Protein AF-A0A813IMW8-F1 (afdb_monomer_lite)

pLDDT: mean 71.63, std 24.87, range [27.88, 97.69]

Foldseek 3Di:
DDDDDDDDDDDDDDQDWDQQPPPRDTDGQLQWDAAPFDRHTHGLVRLLVQLVVVLVDDLVVCVLLLLADHDPVPPDSDGDDLVRNVSRYDPVSSVSSVVSNVVSNVVVVVVVVVVVVVVVVVVVVVVCCVVQPHPLSVVLVVLLCCLVQVQLFDAQPPPRHGDDDDPQFQFDQDPPPRFTAGLQPNDTPGNTCPVLQDDPPHPGPNRVHDRGDDPVVSLVSSLLRSLLVLLLSLLVDPPVCSVVSLVVCVVVNVVSVHDGQPDSDNVCSPSVVSVDDDDDDPDDPVCPVVCVVVCVPPVPDDPDDDDDDDDQFDKFWFADPPPPDFQWWWADDDPPDPPDTDTDTDDHGAIWGHHDQWIWGADPPDPPRITIHGPVRGDGDDDDDDDDDDDDPPPDWWDFDADDDDPDDDDGDTDTDTHPDDDD

Structure (mmCIF, N/CA/C/O backbone):
data_AF-A0A813IMW8-F1
#
_entry.id   AF-A0A813IMW8-F1
#
loop_
_atom_site.group_PDB
_atom_site.id
_atom_site.type_symbol
_atom_site.label_atom_id
_atom_site.label_alt_id
_atom_site.label_comp_id
_atom_site.label_asym_id
_atom_site.label_entity_id
_atom_site.label_seq_id
_atom_site.pdbx_PDB_ins_code
_atom_site.Cartn_x
_atom_site.Cartn_y
_atom_site.Cartn_z
_atom_site.occupancy
_atom_site.B_iso_or_equiv
_atom_site.auth_seq_id
_atom_site.auth_comp_id
_atom_site.auth_asym_id
_atom_site.auth_atom_id
_atom_site.pdbx_PDB_model_num
ATOM 1 N N . GLY A 1 1 ? 13.240 -32.628 -63.617 1.00 50.50 1 GLY A N 1
ATOM 2 C CA . GLY A 1 1 ? 13.333 -31.198 -63.274 1.00 50.50 1 GLY A CA 1
ATOM 3 C C . GLY A 1 1 ? 14.175 -30.507 -64.324 1.00 50.50 1 GLY A C 1
ATOM 4 O O . GLY A 1 1 ? 15.066 -31.168 -64.847 1.00 50.50 1 GLY A O 1
ATOM 5 N N . PRO A 1 2 ? 13.878 -29.250 -64.684 1.00 43.22 2 PRO A N 1
ATOM 6 C CA . PRO A 1 2 ? 14.731 -28.495 -65.596 1.00 43.22 2 PRO A CA 1
ATOM 7 C C . PRO A 1 2 ? 16.122 -28.282 -64.966 1.00 43.22 2 PRO A C 1
ATOM 9 O O . PRO A 1 2 ? 16.220 -28.226 -63.736 1.00 43.22 2 PRO A O 1
ATOM 12 N N . PRO A 1 3 ? 17.196 -28.206 -65.772 1.00 52.03 3 PRO A N 1
ATOM 13 C CA . PRO A 1 3 ? 18.540 -27.947 -65.268 1.00 52.03 3 PRO A CA 1
ATOM 14 C C . PRO A 1 3 ? 18.645 -26.521 -64.694 1.00 52.03 3 PRO A C 1
ATOM 16 O O . PRO A 1 3 ? 17.911 -25.632 -65.134 1.00 52.03 3 PRO A O 1
ATOM 19 N N . PRO A 1 4 ? 19.540 -26.285 -63.716 1.00 47.16 4 PRO A N 1
ATOM 20 C CA . PRO A 1 4 ? 19.763 -24.951 -63.174 1.00 47.16 4 PRO A CA 1
ATOM 21 C C . PRO A 1 4 ? 20.310 -24.011 -64.264 1.00 47.16 4 PRO A C 1
ATOM 23 O O . PRO A 1 4 ? 21.061 -24.456 -65.138 1.00 47.16 4 PRO A O 1
ATOM 26 N N . PRO A 1 5 ? 19.952 -22.716 -64.231 1.00 45.53 5 PRO A N 1
ATOM 27 C CA . PRO A 1 5 ? 20.460 -21.747 -65.187 1.00 45.53 5 PRO A CA 1
ATOM 28 C C . PRO A 1 5 ? 21.966 -21.555 -64.978 1.00 45.53 5 PRO A C 1
ATOM 30 O O . PRO A 1 5 ? 22.422 -21.177 -63.900 1.00 45.53 5 PRO A O 1
ATOM 33 N N . VAL A 1 6 ? 22.737 -21.822 -66.030 1.00 46.28 6 VAL A N 1
ATOM 34 C CA . VAL A 1 6 ? 24.168 -21.518 -66.098 1.00 46.28 6 VAL A CA 1
ATOM 35 C C . VAL A 1 6 ? 24.305 -20.011 -66.308 1.00 46.28 6 VAL A C 1
ATOM 37 O O . VAL A 1 6 ? 24.008 -19.504 -67.390 1.00 46.28 6 VAL A O 1
ATOM 40 N N . LEU A 1 7 ? 24.725 -19.289 -65.267 1.00 37.31 7 LEU A N 1
ATOM 41 C CA . LEU A 1 7 ? 25.117 -17.885 -65.377 1.00 37.31 7 LEU A CA 1
ATOM 42 C C . LEU A 1 7 ? 26.408 -17.810 -66.208 1.00 37.31 7 LEU A C 1
ATOM 44 O O . LEU A 1 7 ? 27.472 -18.238 -65.761 1.00 37.31 7 LEU A O 1
ATOM 48 N N . GLN A 1 8 ? 26.313 -17.288 -67.429 1.00 41.12 8 GLN A N 1
ATOM 49 C CA . GLN A 1 8 ? 27.481 -16.924 -68.227 1.00 41.12 8 GLN A CA 1
ATOM 50 C C . GLN A 1 8 ? 28.091 -15.642 -67.654 1.00 41.12 8 GLN A C 1
ATOM 52 O O . GLN A 1 8 ? 27.472 -14.580 -67.691 1.00 41.12 8 GLN A O 1
ATOM 57 N N . VAL A 1 9 ? 29.309 -15.746 -67.123 1.00 41.84 9 VAL A N 1
ATOM 58 C CA . VAL A 1 9 ? 30.117 -14.592 -66.717 1.00 41.84 9 VAL A CA 1
ATOM 59 C C . VAL A 1 9 ? 30.788 -14.042 -67.975 1.00 41.84 9 VAL A C 1
ATOM 61 O O . VAL A 1 9 ? 31.714 -14.649 -68.511 1.00 41.84 9 VAL A O 1
ATOM 64 N N . ALA A 1 10 ? 30.270 -12.925 -68.485 1.00 42.16 10 ALA A N 1
ATOM 65 C CA . ALA A 1 10 ? 30.909 -12.158 -69.546 1.00 42.16 10 ALA A CA 1
ATOM 66 C C . ALA A 1 10 ? 32.193 -11.499 -69.014 1.00 42.16 10 ALA A C 1
ATOM 68 O O . ALA A 1 10 ? 32.228 -11.008 -67.886 1.00 42.16 10 ALA A O 1
ATOM 69 N N . ALA A 1 11 ? 33.248 -11.521 -69.829 1.00 41.06 11 ALA A N 1
ATOM 70 C CA . ALA A 1 11 ? 34.548 -10.938 -69.526 1.00 41.06 11 ALA A CA 1
ATOM 71 C C . ALA A 1 11 ? 34.434 -9.423 -69.278 1.00 41.06 11 ALA A C 1
ATOM 73 O O . ALA A 1 11 ? 33.853 -8.699 -70.084 1.00 41.06 11 ALA A O 1
ATOM 74 N N . ALA A 1 12 ? 34.984 -8.975 -68.149 1.00 47.00 12 ALA A N 1
ATOM 75 C CA . ALA A 1 12 ? 34.924 -7.600 -67.675 1.00 47.00 12 ALA A CA 1
ATOM 76 C C . ALA A 1 12 ? 35.822 -6.669 -68.505 1.00 47.00 12 ALA A C 1
ATOM 78 O O . ALA A 1 12 ? 37.046 -6.809 -68.528 1.00 47.00 12 ALA A O 1
ATOM 79 N N . GLU A 1 13 ? 35.201 -5.684 -69.148 1.00 48.00 13 GLU A N 1
ATOM 80 C CA . GLU A 1 13 ? 35.856 -4.455 -69.582 1.00 48.00 13 GLU A CA 1
ATOM 81 C C . GLU A 1 13 ? 36.200 -3.627 -68.329 1.00 48.00 13 GLU A C 1
ATOM 83 O O . GLU A 1 13 ? 35.322 -3.366 -67.512 1.00 48.00 13 GLU A O 1
ATOM 88 N N . GLY A 1 14 ? 37.486 -3.288 -68.165 1.00 54.59 14 GLY A N 1
ATOM 89 C CA . GLY A 1 14 ? 38.093 -2.444 -67.120 1.00 54.59 14 GLY A CA 1
ATOM 90 C C . GLY A 1 14 ? 37.282 -2.202 -65.841 1.00 54.59 14 GLY A C 1
ATOM 91 O O . GLY A 1 14 ? 36.473 -1.278 -65.797 1.00 54.59 14 GLY A O 1
ATOM 92 N N . GLU A 1 15 ? 37.557 -2.957 -64.770 1.00 64.75 15 GLU A N 1
ATOM 93 C CA . GLU A 1 15 ? 36.995 -2.673 -63.443 1.00 64.75 15 GLU A CA 1
ATOM 94 C C . GLU A 1 15 ? 37.303 -1.226 -63.036 1.00 64.75 15 GLU A C 1
ATOM 96 O O . GLU A 1 15 ? 38.444 -0.864 -6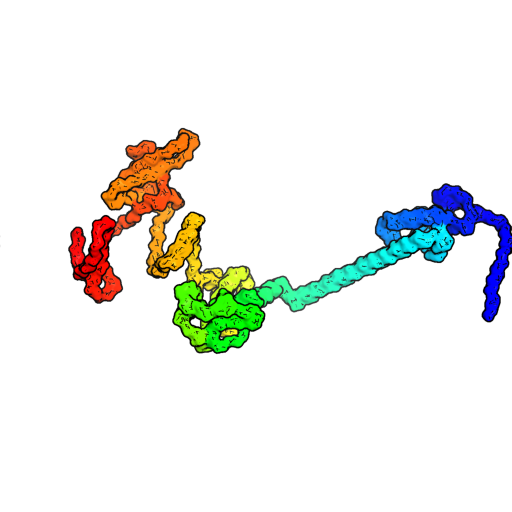2.742 1.00 64.75 15 GLU A O 1
ATOM 101 N N . ALA A 1 16 ? 36.273 -0.379 -63.025 1.00 85.38 16 ALA A N 1
ATOM 102 C CA . ALA A 1 16 ? 36.391 0.975 -62.517 1.00 85.38 16 ALA A CA 1
ATOM 103 C C . ALA A 1 16 ? 36.773 0.909 -61.028 1.00 85.38 16 ALA A C 1
ATOM 105 O O . ALA A 1 16 ? 36.006 0.399 -60.202 1.00 85.38 16 ALA A O 1
ATOM 106 N N . SER A 1 17 ? 37.961 1.413 -60.691 1.00 91.75 17 SER A N 1
ATOM 107 C CA . SER A 1 17 ? 38.428 1.579 -59.314 1.00 91.75 17 SER A CA 1
ATOM 108 C C . SER A 1 17 ? 37.980 2.926 -58.749 1.00 91.75 17 SER A C 1
ATOM 110 O O . SER A 1 17 ? 37.955 3.929 -59.468 1.00 91.75 17 SER A O 1
ATOM 112 N N . ARG A 1 18 ? 37.679 2.976 -57.451 1.00 94.62 18 ARG A N 1
ATOM 113 C CA . ARG A 1 18 ? 37.366 4.213 -56.728 1.00 94.62 18 ARG A CA 1
ATOM 114 C C . ARG A 1 18 ? 38.091 4.255 -55.388 1.00 94.62 18 ARG A C 1
ATOM 116 O O . ARG A 1 18 ? 38.296 3.222 -54.756 1.00 94.62 18 ARG A O 1
ATOM 123 N N . ASN A 1 19 ? 38.412 5.462 -54.932 1.00 97.25 19 ASN A N 1
ATOM 124 C CA . ASN A 1 19 ? 38.999 5.660 -53.610 1.00 97.25 19 ASN A CA 1
ATOM 125 C C . ASN A 1 19 ? 37.901 5.600 -52.546 1.00 97.25 19 ASN A C 1
ATOM 127 O O . ASN A 1 19 ? 36.858 6.238 -52.696 1.00 97.25 19 ASN A O 1
ATOM 131 N N . CYS A 1 20 ? 38.136 4.838 -51.481 1.00 96.94 20 CYS A N 1
ATOM 132 C CA . CYS A 1 20 ? 37.265 4.811 -50.313 1.00 96.94 20 CYS A CA 1
ATOM 133 C C . CYS A 1 20 ? 37.354 6.142 -49.549 1.00 96.94 20 CYS A C 1
ATOM 135 O O . CYS A 1 20 ? 38.438 6.541 -49.143 1.00 96.94 20 CYS A O 1
ATOM 137 N N . ASP A 1 21 ? 36.225 6.786 -49.259 1.00 96.06 21 ASP A N 1
ATOM 138 C CA . ASP A 1 21 ? 36.172 8.084 -48.561 1.00 96.06 21 ASP A CA 1
ATOM 139 C C . ASP A 1 21 ? 36.577 8.009 -47.070 1.00 96.06 21 ASP A C 1
ATOM 141 O O . ASP A 1 21 ? 36.671 9.029 -46.394 1.00 96.06 21 ASP A O 1
ATOM 145 N N . CYS A 1 22 ? 36.823 6.803 -46.542 1.00 95.50 22 CYS A N 1
ATOM 146 C CA . CYS A 1 22 ? 37.281 6.578 -45.166 1.00 95.50 22 CYS A CA 1
ATOM 147 C C . CYS A 1 22 ? 38.791 6.289 -45.053 1.00 95.50 22 CYS A C 1
ATOM 149 O O . CYS A 1 22 ? 39.477 6.985 -44.309 1.00 95.50 22 CYS A O 1
ATOM 151 N N . CYS A 1 23 ? 39.322 5.282 -45.763 1.00 97.12 23 CYS A N 1
ATOM 152 C CA . CYS A 1 23 ? 40.754 4.940 -45.727 1.00 97.12 23 CYS A CA 1
ATOM 153 C C . CYS A 1 23 ? 41.583 5.517 -46.886 1.00 97.12 23 CYS A C 1
ATOM 155 O O . CYS A 1 23 ? 42.803 5.435 -46.836 1.00 97.12 23 CYS A O 1
ATOM 157 N N . PHE A 1 24 ? 40.946 6.097 -47.909 1.00 96.06 24 PHE A N 1
ATOM 158 C CA . PHE A 1 24 ? 41.560 6.604 -49.147 1.00 96.06 24 PHE A CA 1
ATOM 159 C C . PHE A 1 24 ? 42.217 5.555 -50.057 1.00 96.06 24 PHE A C 1
ATOM 161 O O . PHE A 1 24 ? 42.792 5.922 -51.083 1.00 96.06 24 PHE A O 1
ATOM 168 N N . ASP A 1 25 ? 42.066 4.264 -49.757 1.00 97.50 25 ASP A N 1
ATOM 169 C CA . ASP A 1 25 ? 42.556 3.190 -50.622 1.00 97.50 25 ASP A CA 1
ATOM 170 C C . ASP A 1 25 ? 41.732 3.087 -51.911 1.00 97.50 25 ASP A C 1
ATOM 172 O O . ASP A 1 25 ? 40.500 3.194 -51.890 1.00 97.50 25 ASP A O 1
ATOM 176 N N . SER A 1 26 ? 42.414 2.839 -53.032 1.00 96.38 26 SER A N 1
ATOM 177 C CA . SER A 1 26 ? 41.780 2.555 -54.322 1.00 96.38 26 SER A CA 1
ATOM 178 C C . SER A 1 26 ? 41.367 1.088 -54.380 1.00 96.38 26 SER A C 1
ATOM 180 O O . SER A 1 26 ? 42.214 0.194 -54.343 1.00 96.38 26 SER A O 1
ATOM 182 N N . VAL A 1 27 ? 40.062 0.838 -54.462 1.00 96.00 27 VAL A N 1
ATOM 183 C CA . VAL A 1 27 ? 39.487 -0.510 -54.539 1.00 96.00 27 VAL A CA 1
ATOM 184 C C . VAL A 1 27 ? 38.499 -0.601 -55.710 1.00 96.00 27 VAL A C 1
ATOM 186 O O . VAL A 1 27 ? 37.973 0.428 -56.150 1.00 96.00 27 VAL A O 1
ATOM 189 N N . PRO A 1 28 ? 38.220 -1.803 -56.248 1.00 95.81 28 PRO A N 1
ATOM 190 C CA . PRO A 1 28 ? 37.181 -1.978 -57.260 1.00 95.81 28 PRO A CA 1
ATOM 191 C C . PRO A 1 28 ? 35.827 -1.464 -56.755 1.00 95.81 28 PRO A C 1
ATOM 193 O O . PRO A 1 28 ? 35.469 -1.662 -55.593 1.00 95.81 28 PRO A O 1
ATOM 196 N N . THR A 1 29 ? 35.041 -0.830 -57.626 1.00 92.38 29 THR A N 1
ATOM 197 C CA . THR A 1 29 ? 33.685 -0.344 -57.285 1.00 92.38 29 THR A CA 1
ATOM 198 C C . THR A 1 29 ? 32.742 -1.452 -56.805 1.00 92.38 29 THR A C 1
ATOM 200 O O . THR A 1 29 ? 31.799 -1.178 -56.069 1.00 92.38 29 THR A O 1
ATOM 203 N N . THR A 1 30 ? 33.024 -2.704 -57.165 1.00 94.38 30 THR A N 1
ATOM 204 C CA . THR A 1 30 ? 32.319 -3.916 -56.723 1.00 94.38 30 THR A CA 1
ATOM 205 C C . THR A 1 30 ? 32.687 -4.366 -55.305 1.00 94.38 30 THR A C 1
ATOM 207 O O . THR A 1 30 ? 32.039 -5.263 -54.782 1.00 94.38 30 THR A O 1
ATOM 210 N N . ALA A 1 31 ? 33.701 -3.769 -54.668 1.00 95.50 31 ALA A N 1
ATOM 211 C CA . ALA A 1 31 ? 34.190 -4.131 -53.332 1.00 95.50 31 ALA A CA 1
ATOM 212 C C . ALA A 1 31 ? 33.713 -3.168 -52.222 1.00 95.50 31 ALA A C 1
ATOM 214 O O . ALA A 1 31 ? 34.301 -3.106 -51.135 1.00 95.50 31 ALA A O 1
ATOM 215 N N . GLY A 1 32 ? 32.671 -2.377 -52.486 1.00 95.00 32 GLY A N 1
ATOM 216 C CA . GLY A 1 32 ? 32.176 -1.368 -51.558 1.00 95.00 32 GLY A CA 1
ATOM 217 C C . GLY A 1 32 ? 30.764 -0.890 -51.868 1.00 95.00 32 GLY A C 1
ATOM 218 O O . GLY A 1 32 ? 30.134 -1.312 -52.834 1.00 95.00 32 GLY A O 1
ATOM 219 N N . VAL A 1 33 ? 30.270 0.018 -51.030 1.00 95.88 33 VAL A N 1
ATOM 220 C CA . VAL A 1 33 ? 28.911 0.559 -51.109 1.00 95.88 33 VAL A CA 1
ATOM 221 C C . VAL A 1 33 ? 28.933 2.072 -51.286 1.00 95.88 33 VAL A C 1
ATOM 223 O O . VAL A 1 33 ? 29.772 2.768 -50.708 1.00 95.88 33 VAL A O 1
ATOM 226 N N . PHE A 1 34 ? 27.968 2.591 -52.043 1.00 95.06 34 PHE A N 1
ATOM 227 C CA . PHE A 1 34 ? 27.688 4.021 -52.092 1.00 95.06 34 PHE A CA 1
ATOM 228 C C . PHE A 1 34 ? 26.666 4.416 -51.027 1.00 95.06 34 PHE A C 1
ATOM 230 O O . PHE A 1 34 ? 25.673 3.721 -50.801 1.00 95.06 34 PHE A O 1
ATOM 237 N N . CYS A 1 35 ? 26.890 5.557 -50.382 1.00 93.25 35 CYS A N 1
ATOM 238 C CA . CYS A 1 35 ? 25.876 6.177 -49.542 1.00 93.25 35 CYS A CA 1
ATOM 239 C C . CYS A 1 35 ? 24.616 6.489 -50.378 1.00 93.25 35 CYS A C 1
ATOM 241 O O . CYS A 1 35 ? 24.733 7.007 -51.485 1.00 93.25 35 CYS A O 1
ATOM 243 N N . PRO A 1 36 ? 23.398 6.229 -49.874 1.00 86.31 36 PRO A N 1
ATOM 244 C CA . PRO A 1 36 ? 22.177 6.476 -50.643 1.00 86.31 36 PRO A CA 1
ATOM 245 C C . PRO A 1 36 ? 21.862 7.962 -50.871 1.00 86.31 36 PRO A C 1
ATOM 247 O O . PRO A 1 36 ? 21.154 8.284 -51.819 1.00 86.31 36 PRO A O 1
ATOM 250 N N . GLY A 1 37 ? 22.357 8.875 -50.027 1.00 80.00 37 GLY A N 1
ATOM 251 C CA . GLY A 1 37 ? 22.068 10.308 -50.163 1.00 80.00 37 GLY A CA 1
ATOM 252 C C . GLY A 1 37 ? 23.091 11.103 -50.976 1.00 80.00 37 GLY A C 1
ATOM 253 O O . GLY A 1 37 ? 22.775 12.204 -51.421 1.00 80.00 37 GLY A O 1
ATOM 254 N N . LYS A 1 38 ? 24.313 10.583 -51.164 1.00 82.44 38 LYS A N 1
ATOM 255 C CA . LYS A 1 38 ? 25.439 11.291 -51.801 1.00 82.44 38 LYS A CA 1
ATOM 256 C C . LYS A 1 38 ? 26.431 10.330 -52.448 1.00 82.44 38 LYS A C 1
ATOM 258 O O . LYS A 1 38 ? 26.415 9.137 -52.192 1.00 82.44 38 LYS A O 1
ATOM 263 N N . ALA A 1 39 ? 27.372 10.858 -53.226 1.00 88.19 39 ALA A N 1
ATOM 264 C CA . ALA A 1 39 ? 28.389 10.070 -53.922 1.00 88.19 39 ALA A CA 1
ATOM 265 C C . ALA A 1 39 ? 29.591 9.651 -53.041 1.00 88.19 39 ALA A C 1
ATOM 267 O O . ALA A 1 39 ? 30.714 9.621 -53.548 1.00 88.19 39 ALA A O 1
ATOM 268 N N . HIS A 1 40 ? 29.378 9.343 -51.756 1.00 94.81 40 HIS A N 1
ATOM 269 C CA . HIS A 1 40 ? 30.417 8.772 -50.887 1.00 94.81 40 HIS A CA 1
ATOM 270 C C . HIS A 1 40 ? 30.506 7.261 -51.078 1.00 94.81 40 HIS A C 1
ATOM 272 O O . HIS A 1 40 ? 29.477 6.588 -51.103 1.00 94.81 40 HIS A O 1
ATOM 278 N N . PHE A 1 41 ? 31.720 6.739 -51.198 1.00 96.25 41 PHE A N 1
ATOM 279 C CA . PHE A 1 41 ? 32.035 5.339 -51.423 1.00 96.25 41 PHE A CA 1
ATOM 280 C C . PHE A 1 41 ? 32.844 4.778 -50.251 1.00 96.25 41 PHE A C 1
ATOM 282 O O . PHE A 1 41 ? 33.888 5.316 -49.886 1.00 96.25 41 PHE A O 1
ATOM 289 N N . PHE A 1 42 ? 32.383 3.667 -49.682 1.00 96.94 42 PHE A N 1
ATOM 290 C CA . PHE A 1 42 ? 33.056 2.980 -48.582 1.00 96.94 42 PHE A CA 1
ATOM 291 C C . PHE A 1 42 ? 33.428 1.566 -49.007 1.00 96.94 42 PHE A C 1
ATOM 293 O O . PHE A 1 42 ? 32.558 0.802 -49.427 1.00 96.94 42 PHE A O 1
ATOM 300 N N . CYS A 1 43 ? 34.702 1.198 -48.865 1.00 97.69 43 CYS A N 1
ATOM 301 C CA . CYS A 1 43 ? 35.113 -0.192 -49.028 1.00 97.69 43 CYS A CA 1
ATOM 302 C C . CYS A 1 43 ? 34.472 -1.068 -47.936 1.00 97.69 43 CYS A C 1
ATOM 304 O O . CYS A 1 43 ? 34.156 -0.586 -46.842 1.00 97.69 43 CYS A O 1
ATOM 306 N N . ALA A 1 44 ? 34.310 -2.363 -48.220 1.00 97.06 44 ALA A N 1
ATOM 307 C CA . ALA A 1 44 ? 33.725 -3.340 -47.298 1.00 97.06 44 ALA A CA 1
ATOM 308 C C . ALA A 1 44 ? 34.337 -3.290 -45.881 1.00 97.06 44 ALA A C 1
ATOM 310 O O . ALA A 1 44 ? 33.614 -3.292 -44.885 1.00 97.06 44 ALA A O 1
ATOM 311 N N . GLY A 1 45 ? 35.667 -3.161 -45.778 1.00 97.25 45 GLY A N 1
ATOM 312 C CA . GLY A 1 45 ? 36.373 -3.092 -44.493 1.00 97.25 45 GLY A CA 1
ATOM 313 C C . GLY A 1 45 ? 36.034 -1.842 -43.674 1.00 97.25 45 GLY A C 1
ATOM 314 O O . GLY A 1 45 ? 35.725 -1.941 -42.487 1.00 97.25 45 GLY A O 1
ATOM 315 N N . CYS A 1 46 ? 36.031 -0.663 -44.302 1.00 97.69 46 CYS A N 1
ATOM 316 C CA . CYS A 1 46 ? 35.649 0.584 -43.634 1.00 97.69 46 CYS A CA 1
ATOM 317 C C . CYS A 1 46 ? 34.171 0.594 -43.233 1.00 97.69 46 CYS A C 1
ATOM 319 O O . CYS A 1 46 ? 33.840 1.083 -42.155 1.00 97.69 46 CYS A O 1
ATOM 321 N N . LEU A 1 47 ? 33.293 0.028 -44.065 1.00 96.31 47 LEU A N 1
ATOM 322 C CA . LEU A 1 47 ? 31.872 -0.103 -43.753 1.00 96.31 47 LEU A CA 1
ATOM 323 C C . LEU A 1 47 ? 31.634 -1.027 -42.547 1.00 96.31 47 LEU A C 1
ATOM 325 O O . LEU A 1 47 ? 30.869 -0.674 -41.651 1.00 96.31 47 LEU A O 1
ATOM 329 N N . ALA A 1 48 ? 32.316 -2.174 -42.488 1.00 96.75 48 ALA A N 1
ATOM 330 C CA . ALA A 1 48 ? 32.228 -3.093 -41.355 1.00 96.75 48 ALA A CA 1
ATOM 331 C C . ALA A 1 48 ? 32.726 -2.438 -40.057 1.00 96.75 48 ALA A C 1
ATOM 333 O O . ALA A 1 48 ? 32.018 -2.447 -39.050 1.00 96.75 48 ALA A O 1
ATOM 334 N N . ASN A 1 49 ? 33.891 -1.782 -40.094 1.00 96.62 49 ASN A N 1
ATOM 335 C CA . ASN A 1 49 ? 34.431 -1.051 -38.944 1.00 96.62 49 ASN A CA 1
ATOM 336 C C . ASN A 1 49 ? 33.494 0.071 -38.479 1.00 96.62 49 ASN A C 1
ATOM 338 O O . ASN A 1 49 ? 33.337 0.297 -37.278 1.00 96.62 49 ASN A O 1
ATOM 342 N N . PHE A 1 50 ? 32.834 0.750 -39.416 1.00 95.62 50 PHE A N 1
ATOM 343 C CA . PHE A 1 50 ? 31.829 1.750 -39.087 1.00 95.62 50 PHE A CA 1
ATOM 344 C C . PHE A 1 50 ? 30.620 1.146 -38.360 1.00 95.62 50 PHE A C 1
ATOM 346 O O . PHE A 1 50 ? 30.186 1.708 -37.357 1.00 95.62 50 PHE A O 1
ATOM 353 N N . LEU A 1 51 ? 30.095 -0.001 -38.800 1.00 95.81 51 LEU A N 1
ATOM 354 C CA . LEU A 1 51 ? 28.987 -0.665 -38.101 1.00 95.81 51 LEU A CA 1
ATOM 355 C C . LEU A 1 51 ? 29.391 -1.164 -36.706 1.00 95.81 51 LEU A C 1
ATOM 357 O O . LEU A 1 51 ? 28.600 -1.066 -35.766 1.00 95.81 51 LEU A O 1
ATOM 361 N N . VAL A 1 52 ? 30.637 -1.612 -36.537 1.00 95.50 52 VAL A N 1
ATOM 362 C CA . VAL A 1 52 ? 31.194 -1.933 -35.214 1.00 95.50 52 VAL A CA 1
ATOM 363 C C . VAL A 1 52 ? 31.245 -0.684 -34.327 1.00 95.50 52 VAL A C 1
ATOM 365 O O . VAL A 1 52 ? 30.842 -0.740 -33.168 1.00 95.50 52 VAL A O 1
ATOM 368 N N . ALA A 1 53 ? 31.657 0.469 -34.859 1.00 93.94 53 ALA A N 1
ATOM 369 C CA . ALA A 1 53 ? 31.619 1.728 -34.113 1.00 93.94 53 ALA A CA 1
ATOM 370 C C . ALA A 1 53 ? 30.177 2.172 -33.792 1.00 93.94 53 ALA A C 1
ATOM 372 O O . ALA A 1 53 ? 29.900 2.636 -32.684 1.00 93.94 53 ALA A O 1
ATOM 373 N N . PHE A 1 54 ? 29.238 1.970 -34.723 1.00 93.69 54 PHE A N 1
ATOM 374 C CA . PHE A 1 54 ? 27.814 2.264 -34.544 1.00 93.69 54 PHE A CA 1
ATOM 375 C C . PHE A 1 54 ? 27.198 1.456 -33.393 1.00 93.69 54 PHE A C 1
ATOM 377 O O . PHE A 1 54 ? 26.373 1.985 -32.648 1.00 93.69 54 PHE A O 1
ATOM 384 N N . LYS A 1 55 ? 27.655 0.215 -33.173 1.00 92.25 55 LYS A N 1
ATOM 385 C CA . LYS A 1 55 ? 27.273 -0.614 -32.015 1.00 92.25 55 LYS A CA 1
ATOM 386 C C . LYS A 1 55 ? 27.571 0.038 -30.677 1.00 92.25 55 LYS A C 1
ATOM 388 O O . LYS A 1 55 ? 26.775 -0.087 -29.748 1.00 92.25 55 LYS A O 1
ATOM 393 N N . THR A 1 56 ? 28.694 0.734 -30.588 1.00 90.31 56 THR A N 1
ATOM 394 C CA . THR A 1 56 ? 29.132 1.423 -29.370 1.00 90.31 56 THR A CA 1
ATOM 395 C C . THR A 1 56 ? 28.684 2.881 -29.293 1.00 90.31 56 THR A C 1
ATOM 397 O O . THR A 1 56 ? 28.946 3.533 -28.286 1.00 90.31 56 THR A O 1
ATOM 400 N N . ALA A 1 57 ? 28.027 3.402 -30.335 1.00 90.62 57 ALA A N 1
ATOM 401 C CA . ALA A 1 57 ? 27.553 4.780 -30.364 1.00 90.62 57 ALA A CA 1
ATOM 402 C C . ALA A 1 57 ? 26.463 5.033 -29.312 1.00 90.62 57 ALA A C 1
ATOM 404 O O . ALA A 1 57 ? 25.748 4.122 -28.884 1.00 90.62 57 ALA A O 1
ATOM 405 N N . GLU A 1 58 ? 26.312 6.295 -28.912 1.00 90.88 58 GLU A N 1
ATOM 406 C CA . GLU A 1 58 ? 25.259 6.675 -27.981 1.00 90.88 58 GLU A CA 1
ATOM 407 C C . GLU A 1 58 ? 23.870 6.446 -28.589 1.00 90.88 58 GLU A C 1
ATOM 409 O O . GLU A 1 58 ? 23.633 6.621 -29.788 1.00 90.88 58 GLU A O 1
ATOM 414 N N . TYR A 1 59 ? 22.905 6.104 -27.733 1.00 85.44 59 TYR A N 1
ATOM 415 C CA . TYR A 1 59 ? 21.521 5.867 -28.151 1.00 85.44 59 TYR A CA 1
ATOM 416 C C . TYR A 1 59 ? 20.913 7.063 -28.903 1.00 85.44 59 TYR A C 1
ATOM 418 O O . TYR A 1 59 ? 20.086 6.864 -29.788 1.00 85.44 59 TYR A O 1
ATOM 426 N N . ALA A 1 60 ? 21.316 8.297 -28.575 1.00 84.19 60 ALA A N 1
ATOM 427 C CA . ALA A 1 60 ? 20.848 9.499 -29.263 1.00 84.19 60 ALA A CA 1
ATOM 428 C C . ALA A 1 60 ? 21.199 9.480 -30.761 1.00 84.19 60 ALA A C 1
ATOM 430 O O . ALA A 1 60 ? 20.331 9.756 -31.591 1.00 84.19 60 ALA A O 1
ATOM 431 N N . ASP A 1 61 ? 22.420 9.070 -31.102 1.00 84.75 61 ASP A N 1
ATOM 432 C CA . ASP A 1 61 ? 22.895 8.977 -32.485 1.00 84.75 61 ASP A CA 1
ATOM 433 C C . ASP A 1 61 ? 22.229 7.811 -33.223 1.00 84.75 61 ASP A C 1
ATOM 435 O O . ASP A 1 61 ? 21.773 7.953 -34.358 1.00 84.75 61 ASP A O 1
ATOM 439 N N . GLN A 1 62 ? 22.064 6.667 -32.552 1.00 89.00 62 GLN A N 1
ATOM 440 C CA . GLN A 1 62 ? 21.342 5.521 -33.112 1.00 89.00 62 GLN A CA 1
ATOM 441 C C . GLN A 1 62 ? 19.860 5.851 -33.366 1.00 89.00 62 GLN A C 1
ATOM 443 O O . GLN A 1 62 ? 19.265 5.385 -34.340 1.00 89.00 62 GLN A O 1
ATOM 448 N N . LYS A 1 63 ? 19.247 6.685 -32.517 1.00 90.06 63 LYS A N 1
ATOM 449 C CA . LYS A 1 63 ? 17.838 7.088 -32.623 1.00 90.06 63 LYS A CA 1
ATOM 450 C C . LYS A 1 63 ? 17.572 8.010 -33.814 1.00 90.06 63 LYS A C 1
ATOM 452 O O . LYS A 1 63 ? 16.488 7.906 -34.389 1.00 90.06 63 LYS A O 1
ATOM 457 N N . GLN A 1 64 ? 18.530 8.848 -34.226 1.00 88.19 64 GLN A N 1
ATOM 458 C CA . GLN A 1 64 ? 18.379 9.746 -35.386 1.00 88.19 64 GLN A CA 1
ATOM 459 C C . GLN A 1 64 ? 18.024 8.970 -36.663 1.00 88.19 64 GLN A C 1
ATOM 461 O O . GLN A 1 64 ? 17.082 9.326 -37.367 1.00 88.19 64 GLN A O 1
ATOM 466 N N . GLY A 1 65 ? 18.695 7.839 -36.900 1.00 88.06 65 GLY A N 1
ATOM 467 C CA . GLY A 1 65 ? 18.406 6.933 -38.014 1.00 88.06 65 GLY A CA 1
ATOM 468 C C . GLY A 1 65 ? 17.297 5.909 -37.742 1.00 88.06 65 GLY A C 1
ATOM 469 O O . GLY A 1 65 ? 17.146 4.963 -38.513 1.00 88.06 65 GLY A O 1
ATOM 470 N N . LYS A 1 66 ? 16.545 6.020 -36.635 1.00 90.88 66 LYS A N 1
ATOM 471 C CA . LYS A 1 66 ? 15.609 4.979 -36.150 1.00 90.88 66 LYS A CA 1
ATOM 472 C C . LYS A 1 66 ? 16.280 3.598 -36.036 1.00 90.88 66 LYS A C 1
ATOM 474 O O . LYS A 1 66 ? 15.719 2.580 -36.440 1.00 90.88 66 LYS A O 1
ATOM 479 N N . GLY A 1 67 ? 17.515 3.582 -35.540 1.00 92.06 67 GLY A N 1
ATOM 480 C CA . GLY A 1 67 ? 18.359 2.395 -35.414 1.00 92.06 67 GLY A CA 1
ATOM 481 C C . GLY A 1 67 ? 19.044 1.962 -36.710 1.00 92.06 67 GLY A C 1
ATOM 482 O O . GLY A 1 67 ? 19.731 0.946 -36.707 1.00 92.06 67 GLY A O 1
ATOM 483 N N . ARG A 1 68 ? 18.864 2.694 -37.818 1.00 94.44 68 ARG A N 1
ATOM 484 C CA . ARG A 1 68 ? 19.565 2.433 -39.078 1.00 94.44 68 ARG A CA 1
ATOM 485 C C . ARG A 1 68 ? 20.848 3.248 -39.175 1.00 94.44 68 ARG A C 1
ATOM 487 O O . ARG A 1 68 ? 20.897 4.393 -38.729 1.00 94.44 68 ARG A O 1
ATOM 494 N N . ALA A 1 69 ? 21.862 2.659 -39.797 1.00 93.81 69 ALA A N 1
ATOM 495 C CA . ALA A 1 69 ? 23.156 3.297 -39.971 1.00 93.81 69 ALA A CA 1
ATOM 496 C C . ALA A 1 69 ? 23.057 4.436 -41.001 1.00 93.81 69 ALA A C 1
ATOM 498 O O . ALA A 1 69 ? 22.608 4.225 -42.132 1.00 93.81 69 ALA A O 1
ATOM 499 N N . LEU A 1 70 ? 23.463 5.640 -40.599 1.00 93.88 70 LEU A N 1
ATOM 500 C CA . LEU A 1 70 ? 23.585 6.808 -41.473 1.00 93.88 70 LEU A CA 1
ATOM 501 C C . LEU A 1 70 ? 24.991 6.885 -42.077 1.00 93.88 70 LEU A C 1
ATOM 503 O O . LEU A 1 70 ? 25.896 6.164 -41.667 1.00 93.88 70 LEU A O 1
ATOM 507 N N . CYS A 1 71 ? 25.182 7.768 -43.057 1.00 93.00 71 CYS A N 1
ATOM 508 C CA . CYS A 1 71 ? 26.501 8.027 -43.627 1.00 93.00 71 CYS A CA 1
ATOM 509 C C . CYS A 1 71 ? 27.488 8.494 -42.534 1.00 93.00 71 CYS A C 1
ATOM 511 O O . CYS A 1 71 ? 27.178 9.468 -41.841 1.00 93.00 71 CYS A O 1
ATOM 513 N N . PRO A 1 72 ? 28.693 7.900 -42.415 1.00 90.75 72 PRO A N 1
ATOM 514 C CA . PRO A 1 72 ? 29.716 8.350 -41.464 1.00 90.75 72 PRO A CA 1
ATOM 515 C C . PRO A 1 72 ? 30.123 9.817 -41.647 1.00 90.75 72 PRO A C 1
ATOM 517 O O . PRO A 1 72 ? 30.496 10.481 -40.684 1.00 90.75 72 PRO A O 1
ATOM 520 N N . MET A 1 73 ? 30.006 10.338 -42.873 1.00 90.12 73 MET A N 1
ATOM 521 C CA . MET A 1 73 ? 30.322 11.731 -43.209 1.00 90.12 73 MET A CA 1
ATOM 522 C C . MET A 1 73 ? 29.253 12.728 -42.722 1.00 90.12 73 MET A C 1
ATOM 524 O O . MET A 1 73 ? 29.436 13.931 -42.877 1.00 90.12 73 MET A O 1
ATOM 528 N N . LYS A 1 74 ? 28.154 12.242 -42.112 1.00 84.38 74 LYS A N 1
ATOM 529 C CA . LYS A 1 74 ? 27.061 13.026 -41.491 1.00 84.38 74 LYS A CA 1
ATOM 530 C C . LYS A 1 74 ? 26.404 14.059 -42.400 1.00 84.38 74 LYS A C 1
ATOM 532 O O . LYS A 1 74 ? 25.841 15.050 -41.949 1.00 84.38 74 LYS A O 1
ATOM 537 N N . ASP A 1 75 ? 26.473 13.823 -43.693 1.00 86.56 75 ASP A N 1
ATOM 538 C CA . ASP A 1 75 ? 26.033 14.769 -44.701 1.00 86.56 75 ASP A CA 1
ATOM 539 C C . ASP A 1 75 ? 24.883 14.215 -45.555 1.00 86.56 75 ASP A C 1
ATOM 541 O O . ASP A 1 75 ? 24.466 14.839 -46.530 1.00 86.56 75 ASP A O 1
ATOM 545 N N . SER A 1 76 ? 24.365 13.053 -45.150 1.00 86.69 76 SER A N 1
ATOM 546 C CA . SER A 1 76 ? 23.162 12.401 -45.650 1.00 86.69 76 SER A CA 1
ATOM 547 C C . SER A 1 76 ? 22.369 11.827 -44.477 1.00 86.69 76 SER A C 1
ATOM 549 O O . SER A 1 76 ? 22.865 10.949 -43.768 1.00 86.69 76 SER A O 1
ATOM 551 N N . ASP A 1 77 ? 21.105 12.238 -44.364 1.00 89.62 77 ASP A N 1
ATOM 552 C CA . ASP A 1 77 ? 20.130 11.689 -43.406 1.00 89.62 77 ASP A CA 1
ATOM 553 C C . ASP A 1 77 ? 19.457 10.403 -43.913 1.00 89.62 77 ASP A C 1
ATOM 555 O O . ASP A 1 77 ? 18.639 9.793 -43.224 1.00 89.62 77 ASP A O 1
ATOM 559 N N . THR A 1 78 ? 19.780 9.978 -45.139 1.00 92.19 78 THR A N 1
ATOM 560 C CA . THR A 1 78 ? 19.240 8.741 -45.706 1.00 92.19 78 THR A CA 1
ATOM 561 C C . THR A 1 78 ? 20.050 7.550 -45.186 1.00 92.19 78 THR A C 1
ATOM 563 O O . THR A 1 78 ? 21.262 7.500 -45.427 1.00 92.19 78 THR A O 1
ATOM 566 N N . PRO A 1 79 ? 19.422 6.589 -44.485 1.00 93.94 79 PRO A N 1
ATOM 567 C CA . PRO A 1 79 ? 20.118 5.426 -43.955 1.00 93.94 79 PRO A CA 1
ATOM 568 C C . PRO A 1 79 ? 20.476 4.428 -45.050 1.00 93.94 79 PRO A C 1
ATOM 570 O O . PRO A 1 79 ? 19.755 4.298 -46.040 1.00 93.94 79 PRO A O 1
ATOM 573 N N . PHE A 1 80 ? 21.541 3.658 -44.830 1.00 94.69 80 PHE A N 1
ATOM 574 C CA . PHE A 1 80 ? 21.875 2.533 -45.698 1.00 94.69 80 PHE A CA 1
ATOM 575 C C . PHE A 1 80 ? 20.725 1.515 -45.758 1.00 94.69 80 PHE A C 1
ATOM 577 O O . PHE A 1 80 ? 20.049 1.230 -44.762 1.00 94.69 80 PHE A O 1
ATOM 584 N N . GLY A 1 81 ? 20.500 0.961 -46.951 1.00 94.44 81 GLY A N 1
ATOM 585 C CA . GLY A 1 81 ? 19.562 -0.139 -47.147 1.00 94.44 81 GLY A CA 1
ATOM 586 C C . GLY A 1 81 ? 20.143 -1.454 -46.631 1.00 94.44 81 GLY A C 1
ATOM 587 O O . GLY A 1 81 ? 21.316 -1.740 -46.856 1.00 94.44 81 GLY A O 1
ATOM 588 N N . ASP A 1 82 ? 19.312 -2.279 -45.993 1.00 95.69 82 ASP A N 1
ATOM 589 C CA . ASP A 1 82 ? 19.756 -3.547 -45.397 1.00 95.69 82 ASP A CA 1
ATOM 590 C C . ASP A 1 82 ? 20.394 -4.476 -46.444 1.00 95.69 82 ASP A C 1
ATOM 592 O O . ASP A 1 82 ? 21.442 -5.054 -46.190 1.00 95.69 82 ASP A O 1
ATOM 596 N N . ALA A 1 83 ? 19.828 -4.541 -47.655 1.00 94.94 83 ALA A N 1
ATOM 597 C CA . ALA A 1 83 ? 20.374 -5.344 -48.752 1.00 94.94 83 ALA A CA 1
ATOM 598 C C . ALA A 1 83 ? 21.804 -4.933 -49.146 1.00 94.94 83 ALA A C 1
ATOM 600 O O . ALA A 1 83 ? 22.618 -5.786 -49.485 1.00 94.94 83 ALA A O 1
ATOM 601 N N . ALA A 1 84 ? 22.115 -3.636 -49.074 1.00 93.12 84 ALA A N 1
ATOM 602 C CA . ALA A 1 84 ? 23.445 -3.131 -49.380 1.00 93.12 84 ALA A CA 1
ATOM 603 C C . ALA A 1 84 ? 24.437 -3.458 -48.253 1.00 93.12 84 ALA A C 1
ATOM 605 O O . ALA A 1 84 ? 25.575 -3.814 -48.527 1.00 93.12 84 ALA A O 1
ATOM 606 N N . LEU A 1 85 ? 24.006 -3.395 -46.990 1.00 95.69 85 LEU A N 1
ATOM 607 C CA . LEU A 1 85 ? 24.857 -3.767 -45.856 1.00 95.69 85 LEU A CA 1
ATOM 608 C C . LEU A 1 85 ? 25.169 -5.271 -45.850 1.00 95.69 85 LEU A C 1
ATOM 610 O O . LEU A 1 85 ? 26.330 -5.636 -45.714 1.00 95.69 85 LEU A O 1
ATOM 614 N N . VAL A 1 86 ? 24.169 -6.130 -46.079 1.00 96.44 86 VAL A N 1
ATOM 615 C CA . VAL A 1 86 ? 24.353 -7.596 -46.151 1.00 96.44 86 VAL A CA 1
ATOM 616 C C . VAL A 1 86 ? 25.346 -7.996 -47.242 1.00 96.44 86 VAL A C 1
ATOM 618 O O . VAL A 1 86 ? 26.109 -8.937 -47.062 1.00 96.44 86 VAL A O 1
ATOM 621 N N . ALA A 1 87 ? 25.346 -7.291 -48.377 1.00 95.75 87 ALA A N 1
ATOM 622 C CA . ALA A 1 87 ? 26.202 -7.634 -49.509 1.00 95.75 87 ALA A CA 1
ATOM 623 C C . ALA A 1 87 ? 27.701 -7.383 -49.254 1.00 95.75 87 ALA A C 1
ATOM 625 O O . ALA A 1 87 ? 28.533 -8.043 -49.872 1.00 95.75 87 ALA A O 1
ATOM 626 N N . PHE A 1 88 ? 28.049 -6.435 -48.376 1.00 95.81 88 PHE A N 1
ATOM 627 C CA . PHE A 1 88 ? 29.425 -5.936 -48.229 1.00 95.81 88 PHE A CA 1
ATOM 628 C C . PHE A 1 88 ? 30.002 -6.059 -46.817 1.00 95.81 88 PHE A C 1
ATOM 630 O O . PHE A 1 88 ? 31.166 -5.723 -46.608 1.00 95.81 88 PHE A O 1
ATOM 637 N N . VAL A 1 89 ? 29.219 -6.518 -45.843 1.00 96.50 89 VAL A N 1
ATOM 638 C CA . VAL A 1 89 ? 29.631 -6.631 -44.440 1.00 96.50 89 VAL A CA 1
ATOM 639 C C . VAL A 1 89 ? 29.601 -8.103 -44.014 1.00 96.50 89 VAL A C 1
ATOM 641 O O . VAL A 1 89 ? 28.695 -8.827 -44.425 1.00 96.50 89 VAL A O 1
ATOM 644 N N . PRO A 1 90 ? 30.553 -8.566 -43.180 1.00 97.50 90 PRO A N 1
ATOM 645 C CA . PRO A 1 90 ? 30.475 -9.882 -42.552 1.00 97.50 90 PRO A CA 1
ATOM 646 C C . PRO A 1 90 ? 29.139 -10.124 -41.832 1.00 97.50 90 PRO A C 1
ATOM 648 O O . PRO A 1 90 ? 28.580 -9.219 -41.208 1.00 97.50 90 PRO A O 1
ATOM 651 N N . GLN A 1 91 ? 28.630 -11.357 -41.910 1.00 96.31 91 GLN A N 1
ATOM 652 C CA . GLN A 1 91 ? 27.305 -11.714 -41.391 1.00 96.31 91 GLN A CA 1
ATOM 653 C C . GLN A 1 91 ? 27.159 -11.427 -39.887 1.00 96.31 91 GLN A C 1
ATOM 655 O O . GLN A 1 91 ? 26.134 -10.907 -39.463 1.00 96.31 91 GLN A O 1
ATOM 660 N N . ASP A 1 92 ? 28.192 -11.708 -39.095 1.00 97.19 92 ASP A N 1
ATOM 661 C CA . ASP A 1 92 ? 28.230 -11.468 -37.649 1.00 97.19 92 ASP A CA 1
ATOM 662 C C . ASP A 1 92 ? 28.093 -9.977 -37.298 1.00 97.19 92 ASP A C 1
ATOM 664 O O . ASP A 1 92 ? 27.320 -9.606 -36.413 1.00 97.19 92 ASP A O 1
ATOM 668 N N . VAL A 1 93 ? 28.779 -9.104 -38.041 1.00 97.12 93 VAL A N 1
ATOM 669 C CA . VAL A 1 93 ? 28.675 -7.645 -37.878 1.00 97.12 93 VAL A CA 1
ATOM 670 C C . VAL A 1 93 ? 27.289 -7.140 -38.296 1.00 97.12 93 VAL A C 1
ATOM 672 O O . VAL A 1 93 ? 26.743 -6.223 -37.677 1.00 97.12 93 VAL A O 1
ATOM 675 N N . PHE A 1 94 ? 26.692 -7.736 -39.331 1.00 97.19 94 PHE A N 1
ATOM 676 C CA . PHE A 1 94 ? 25.339 -7.387 -39.758 1.00 97.19 94 PHE A CA 1
ATOM 677 C C . PHE A 1 94 ? 24.265 -7.837 -38.751 1.00 97.19 94 PHE A C 1
ATOM 679 O O . PHE A 1 94 ? 23.336 -7.076 -38.467 1.00 97.19 94 PHE A O 1
ATOM 686 N N . ASP A 1 95 ? 24.409 -9.021 -38.155 1.00 97.12 95 ASP A N 1
ATOM 687 C CA . ASP A 1 95 ? 23.506 -9.522 -37.112 1.00 97.12 95 ASP A CA 1
ATOM 688 C C . ASP A 1 95 ? 23.544 -8.617 -35.867 1.00 97.12 95 ASP A C 1
ATOM 690 O O . ASP A 1 95 ? 22.503 -8.237 -35.321 1.00 97.12 95 ASP A O 1
ATOM 694 N N . ASP A 1 96 ? 24.741 -8.177 -35.467 1.00 95.31 96 ASP A N 1
ATOM 695 C CA . ASP A 1 96 ? 24.933 -7.175 -34.415 1.00 95.31 96 ASP A CA 1
ATOM 696 C C . ASP A 1 96 ? 24.213 -5.849 -34.733 1.00 95.31 96 ASP A C 1
ATOM 698 O O . ASP A 1 96 ? 23.536 -5.273 -33.871 1.00 95.31 96 ASP A O 1
ATOM 702 N N . TYR A 1 97 ? 24.315 -5.376 -35.980 1.00 96.00 97 TYR A N 1
ATOM 703 C CA . TYR A 1 97 ? 23.592 -4.199 -36.468 1.00 96.00 97 TYR A CA 1
ATOM 704 C C . TYR A 1 97 ? 22.067 -4.363 -36.359 1.00 96.00 97 TYR A C 1
ATOM 706 O O . TYR A 1 97 ? 21.378 -3.467 -35.854 1.00 96.00 97 TYR A O 1
ATOM 714 N N . LEU A 1 98 ? 21.526 -5.516 -36.760 1.00 96.56 98 LEU A N 1
ATOM 715 C CA . LEU A 1 98 ? 20.097 -5.804 -36.624 1.00 96.56 98 LEU A CA 1
ATOM 716 C C . LEU A 1 98 ? 19.648 -5.795 -35.160 1.00 96.56 98 LEU A C 1
ATOM 718 O O . LEU A 1 98 ? 18.598 -5.224 -34.848 1.00 96.56 98 LEU A O 1
ATOM 722 N N . HIS A 1 99 ? 20.449 -6.355 -34.251 1.00 94.00 99 HIS A N 1
ATOM 723 C CA . HIS A 1 99 ? 20.159 -6.326 -32.818 1.00 94.00 99 HIS A CA 1
ATOM 724 C C . HIS A 1 99 ? 20.064 -4.902 -32.260 1.00 94.00 99 HIS A C 1
ATOM 726 O O . HIS A 1 99 ? 19.178 -4.622 -31.450 1.00 94.00 99 HIS A O 1
ATOM 732 N N . ILE A 1 100 ? 20.931 -3.985 -32.693 1.00 93.94 100 ILE A N 1
ATOM 733 C CA . ILE A 1 100 ? 20.848 -2.569 -32.297 1.00 93.94 100 ILE A CA 1
ATOM 734 C C . ILE A 1 100 ? 19.549 -1.952 -32.808 1.00 93.94 100 ILE A C 1
ATOM 736 O O . ILE A 1 100 ? 18.850 -1.276 -32.053 1.00 93.94 100 ILE A O 1
ATOM 740 N N . ARG A 1 101 ? 19.181 -2.219 -34.065 1.00 94.94 101 ARG A N 1
ATOM 741 C CA . ARG A 1 101 ? 17.949 -1.680 -34.648 1.00 94.94 101 ARG A CA 1
ATOM 742 C C . ARG A 1 101 ? 16.706 -2.147 -33.898 1.00 94.94 101 ARG A C 1
ATOM 744 O O . ARG A 1 101 ? 15.820 -1.336 -33.633 1.00 94.94 101 ARG A O 1
ATOM 751 N N . ILE A 1 10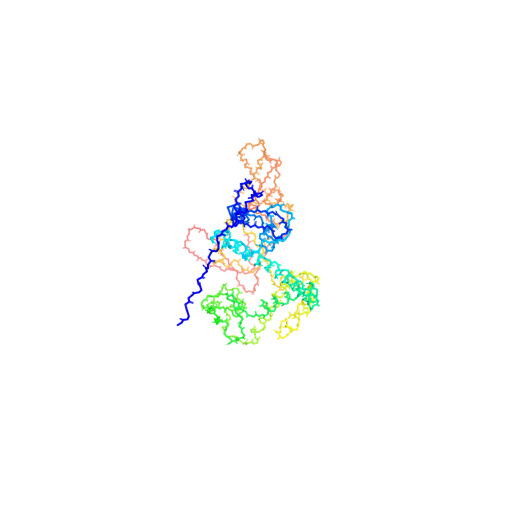2 ? 16.661 -3.429 -33.530 1.00 94.31 102 ILE A N 1
ATOM 752 C CA . ILE A 1 102 ? 15.589 -3.998 -32.705 1.00 94.31 102 ILE A CA 1
ATOM 753 C C . ILE A 1 102 ? 15.538 -3.278 -31.354 1.00 94.31 102 ILE A C 1
ATOM 755 O O . ILE A 1 102 ? 14.489 -2.746 -31.003 1.00 94.31 102 ILE A O 1
ATOM 759 N N . LYS A 1 103 ? 16.671 -3.143 -30.654 1.00 92.88 103 LYS A N 1
ATOM 760 C CA . LYS A 1 103 ? 16.737 -2.446 -29.356 1.00 92.88 103 LYS A CA 1
ATOM 761 C C . LYS A 1 103 ? 16.268 -0.993 -29.429 1.00 92.88 103 LYS A C 1
ATOM 763 O O . LYS A 1 103 ? 15.578 -0.520 -28.526 1.00 92.88 103 LYS A O 1
ATOM 768 N N . VAL A 1 104 ? 16.630 -0.266 -30.488 1.00 94.31 104 VAL A N 1
ATOM 769 C CA . VAL A 1 104 ? 16.187 1.124 -30.679 1.00 94.31 104 VAL A CA 1
ATOM 770 C C . VAL A 1 104 ? 14.680 1.192 -30.921 1.00 94.31 104 VAL A C 1
ATOM 772 O O . VAL A 1 104 ? 14.012 2.060 -30.358 1.00 94.31 104 VAL A O 1
ATOM 775 N N . ALA A 1 105 ? 14.129 0.267 -31.710 1.00 92.81 105 ALA A N 1
ATOM 776 C CA . ALA A 1 105 ? 12.690 0.179 -31.936 1.00 92.81 105 ALA A CA 1
ATOM 777 C C . ALA A 1 105 ? 11.927 -0.181 -30.648 1.00 92.81 105 ALA A C 1
ATOM 779 O O . ALA A 1 105 ? 10.967 0.504 -30.305 1.00 92.81 105 ALA A O 1
ATOM 780 N N . GLU A 1 106 ? 12.385 -1.192 -29.904 1.00 92.88 106 GLU A N 1
ATOM 781 C CA . GLU A 1 106 ? 11.808 -1.612 -28.620 1.00 92.88 106 GLU A CA 1
ATOM 782 C C . GLU A 1 106 ? 11.788 -0.466 -27.609 1.00 92.88 106 GLU A C 1
ATOM 784 O O . GLU A 1 106 ? 10.751 -0.174 -27.016 1.00 92.88 106 GLU A O 1
ATOM 789 N N . LYS A 1 107 ? 12.911 0.244 -27.457 1.00 92.19 107 LYS A N 1
ATOM 790 C CA . LYS A 1 107 ? 12.989 1.387 -26.545 1.00 92.19 107 LYS A CA 1
ATOM 791 C C . LYS A 1 107 ? 12.084 2.539 -26.989 1.00 92.19 107 LYS A C 1
ATOM 793 O O . LYS A 1 107 ? 11.473 3.187 -26.146 1.00 92.19 107 LYS A O 1
ATOM 798 N N . GLY A 1 108 ? 11.939 2.766 -28.295 1.00 91.56 108 GLY A N 1
ATOM 799 C CA . GLY A 1 108 ? 10.979 3.732 -28.832 1.00 91.56 108 GLY A CA 1
ATOM 800 C C . GLY A 1 108 ? 9.523 3.385 -28.500 1.00 91.56 108 GLY A C 1
ATOM 801 O O . GLY A 1 108 ? 8.762 4.271 -28.115 1.00 91.56 108 GLY A O 1
ATOM 802 N N . ILE A 1 109 ? 9.150 2.105 -28.597 1.00 92.06 109 ILE A N 1
ATOM 803 C CA . ILE A 1 109 ? 7.817 1.606 -28.218 1.00 92.06 109 ILE A CA 1
ATOM 804 C C . ILE A 1 109 ? 7.596 1.765 -26.709 1.00 92.06 109 ILE A C 1
ATOM 806 O O . ILE A 1 109 ? 6.553 2.264 -26.291 1.00 92.06 109 ILE A O 1
ATOM 810 N N . GLN A 1 110 ? 8.591 1.405 -25.895 1.00 90.31 110 GLN A N 1
ATOM 811 C CA . GLN A 1 110 ? 8.535 1.540 -24.440 1.00 90.31 110 GLN A CA 1
ATOM 812 C C . GLN A 1 110 ? 8.322 3.003 -24.011 1.00 90.31 110 GLN A C 1
ATOM 814 O O . GLN A 1 110 ? 7.428 3.287 -23.218 1.00 90.31 110 GLN A O 1
ATOM 819 N N . GLU A 1 111 ? 9.076 3.945 -24.590 1.00 92.06 111 GLU A N 1
ATOM 820 C CA . GLU A 1 111 ? 8.925 5.384 -24.321 1.00 92.06 111 GLU A CA 1
ATOM 821 C C . GLU A 1 111 ? 7.519 5.906 -24.689 1.00 92.06 111 GLU A C 1
ATOM 823 O O . GLU A 1 111 ? 6.986 6.788 -24.014 1.00 92.06 111 GLU A O 1
ATOM 828 N N . GLN A 1 112 ? 6.908 5.397 -25.766 1.00 90.94 112 GLN A N 1
ATOM 829 C CA . GLN A 1 112 ? 5.541 5.769 -26.158 1.00 90.94 112 GLN A CA 1
ATOM 830 C C . GLN A 1 112 ? 4.502 5.200 -25.188 1.00 90.94 112 GLN A C 1
ATOM 832 O O . GLN A 1 112 ? 3.631 5.936 -24.725 1.00 90.94 112 GLN A O 1
ATOM 837 N N . PHE A 1 113 ? 4.635 3.925 -24.824 1.00 91.81 113 PHE A N 1
ATOM 838 C CA . PHE A 1 113 ? 3.742 3.263 -23.877 1.00 91.81 113 PHE A CA 1
ATOM 839 C C . PHE A 1 113 ? 3.767 3.926 -22.494 1.00 91.81 113 PHE A C 1
ATOM 841 O O . PHE A 1 113 ? 2.720 4.142 -21.884 1.00 91.81 113 PHE A O 1
ATOM 848 N N . GLU A 1 114 ? 4.948 4.313 -22.008 1.00 91.25 114 GLU A N 1
ATOM 849 C CA . GLU A 1 114 ? 5.095 5.032 -20.740 1.00 91.25 114 GLU A CA 1
ATOM 850 C C . GLU A 1 114 ? 4.397 6.394 -20.766 1.00 91.25 114 GLU A C 1
ATOM 852 O O . GLU A 1 114 ? 3.706 6.744 -19.809 1.00 91.25 114 GLU A O 1
ATOM 857 N N . LYS A 1 115 ? 4.503 7.138 -21.875 1.00 94.75 115 LYS A N 1
ATOM 858 C CA . LYS A 1 115 ? 3.793 8.415 -22.048 1.00 94.75 115 LYS A CA 1
ATOM 859 C C . LYS A 1 115 ? 2.279 8.234 -22.058 1.00 94.75 115 LYS A C 1
ATOM 861 O O . LYS A 1 115 ? 1.575 8.985 -21.386 1.00 94.75 115 LYS A O 1
ATOM 866 N N . GLU A 1 116 ? 1.775 7.242 -22.787 1.00 93.25 116 GLU A N 1
ATOM 867 C CA . GLU A 1 116 ? 0.340 6.950 -22.838 1.00 93.25 116 GLU A CA 1
ATOM 868 C C . GLU A 1 116 ? -0.205 6.499 -21.480 1.00 93.25 116 GLU A C 1
ATOM 870 O O . GLU A 1 116 ? -1.275 6.939 -21.059 1.00 93.25 116 GLU A O 1
ATOM 875 N N . ASN A 1 117 ? 0.533 5.655 -20.760 1.00 89.31 117 ASN A N 1
ATOM 876 C CA . ASN A 1 117 ? 0.133 5.218 -19.428 1.00 89.31 117 ASN A CA 1
ATOM 877 C C . ASN A 1 117 ? 0.182 6.351 -18.410 1.00 89.31 117 ASN A C 1
ATOM 879 O O . ASN A 1 117 ? -0.740 6.469 -17.608 1.00 89.31 117 ASN A O 1
ATOM 883 N N . ALA A 1 118 ? 1.210 7.202 -18.450 1.00 92.75 118 ALA A N 1
ATOM 884 C CA . ALA A 1 118 ? 1.277 8.383 -17.598 1.00 92.75 118 ALA A CA 1
ATOM 885 C C . ALA A 1 118 ? 0.066 9.299 -17.837 1.00 92.75 118 ALA A C 1
ATOM 887 O O . ALA A 1 118 ? -0.579 9.717 -16.877 1.00 92.75 118 ALA A O 1
ATOM 888 N N . ALA A 1 119 ? -0.311 9.528 -19.101 1.00 94.19 119 ALA A N 1
ATOM 889 C CA . ALA A 1 119 ? -1.501 10.305 -19.444 1.00 94.19 119 ALA A CA 1
ATOM 890 C C . ALA A 1 119 ? -2.796 9.665 -18.909 1.00 94.19 119 ALA A C 1
ATOM 892 O O . ALA A 1 119 ? -3.613 10.354 -18.300 1.00 94.19 119 ALA A O 1
ATOM 893 N N . LYS A 1 120 ? -2.965 8.342 -19.058 1.00 92.25 120 LYS A N 1
ATOM 894 C CA . LYS A 1 120 ? -4.129 7.614 -18.518 1.00 92.25 120 LYS A CA 1
ATOM 895 C C . LYS A 1 120 ? -4.192 7.652 -16.991 1.00 92.25 120 LYS A C 1
ATOM 897 O O . LYS A 1 120 ? -5.279 7.761 -16.430 1.00 92.25 120 LYS A O 1
ATOM 902 N N . ILE A 1 121 ? -3.051 7.556 -16.310 1.00 88.31 121 ILE A N 1
ATOM 903 C CA . ILE A 1 121 ? -2.984 7.644 -14.845 1.00 88.31 121 ILE A CA 1
ATOM 904 C C . ILE A 1 121 ? -3.439 9.026 -14.380 1.00 88.31 121 ILE A C 1
ATOM 906 O O . ILE A 1 121 ? -4.249 9.110 -13.459 1.00 88.31 121 ILE A O 1
ATOM 910 N N . GLU A 1 122 ? -2.959 10.097 -15.011 1.00 89.62 122 GLU A N 1
ATOM 911 C CA . GLU A 1 122 ? -3.374 11.458 -14.660 1.00 89.62 122 GLU A CA 1
ATOM 912 C C . GLU A 1 122 ? -4.863 11.694 -14.949 1.00 89.62 122 GLU A C 1
ATOM 914 O O . GLU A 1 122 ? -5.575 12.214 -14.091 1.00 89.62 122 GLU A O 1
ATOM 919 N N . GLU A 1 123 ? -5.382 11.206 -16.079 1.00 91.88 123 GLU A N 1
ATOM 920 C CA . GLU A 1 123 ? -6.815 11.275 -16.391 1.00 91.88 123 GLU A CA 1
ATOM 921 C C . GLU A 1 123 ? -7.671 10.545 -15.339 1.00 91.88 123 GLU A C 1
ATOM 923 O O . GLU A 1 123 ? -8.701 11.054 -14.888 1.00 91.88 123 GLU A O 1
ATOM 928 N N . LEU A 1 124 ? -7.250 9.349 -14.913 1.00 86.50 124 LEU A N 1
ATOM 929 C CA . LEU A 1 124 ? -7.949 8.585 -13.879 1.00 86.50 124 LEU A CA 1
ATOM 930 C C . LEU A 1 124 ? -7.866 9.259 -12.508 1.00 86.50 124 LEU A C 1
ATOM 932 O O . LEU A 1 124 ? -8.865 9.277 -11.789 1.00 86.50 124 LEU A O 1
ATOM 936 N N . LYS A 1 125 ? -6.719 9.846 -12.149 1.00 80.75 125 LYS A N 1
ATOM 937 C CA . LYS A 1 125 ? -6.580 10.639 -10.919 1.00 80.75 125 LYS A CA 1
ATOM 938 C C . LYS A 1 125 ? -7.512 11.843 -10.927 1.00 80.75 125 LYS A C 1
ATOM 940 O O . LYS A 1 125 ? -8.167 12.096 -9.921 1.00 80.75 125 LYS A O 1
ATOM 945 N N . GLU A 1 126 ? -7.616 12.555 -12.046 1.00 85.38 126 GLU A N 1
ATOM 946 C CA . GLU A 1 126 ? -8.516 13.701 -12.172 1.00 85.38 126 GLU A CA 1
ATOM 947 C C . GLU A 1 126 ? -9.986 13.271 -12.067 1.00 85.38 126 GLU A C 1
ATOM 949 O O . GLU A 1 126 ? -10.773 13.894 -11.351 1.00 85.38 126 GLU A O 1
ATOM 954 N N . LYS A 1 127 ? -10.362 12.166 -12.723 1.00 83.81 127 LYS A N 1
ATOM 955 C CA . LYS A 1 127 ? -11.706 11.581 -12.603 1.00 83.81 127 LYS A CA 1
ATOM 956 C C . LYS A 1 127 ? -12.022 11.170 -11.164 1.00 83.81 127 LYS A C 1
ATOM 958 O O . LYS A 1 127 ? -13.112 11.471 -10.685 1.00 83.81 127 LYS A O 1
ATOM 963 N N . LEU A 1 128 ? -11.076 10.546 -10.459 1.00 74.25 128 LEU A N 1
ATOM 964 C CA . LEU A 1 128 ? -11.226 10.198 -9.043 1.00 74.25 128 LEU A CA 1
ATOM 965 C C . LEU A 1 128 ? -11.325 11.442 -8.153 1.00 74.25 128 LEU A C 1
ATOM 967 O O . LEU A 1 128 ? -12.180 11.480 -7.276 1.00 74.25 128 LEU A O 1
ATOM 971 N N . ALA A 1 129 ? -10.528 12.481 -8.398 1.00 73.81 129 ALA A N 1
ATOM 972 C CA . ALA A 1 129 ? -10.604 13.736 -7.648 1.00 73.81 129 ALA A CA 1
ATOM 973 C C . ALA A 1 129 ? -11.946 14.466 -7.848 1.00 73.81 129 ALA A C 1
ATOM 975 O O . ALA A 1 129 ? -12.441 15.114 -6.928 1.00 73.81 129 ALA A O 1
ATOM 976 N N . LYS A 1 130 ? -12.555 14.349 -9.037 1.00 76.88 130 LYS A N 1
ATOM 977 C CA . LYS A 1 130 ? -13.886 14.904 -9.334 1.00 76.88 130 LYS A CA 1
ATOM 978 C C . LYS A 1 130 ? -15.031 14.057 -8.767 1.00 76.88 130 LYS A C 1
ATOM 980 O O . LYS A 1 130 ? -16.052 14.619 -8.386 1.00 76.88 130 LYS A O 1
ATOM 985 N N . ALA A 1 131 ? -14.886 12.730 -8.736 1.00 71.50 131 ALA A N 1
ATOM 986 C CA . ALA A 1 131 ? -15.932 11.805 -8.283 1.00 71.50 131 ALA A CA 1
ATOM 987 C C . ALA A 1 131 ? -15.954 11.596 -6.759 1.00 71.50 131 ALA A C 1
ATOM 989 O O . ALA A 1 131 ? -17.017 11.393 -6.178 1.00 71.50 131 ALA A O 1
ATOM 990 N N . THR A 1 132 ? -14.794 11.662 -6.110 1.00 57.44 132 THR A N 1
ATOM 991 C CA . THR A 1 132 ? -14.626 11.502 -4.659 1.00 57.44 132 THR A CA 1
ATOM 992 C C . THR A 1 132 ? -14.329 12.890 -4.104 1.00 57.44 132 THR A C 1
ATOM 994 O O . THR A 1 132 ? -13.219 13.387 -4.260 1.00 57.44 132 THR A O 1
ATOM 997 N N . GLY A 1 133 ? -15.350 13.573 -3.584 1.00 56.97 133 GLY A N 1
ATOM 998 C CA . GLY A 1 133 ? -15.337 15.019 -3.344 1.00 56.97 133 GLY A CA 1
ATOM 999 C C . GLY A 1 133 ? -14.156 15.548 -2.521 1.00 56.97 133 GLY A C 1
ATOM 1000 O O . GLY A 1 133 ? -14.223 15.592 -1.308 1.00 56.97 133 GLY A O 1
ATOM 1001 N N . GLY A 1 134 ? -13.109 16.064 -3.162 1.00 72.81 134 GLY A N 1
ATOM 1002 C CA . GLY A 1 134 ? -12.017 16.769 -2.480 1.00 72.81 134 GLY A CA 1
ATOM 1003 C C . GLY A 1 134 ? -11.166 15.910 -1.525 1.00 72.81 134 GLY A C 1
ATOM 1004 O O . GLY A 1 134 ? -11.529 14.809 -1.114 1.00 72.81 134 GLY A O 1
ATOM 1005 N N . SER A 1 135 ? -9.992 16.430 -1.149 1.00 78.88 135 SER A N 1
ATOM 1006 C CA . SER A 1 135 ? -9.087 15.756 -0.201 1.00 78.88 135 SER A CA 1
ATOM 1007 C C . SER A 1 135 ? -9.745 15.509 1.159 1.00 78.88 135 SER A C 1
ATOM 1009 O O . SER A 1 135 ? -9.446 14.518 1.817 1.00 78.88 135 SER A O 1
ATOM 1011 N N . GLU A 1 136 ? -10.670 16.385 1.554 1.00 84.81 136 GLU A N 1
ATOM 1012 C CA . GLU A 1 136 ? -11.393 16.283 2.817 1.00 84.81 136 GLU A CA 1
ATOM 1013 C C . GLU A 1 136 ? -12.294 15.037 2.868 1.00 84.81 136 GLU A C 1
ATOM 1015 O O . GLU A 1 136 ? -12.270 14.327 3.869 1.00 84.81 136 GLU A O 1
ATOM 1020 N N . GLN A 1 137 ? -13.034 14.700 1.801 1.00 85.00 137 GLN A N 1
ATOM 1021 C CA . GLN A 1 137 ? -13.888 13.504 1.814 1.00 85.00 137 GLN A CA 1
ATOM 1022 C C . GLN A 1 137 ? -13.063 12.221 1.914 1.00 85.00 137 GLN A C 1
ATOM 1024 O O . GLN A 1 137 ? -13.449 11.312 2.639 1.00 85.00 137 GLN A O 1
ATOM 1029 N N . MET A 1 138 ? -11.898 12.161 1.262 1.00 85.56 138 MET A N 1
ATOM 1030 C CA . MET A 1 138 ? -10.995 11.013 1.399 1.00 85.56 138 MET A CA 1
ATOM 1031 C C . MET A 1 138 ? -10.495 10.841 2.841 1.00 85.56 138 MET A C 1
ATOM 1033 O O . MET A 1 138 ? -10.383 9.714 3.328 1.00 85.56 138 MET A O 1
ATOM 1037 N N . GLU A 1 139 ? -10.207 11.942 3.541 1.00 91.31 139 GLU A N 1
ATOM 1038 C CA . GLU A 1 139 ? -9.841 11.893 4.960 1.00 91.31 139 GLU A CA 1
ATOM 1039 C C . GLU A 1 139 ? -11.015 11.433 5.835 1.00 91.31 139 GLU A C 1
ATOM 1041 O O . GLU A 1 139 ? -10.832 10.579 6.707 1.00 91.31 139 GLU A O 1
ATOM 1046 N N . LEU A 1 140 ? -12.229 11.923 5.571 1.00 93.81 140 LEU A N 1
ATOM 1047 C CA . LEU A 1 140 ? -13.441 11.487 6.270 1.00 93.81 140 LEU A CA 1
ATOM 1048 C C . LEU A 1 140 ? -13.725 9.996 6.054 1.00 93.81 140 LEU A C 1
ATOM 1050 O O . LEU A 1 140 ? -13.979 9.274 7.020 1.00 93.81 140 LEU A O 1
ATOM 1054 N N . ASP A 1 141 ? -13.616 9.518 4.815 1.00 92.25 141 ASP A N 1
ATOM 1055 C CA . ASP A 1 141 ? -13.831 8.116 4.462 1.00 92.25 141 ASP A CA 1
ATOM 1056 C C . ASP A 1 141 ? -12.794 7.213 5.139 1.00 92.25 141 ASP A C 1
ATOM 1058 O O . ASP A 1 141 ? -13.136 6.144 5.645 1.00 92.25 141 ASP A O 1
ATOM 1062 N N . LYS A 1 142 ? -11.536 7.663 5.244 1.00 94.81 142 LYS A N 1
ATOM 1063 C CA . LYS A 1 142 ? -10.486 6.952 5.986 1.00 94.81 142 LYS A CA 1
ATOM 1064 C C . LYS A 1 142 ? -10.838 6.800 7.468 1.00 94.81 142 LYS A C 1
ATOM 1066 O O . LYS A 1 142 ? -10.664 5.715 8.026 1.00 94.81 142 LYS A O 1
ATOM 1071 N N . HIS A 1 143 ? -11.329 7.861 8.109 1.00 97.06 143 HIS A N 1
ATOM 1072 C CA . HIS A 1 143 ? -11.764 7.802 9.507 1.00 97.06 143 HIS A CA 1
ATOM 1073 C C . HIS A 1 143 ? -12.984 6.895 9.689 1.00 97.06 143 HIS A C 1
ATOM 1075 O O . HIS A 1 143 ? -12.996 6.070 10.604 1.00 97.06 143 HIS A O 1
ATOM 1081 N N . ARG A 1 144 ? -13.977 6.993 8.797 1.00 96.38 144 ARG A N 1
ATOM 1082 C CA . ARG A 1 144 ? -15.163 6.129 8.812 1.00 96.38 144 ARG A CA 1
ATOM 1083 C C . ARG A 1 144 ? -14.789 4.657 8.653 1.00 96.38 144 ARG A C 1
ATOM 1085 O O . ARG A 1 144 ? -15.250 3.834 9.438 1.00 96.38 144 ARG A O 1
ATOM 1092 N N . LEU A 1 145 ? -13.917 4.327 7.696 1.00 95.94 145 LEU A N 1
ATOM 1093 C CA . LEU A 1 145 ? -13.437 2.960 7.477 1.00 95.94 145 LEU A CA 1
ATOM 1094 C C . LEU A 1 145 ? -12.747 2.398 8.720 1.00 95.94 145 LEU A C 1
ATOM 1096 O O . LEU A 1 145 ? -13.055 1.281 9.119 1.00 95.94 145 LEU A O 1
ATOM 1100 N N . PHE A 1 146 ? -11.878 3.177 9.371 1.00 97.25 146 PHE A N 1
ATOM 1101 C CA . PHE A 1 146 ? -11.240 2.749 10.618 1.00 97.25 146 PHE A CA 1
ATOM 1102 C C . PHE A 1 146 ? -12.267 2.490 11.729 1.00 97.25 146 PHE A C 1
ATOM 1104 O O . PHE A 1 146 ? -12.199 1.474 12.415 1.00 97.25 146 PHE A O 1
ATOM 1111 N N . ILE A 1 147 ? -13.251 3.378 11.905 1.00 97.44 147 ILE A N 1
ATOM 1112 C CA . ILE A 1 147 ? -14.295 3.201 12.924 1.00 97.44 147 ILE A CA 1
ATOM 1113 C C . ILE A 1 147 ? -15.117 1.937 12.639 1.00 97.44 147 ILE A C 1
ATOM 1115 O O . ILE A 1 147 ? -15.313 1.116 13.536 1.00 97.44 147 ILE A O 1
ATOM 1119 N N . MET A 1 148 ? -15.559 1.740 11.396 1.00 96.62 148 MET A N 1
ATOM 1120 C CA . MET A 1 148 ? -16.331 0.557 11.012 1.00 96.62 148 MET A CA 1
ATOM 1121 C C . MET A 1 148 ? -15.530 -0.734 11.210 1.00 96.62 148 MET A C 1
ATOM 1123 O O . MET A 1 148 ? -16.035 -1.708 11.774 1.00 96.62 148 MET A O 1
ATOM 1127 N N . ASP A 1 149 ? -14.277 -0.740 10.766 1.00 95.38 149 ASP A N 1
ATOM 1128 C CA . ASP A 1 149 ? -13.471 -1.948 10.670 1.00 95.38 149 ASP A CA 1
ATOM 1129 C C . ASP A 1 149 ? -12.772 -2.301 11.996 1.00 95.38 149 ASP A C 1
ATOM 1131 O O . ASP A 1 149 ? -12.764 -3.463 12.394 1.00 95.38 149 ASP A O 1
ATOM 1135 N N . ASP A 1 150 ? -12.211 -1.336 12.724 1.00 95.00 150 ASP A N 1
ATOM 1136 C CA . ASP A 1 150 ? -11.420 -1.594 13.939 1.00 95.00 150 ASP A CA 1
ATOM 1137 C C . ASP A 1 150 ? -12.187 -1.380 15.252 1.00 95.00 150 ASP A C 1
ATOM 1139 O O . ASP A 1 150 ? -11.797 -1.935 16.285 1.00 95.00 150 ASP A O 1
ATOM 1143 N N . ILE A 1 151 ? -13.274 -0.600 15.239 1.00 96.12 151 ILE A N 1
ATOM 1144 C CA . ILE A 1 151 ? -14.059 -0.306 16.450 1.00 96.12 151 ILE A CA 1
ATOM 1145 C C . ILE A 1 151 ? -15.384 -1.065 16.436 1.00 96.12 151 ILE A C 1
ATOM 1147 O O . ILE A 1 151 ? -15.699 -1.794 17.379 1.00 96.12 151 ILE A O 1
ATOM 1151 N N . PHE A 1 152 ? -16.177 -0.904 15.379 1.00 95.81 152 PHE A N 1
ATOM 1152 C CA . PHE A 1 152 ? -17.530 -1.453 15.310 1.00 95.81 152 PHE A CA 1
ATOM 1153 C C . PHE A 1 152 ? -17.559 -2.943 14.985 1.00 95.81 152 PHE A C 1
ATOM 1155 O O . PHE A 1 152 ? -18.416 -3.660 15.514 1.00 95.81 152 PHE A O 1
ATOM 1162 N N . THR A 1 153 ? -16.611 -3.425 14.185 1.00 95.12 153 THR A N 1
ATOM 1163 C CA . THR A 1 153 ? -16.500 -4.843 13.843 1.00 95.12 153 THR A CA 1
ATOM 1164 C C . THR A 1 153 ? -15.721 -5.590 14.920 1.00 95.12 153 THR A C 1
ATOM 1166 O O . THR A 1 153 ? -14.568 -5.282 15.221 1.00 95.12 153 THR A O 1
ATOM 1169 N N . LEU A 1 154 ? -16.344 -6.611 15.512 1.00 95.00 154 LEU A N 1
ATOM 1170 C CA . LEU A 1 154 ? -15.666 -7.476 16.472 1.00 95.00 154 LEU A CA 1
ATOM 1171 C C . LEU A 1 154 ? -14.763 -8.456 15.723 1.00 95.00 154 LEU A C 1
ATOM 1173 O O . LEU A 1 154 ? -15.206 -9.183 14.834 1.00 95.00 154 LEU A O 1
ATOM 1177 N N . LYS A 1 155 ? -13.480 -8.468 16.086 1.00 95.88 155 LYS A N 1
ATOM 1178 C CA . LYS A 1 155 ? -12.442 -9.216 15.377 1.00 95.88 155 LYS A CA 1
ATOM 1179 C C . LYS A 1 155 ? -11.593 -10.047 16.318 1.00 95.88 155 LYS A C 1
ATOM 1181 O O . LYS A 1 155 ? -11.369 -9.689 17.473 1.00 95.88 155 LYS A O 1
ATOM 1186 N N . CYS A 1 156 ? -11.043 -11.127 15.778 1.00 95.94 156 CYS A N 1
ATOM 1187 C CA . CYS A 1 156 ? -10.007 -11.902 16.437 1.00 95.94 156 CYS A CA 1
ATOM 1188 C C . CYS A 1 156 ? -8.777 -11.013 16.723 1.00 95.94 156 CYS A C 1
ATOM 1190 O O . CYS A 1 156 ? -8.237 -10.411 15.789 1.00 95.94 156 CYS A O 1
ATOM 1192 N N . PRO A 1 157 ? -8.251 -10.974 17.960 1.00 95.50 157 PRO A N 1
ATOM 1193 C CA . PRO A 1 157 ? -7.094 -10.141 18.294 1.00 95.50 157 PRO A CA 1
ATOM 1194 C C . PRO A 1 157 ? -5.830 -10.515 17.511 1.00 95.50 157 PRO A C 1
ATOM 1196 O O . PRO A 1 157 ? -5.028 -9.629 17.211 1.00 95.50 157 PRO A O 1
ATOM 1199 N N . ARG A 1 158 ? -5.687 -11.797 17.140 1.00 95.81 158 ARG A N 1
ATOM 1200 C CA . ARG A 1 158 ? -4.504 -12.350 16.467 1.00 95.81 158 ARG A CA 1
ATOM 1201 C C . ARG A 1 158 ? -4.529 -12.190 14.948 1.00 95.81 158 ARG A C 1
ATOM 1203 O O . ARG A 1 158 ? -3.578 -11.671 14.383 1.00 95.81 158 ARG A O 1
ATOM 1210 N N . CYS A 1 159 ? -5.586 -12.662 14.285 1.00 95.94 159 CYS A N 1
ATOM 1211 C CA . CYS A 1 159 ? -5.661 -12.677 12.814 1.00 95.94 159 CYS A CA 1
ATOM 1212 C C . CYS A 1 159 ? -6.618 -11.637 12.222 1.00 95.94 159 CYS A C 1
ATOM 1214 O O . CYS A 1 159 ? -6.761 -11.583 11.007 1.00 95.94 159 CYS A O 1
ATOM 1216 N N . LYS A 1 160 ? -7.286 -10.836 13.062 1.00 95.62 160 LYS A N 1
ATOM 1217 C CA . LYS A 1 160 ? -8.238 -9.786 12.661 1.00 95.62 160 LYS A CA 1
ATOM 1218 C C . LYS A 1 160 ? -9.472 -10.267 11.885 1.00 95.62 160 LYS A C 1
ATOM 1220 O O . LYS A 1 160 ? -10.254 -9.437 11.439 1.00 95.62 160 LYS A O 1
ATOM 1225 N N . LEU A 1 161 ? -9.699 -11.580 11.787 1.00 95.69 161 LEU A N 1
ATOM 1226 C CA . LEU A 1 161 ? -10.923 -12.138 11.213 1.00 95.69 161 LEU A CA 1
ATOM 1227 C C . LEU A 1 161 ? -12.141 -11.717 12.049 1.00 95.69 161 LEU A C 1
ATOM 1229 O O . LEU A 1 161 ? -12.137 -11.904 13.270 1.00 95.69 161 LEU A O 1
ATOM 1233 N N . ALA A 1 162 ? -13.155 -11.156 11.393 1.00 94.94 162 ALA A N 1
ATOM 1234 C CA . ALA A 1 162 ? -14.414 -10.786 12.028 1.00 94.94 162 ALA A CA 1
ATOM 1235 C C . ALA A 1 162 ? -15.189 -12.030 12.486 1.00 94.94 162 ALA A C 1
ATOM 1237 O O . ALA A 1 162 ? -15.137 -13.073 11.830 1.00 94.94 162 ALA A O 1
ATOM 1238 N N . PHE A 1 163 ? -15.910 -11.923 13.600 1.00 91.25 163 PHE A N 1
ATOM 1239 C CA . PHE A 1 163 ? -16.825 -12.966 14.062 1.00 91.25 163 PHE A CA 1
ATOM 1240 C C . PHE A 1 163 ? -18.215 -12.367 14.293 1.00 91.25 163 PHE A C 1
ATOM 1242 O O . PHE A 1 163 ? -18.343 -11.303 14.895 1.00 91.25 163 PHE A O 1
ATOM 1249 N N . LEU A 1 164 ? -19.242 -13.036 13.764 1.00 80.81 164 LEU A N 1
ATOM 1250 C CA . LEU A 1 164 ? -20.634 -12.568 13.779 1.00 80.81 164 LEU A CA 1
ATOM 1251 C C . LEU A 1 164 ? -21.511 -13.398 14.723 1.00 80.81 164 LEU A C 1
ATOM 1253 O O . LEU A 1 164 ? -22.441 -12.867 15.323 1.00 80.81 164 LEU A O 1
ATOM 1257 N N . ASP A 1 165 ? -21.171 -14.673 14.905 1.00 78.19 165 ASP A N 1
ATOM 1258 C CA . ASP A 1 165 ? -21.987 -15.613 15.663 1.00 78.19 165 ASP A CA 1
ATOM 1259 C C . ASP A 1 165 ? -21.503 -15.679 17.115 1.00 78.19 165 ASP A C 1
ATOM 1261 O O . ASP A 1 165 ? -20.469 -16.279 17.419 1.00 78.19 165 ASP A O 1
ATOM 1265 N N . TYR A 1 166 ? -22.242 -15.030 18.017 1.00 85.56 166 TYR A N 1
ATOM 1266 C CA . TYR A 1 166 ? -22.058 -15.194 19.457 1.00 85.56 166 TYR A CA 1
ATOM 1267 C C . TYR A 1 166 ? -23.026 -16.262 19.979 1.00 85.56 166 TYR A C 1
ATOM 1269 O O . TYR A 1 166 ? -24.230 -16.035 20.076 1.00 85.56 166 TYR A O 1
ATOM 1277 N N . ASP A 1 167 ? -22.494 -17.426 20.345 1.00 84.56 167 ASP A N 1
ATOM 1278 C CA . ASP A 1 167 ? -23.227 -18.610 20.819 1.00 84.56 167 ASP A CA 1
ATOM 1279 C C . ASP A 1 167 ? -23.495 -18.600 22.338 1.00 84.56 167 ASP A C 1
ATOM 1281 O O . ASP A 1 167 ? -23.698 -19.643 22.956 1.00 84.56 167 ASP A O 1
ATOM 1285 N N . ALA A 1 168 ? -23.481 -17.411 22.950 1.00 87.06 168 ALA A N 1
ATOM 1286 C CA . ALA A 1 168 ? -23.517 -17.178 24.395 1.00 87.06 168 ALA A CA 1
ATOM 1287 C C . ALA A 1 168 ? -22.275 -17.649 25.176 1.00 87.06 168 ALA A C 1
ATOM 1289 O O . ALA A 1 168 ? -22.144 -17.280 26.345 1.00 87.06 168 ALA A O 1
ATOM 1290 N N . CYS A 1 169 ? -21.336 -18.396 24.578 1.00 91.62 169 CYS A N 1
ATOM 1291 C CA . CYS A 1 169 ? -20.094 -18.764 25.248 1.00 91.62 169 CYS A CA 1
ATOM 1292 C C . CYS A 1 169 ? -19.109 -17.594 25.225 1.00 91.62 169 CYS A C 1
ATOM 1294 O O . CYS A 1 169 ? -18.686 -17.108 24.177 1.00 91.62 169 CYS A O 1
ATOM 1296 N N . SER A 1 170 ? -18.688 -17.137 26.402 1.00 90.62 170 SER A N 1
ATOM 1297 C CA . SER A 1 170 ? -17.773 -15.997 26.497 1.00 90.62 170 SER A CA 1
ATOM 1298 C C . SER A 1 170 ? -16.322 -16.329 26.105 1.00 90.62 170 SER A C 1
ATOM 1300 O O . SER A 1 170 ? -15.505 -15.426 25.925 1.00 90.62 170 SER A O 1
ATOM 1302 N N . ALA A 1 171 ? -15.994 -17.612 25.934 1.00 94.00 171 ALA A N 1
ATOM 1303 C CA . ALA A 1 171 ? -14.704 -18.092 25.450 1.00 94.00 171 ALA A CA 1
ATOM 1304 C C . ALA A 1 171 ? -14.793 -18.454 23.956 1.00 94.00 171 ALA A C 1
ATOM 1306 O O . ALA A 1 171 ? -15.131 -19.578 23.592 1.00 94.00 171 ALA A O 1
ATOM 1307 N N . ILE A 1 172 ? -14.462 -17.502 23.080 1.00 94.44 172 ILE A N 1
ATOM 1308 C CA . ILE A 1 172 ? -14.599 -17.668 21.627 1.00 94.44 172 ILE A CA 1
ATOM 1309 C C . ILE A 1 172 ? -13.333 -18.295 21.051 1.00 94.44 172 ILE A C 1
ATOM 1311 O O . ILE A 1 172 ? -12.222 -17.860 21.352 1.00 94.44 172 ILE A O 1
ATOM 1315 N N . THR A 1 173 ? -13.491 -19.280 20.166 1.00 95.81 173 THR A N 1
ATOM 1316 C CA . THR A 1 173 ? -12.383 -19.830 19.373 1.00 95.81 173 THR A CA 1
ATOM 1317 C C . THR A 1 173 ? -12.444 -19.300 17.947 1.00 95.81 173 THR A C 1
ATOM 1319 O O . THR A 1 173 ? -13.427 -19.491 17.238 1.00 95.81 173 THR A O 1
ATOM 1322 N N . CYS A 1 174 ? -11.373 -18.650 17.494 1.00 95.81 174 CYS A N 1
ATOM 1323 C CA . CYS A 1 174 ? -11.306 -18.087 16.150 1.00 95.81 174 CYS A CA 1
ATOM 1324 C C . CYS A 1 174 ? -11.378 -19.177 15.068 1.00 95.81 174 CYS A C 1
ATOM 1326 O O . CYS A 1 174 ? -10.572 -20.110 15.066 1.00 95.81 174 CYS A O 1
ATOM 1328 N N . ALA A 1 175 ? -12.264 -19.017 14.082 1.00 94.38 175 ALA A N 1
ATOM 1329 C CA . ALA A 1 175 ? -12.388 -19.955 12.967 1.00 94.38 175 ALA A CA 1
ATOM 1330 C C . ALA A 1 175 ? -11.114 -20.037 12.103 1.00 94.38 175 ALA A C 1
ATOM 1332 O O . ALA A 1 175 ? -10.752 -21.138 11.680 1.00 94.38 175 ALA A O 1
ATOM 1333 N N . GLY A 1 176 ? -10.427 -18.906 11.897 1.00 94.69 176 GLY A N 1
ATOM 1334 C CA . GLY A 1 176 ? -9.227 -18.795 11.062 1.00 94.69 176 GLY A CA 1
ATOM 1335 C C . GLY A 1 176 ? -7.970 -19.359 11.724 1.00 94.69 176 GLY A C 1
ATOM 1336 O O . GLY A 1 176 ? -7.424 -20.361 11.277 1.00 94.69 176 GLY A O 1
ATOM 1337 N N . CYS A 1 177 ? -7.503 -18.733 12.810 1.00 96.19 177 CYS A N 1
ATOM 1338 C CA . CYS A 1 177 ? -6.228 -19.096 13.448 1.00 96.19 177 CYS A CA 1
ATOM 1339 C C . CYS A 1 177 ? -6.351 -20.020 14.671 1.00 96.19 177 CYS A C 1
ATOM 1341 O O . CYS A 1 177 ? -5.333 -20.352 15.277 1.00 96.19 177 CYS A O 1
ATOM 1343 N N . LYS A 1 178 ? -7.574 -20.418 15.054 1.00 96.00 178 LYS A N 1
ATOM 1344 C CA . LYS A 1 178 ? -7.859 -21.324 16.184 1.00 96.00 178 LYS A CA 1
ATOM 1345 C C . LYS A 1 178 ? -7.387 -20.828 17.558 1.00 96.00 178 LYS A C 1
ATOM 1347 O O . LYS A 1 178 ? -7.279 -21.628 18.482 1.00 96.00 178 LYS A O 1
ATOM 1352 N N . CYS A 1 179 ? -7.111 -19.531 17.723 1.00 95.88 179 CYS A N 1
ATOM 1353 C CA . CYS A 1 179 ? -6.846 -18.980 19.050 1.00 95.88 179 CYS A CA 1
ATOM 1354 C C . CYS A 1 179 ? -8.148 -18.806 19.846 1.00 95.88 179 CYS A C 1
ATOM 1356 O O . CYS A 1 179 ? -9.169 -18.403 19.283 1.00 95.88 179 CYS A O 1
ATOM 1358 N N . GLY A 1 180 ? -8.094 -19.069 21.149 1.00 95.44 180 GLY A N 1
ATOM 1359 C CA . GLY A 1 180 ? -9.137 -18.723 22.107 1.00 95.44 180 GLY A CA 1
ATOM 1360 C C . GLY A 1 180 ? -8.981 -17.272 22.558 1.00 95.44 180 GLY A C 1
ATOM 1361 O O . GLY A 1 180 ? -7.877 -16.854 22.901 1.00 95.44 180 GLY A O 1
ATOM 1362 N N . PHE A 1 181 ? -10.061 -16.499 22.570 1.00 95.31 181 PHE A N 1
ATOM 1363 C CA . PHE A 1 181 ? -10.076 -15.130 23.082 1.00 95.31 181 PHE A CA 1
ATOM 1364 C C . PHE A 1 181 ? -11.382 -14.821 23.823 1.00 95.31 181 PHE A C 1
ATOM 1366 O O . PHE A 1 181 ? -12.402 -15.487 23.642 1.00 95.31 181 PHE A O 1
ATOM 1373 N N . CYS A 1 182 ? -11.338 -13.817 24.695 1.00 93.75 182 CYS A N 1
ATOM 1374 C CA . CYS A 1 182 ? -12.485 -13.418 25.508 1.00 93.75 182 CYS A CA 1
ATOM 1375 C C . CYS A 1 182 ? -13.489 -12.597 24.688 1.00 93.75 182 CYS A C 1
ATOM 1377 O O . CYS A 1 182 ? -13.116 -11.609 24.057 1.00 93.75 182 CYS A O 1
ATOM 1379 N N . SER A 1 183 ? -14.774 -12.948 24.749 1.00 92.44 183 SER A N 1
ATOM 1380 C CA . SER A 1 183 ? -15.845 -12.243 24.036 1.00 92.44 183 SER A CA 1
ATOM 1381 C C . SER A 1 183 ? -16.141 -10.840 24.570 1.00 92.44 183 SER A C 1
ATOM 1383 O O . SER A 1 183 ? -16.890 -10.125 23.914 1.00 92.44 183 SER A O 1
ATOM 1385 N N . TYR A 1 184 ? -15.616 -10.449 25.741 1.00 90.06 184 TYR A N 1
ATOM 1386 C CA . TYR A 1 184 ? -15.813 -9.123 26.346 1.00 90.06 184 TYR A CA 1
ATOM 1387 C C . TYR A 1 184 ? -14.674 -8.173 25.996 1.00 90.06 184 TYR A C 1
ATOM 1389 O O . TYR A 1 184 ? -14.877 -7.162 25.327 1.00 90.06 184 TYR A O 1
ATOM 1397 N N . CYS A 1 185 ? -13.462 -8.497 26.448 1.00 90.56 185 CYS A N 1
ATOM 1398 C CA . CYS A 1 185 ? -12.300 -7.627 26.288 1.00 90.56 185 CYS A CA 1
ATOM 1399 C C . CYS A 1 185 ? -11.578 -7.824 24.944 1.00 90.56 185 CYS A C 1
ATOM 1401 O O . CYS A 1 185 ? -10.814 -6.944 24.546 1.00 90.56 185 CYS A O 1
ATOM 1403 N N . L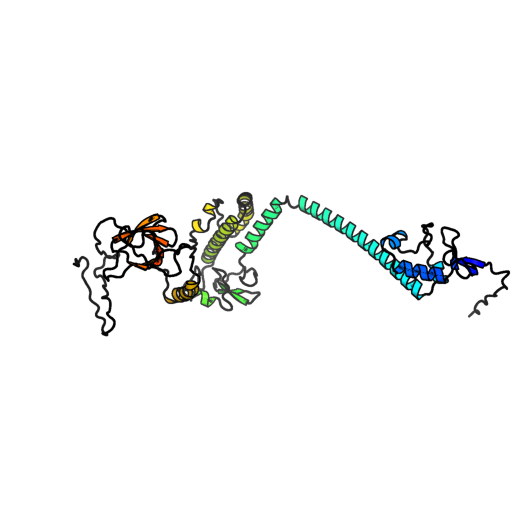EU A 1 186 ? -11.859 -8.922 24.227 1.00 93.25 186 LEU A N 1
ATOM 1404 C CA . LEU A 1 186 ? -11.168 -9.350 23.002 1.00 93.25 186 LEU A CA 1
ATOM 1405 C C . LEU A 1 186 ? -9.671 -9.634 23.206 1.00 93.25 186 LEU A C 1
ATOM 1407 O O . LEU A 1 186 ? -8.884 -9.512 22.272 1.00 93.25 186 LEU A O 1
ATOM 1411 N N . GLU A 1 187 ? -9.260 -10.015 24.416 1.00 92.44 187 GLU A N 1
ATOM 1412 C CA . GLU A 1 187 ? -7.871 -10.374 24.717 1.00 92.44 187 GLU A CA 1
ATOM 1413 C C . GLU A 1 187 ? -7.530 -11.782 24.202 1.00 92.44 187 GLU A C 1
ATOM 1415 O O . GLU A 1 187 ? -8.302 -12.729 24.385 1.00 92.44 187 GLU A O 1
ATOM 1420 N N . ASP A 1 188 ? -6.369 -11.924 23.551 1.00 94.38 188 ASP A N 1
ATOM 1421 C CA . ASP A 1 188 ? -5.853 -13.218 23.084 1.00 94.38 188 ASP A CA 1
ATOM 1422 C C . ASP A 1 188 ? -5.457 -14.081 24.291 1.00 94.38 188 ASP A C 1
ATOM 1424 O O . ASP A 1 188 ? -4.524 -13.758 25.023 1.00 94.38 188 ASP A O 1
ATOM 1428 N N . CYS A 1 189 ? -6.162 -15.195 24.482 1.00 93.69 189 CYS A N 1
ATOM 1429 C CA . CYS A 1 189 ? -5.959 -16.133 25.587 1.00 93.69 189 CYS A CA 1
ATOM 1430 C C . CYS A 1 189 ? -5.206 -17.403 25.141 1.00 93.69 189 CYS A C 1
ATOM 1432 O O . CYS A 1 189 ? -5.160 -18.408 25.855 1.00 93.69 189 CYS A O 1
ATOM 1434 N N . GLY A 1 190 ? -4.618 -17.406 23.943 1.00 94.12 190 GLY A N 1
ATOM 1435 C CA . GLY A 1 190 ? -3.886 -18.549 23.415 1.00 94.12 190 GLY A CA 1
ATOM 1436 C C . GLY A 1 190 ? -4.814 -19.616 22.843 1.00 94.12 190 GLY A C 1
ATOM 1437 O O . GLY A 1 190 ? -5.405 -19.406 21.792 1.00 94.12 190 GLY A O 1
ATOM 1438 N N . LYS A 1 191 ? -4.878 -20.800 23.461 1.00 93.38 191 LYS A N 1
ATOM 1439 C CA . LYS A 1 191 ? -5.699 -21.928 22.966 1.00 93.38 191 LYS A CA 1
ATOM 1440 C C . LYS A 1 191 ? -7.052 -22.042 23.658 1.00 93.38 191 LYS A C 1
ATOM 1442 O O . LYS A 1 191 ? -7.959 -22.636 23.094 1.00 93.38 191 LYS A O 1
ATOM 1447 N N . ASP A 1 192 ? -7.166 -21.507 24.868 1.00 91.94 192 ASP A N 1
ATOM 1448 C CA . ASP A 1 192 ? -8.339 -21.693 25.708 1.00 91.94 192 ASP A CA 1
ATOM 1449 C C . ASP A 1 192 ? -8.605 -20.432 26.536 1.00 91.94 192 ASP A C 1
ATOM 1451 O O . ASP A 1 192 ? -7.842 -20.092 27.442 1.00 91.94 192 ASP A O 1
ATOM 1455 N N . ALA A 1 193 ? -9.699 -19.744 26.210 1.00 92.50 193 ALA A N 1
ATOM 1456 C CA . ALA A 1 193 ? -10.125 -18.538 26.906 1.00 92.50 193 ALA A CA 1
ATOM 1457 C C . ALA A 1 193 ? -10.954 -18.819 28.166 1.00 92.50 193 ALA A C 1
ATOM 1459 O O . ALA A 1 193 ? -11.231 -17.884 28.909 1.00 92.50 193 ALA A O 1
ATOM 1460 N N . HIS A 1 194 ? -11.310 -20.071 28.477 1.00 90.44 194 HIS A N 1
ATOM 1461 C CA . HIS A 1 194 ? -12.087 -20.375 29.685 1.00 90.44 194 HIS A CA 1
ATOM 1462 C C . HIS A 1 194 ? -11.358 -19.925 30.953 1.00 90.44 194 HIS A C 1
ATOM 1464 O O . HIS A 1 194 ? -11.954 -19.321 31.842 1.00 90.44 194 HIS A O 1
ATOM 1470 N N . LYS A 1 195 ? -10.036 -20.126 31.007 1.00 87.62 195 LYS A N 1
ATOM 1471 C CA . LYS A 1 195 ? -9.195 -19.708 32.141 1.00 87.62 195 LYS A CA 1
ATOM 1472 C C . LYS A 1 195 ? -9.214 -18.202 32.395 1.00 87.62 195 LYS A C 1
ATOM 1474 O O . LYS A 1 195 ? -8.966 -17.791 33.523 1.00 87.62 195 LYS A O 1
ATOM 1479 N N . HIS A 1 196 ? -9.510 -17.395 31.376 1.00 87.94 196 HIS A N 1
ATOM 1480 C CA . HIS A 1 196 ? -9.592 -15.943 31.504 1.00 87.94 196 HIS A CA 1
ATOM 1481 C C . HIS A 1 196 ? -10.723 -15.507 32.447 1.00 87.94 196 HIS A C 1
ATOM 1483 O O . HIS A 1 196 ? -10.583 -14.492 33.110 1.00 87.94 196 HIS A O 1
ATOM 1489 N N . PHE A 1 197 ? -11.806 -16.285 32.559 1.00 83.62 197 PHE A N 1
ATOM 1490 C CA . PHE A 1 197 ? -12.956 -15.944 33.409 1.00 83.62 197 PHE A CA 1
ATOM 1491 C C . PHE A 1 197 ? -12.781 -16.350 34.875 1.00 83.62 197 PHE A C 1
ATOM 1493 O O . PHE A 1 197 ? -13.350 -15.715 35.759 1.00 83.62 197 PHE A O 1
ATOM 1500 N N . PHE A 1 198 ? -11.998 -17.399 35.137 1.00 80.56 198 PHE A N 1
ATOM 1501 C CA . PHE A 1 198 ? -11.815 -17.959 36.482 1.00 80.56 198 PHE A CA 1
ATOM 1502 C C . PHE A 1 198 ? -10.604 -17.399 37.229 1.00 80.56 198 PHE A C 1
ATOM 1504 O O . PHE A 1 198 ? -10.429 -17.683 38.412 1.00 80.56 198 PHE A O 1
ATOM 1511 N N . ASN A 1 199 ? -9.727 -16.666 36.546 1.00 73.88 199 ASN A N 1
ATOM 1512 C CA . ASN A 1 199 ? -8.494 -16.177 37.138 1.00 73.88 199 ASN A CA 1
ATOM 1513 C C . ASN A 1 199 ? -8.672 -14.718 37.570 1.00 73.88 199 ASN A C 1
ATOM 1515 O O . ASN A 1 199 ? -8.762 -13.867 36.693 1.00 73.88 199 ASN A O 1
ATOM 1519 N N . ASN A 1 200 ? -8.664 -14.462 38.887 1.00 58.53 200 ASN A N 1
ATOM 1520 C CA . ASN A 1 200 ? -8.915 -13.168 39.562 1.00 58.53 200 ASN A CA 1
ATOM 1521 C C . ASN A 1 200 ? -7.847 -12.068 39.321 1.00 58.53 200 ASN A C 1
ATOM 1523 O O . ASN A 1 200 ? -7.616 -11.219 40.178 1.00 58.53 200 ASN A O 1
ATOM 1527 N N . ASN A 1 201 ? -7.145 -12.124 38.190 1.00 65.75 201 ASN A N 1
ATOM 1528 C CA . ASN A 1 201 ? -6.156 -11.135 37.756 1.00 65.75 201 ASN A CA 1
ATOM 1529 C C . ASN A 1 201 ? -6.373 -10.676 36.301 1.00 65.75 201 ASN A C 1
ATOM 1531 O O . ASN A 1 201 ? -5.512 -10.005 35.722 1.00 65.75 201 ASN A O 1
ATOM 1535 N N . SER A 1 202 ? -7.474 -11.075 35.670 1.00 63.56 202 SER A N 1
ATOM 1536 C CA . SER A 1 202 ? -7.830 -10.632 34.328 1.00 63.56 202 SER A CA 1
ATOM 1537 C C . SER A 1 202 ? -8.424 -9.222 34.403 1.00 63.56 202 SER A C 1
ATOM 1539 O O . SER A 1 202 ? -9.267 -8.930 35.239 1.00 63.56 202 SER A O 1
ATOM 1541 N N . LYS A 1 203 ? -8.055 -8.310 33.495 1.00 70.62 203 LYS A N 1
ATOM 1542 C CA . LYS A 1 203 ? -8.730 -6.996 33.383 1.00 70.62 203 LYS A CA 1
ATOM 1543 C C . LYS A 1 203 ? -10.122 -7.119 32.737 1.00 70.62 203 LYS A C 1
ATOM 1545 O O . LYS A 1 203 ? -10.589 -6.190 32.076 1.00 70.62 203 LYS A O 1
ATOM 1550 N N . CYS A 1 204 ? -10.747 -8.290 32.841 1.00 79.88 204 CYS A N 1
ATOM 1551 C CA . CYS A 1 204 ? -12.011 -8.595 32.202 1.00 79.88 204 CYS A CA 1
ATOM 1552 C C . CYS A 1 204 ? -13.155 -7.941 32.982 1.00 79.88 204 CYS A C 1
ATOM 1554 O O . CYS A 1 204 ? -13.274 -8.174 34.182 1.00 79.88 204 CYS A O 1
ATOM 1556 N N . PRO A 1 205 ? -14.072 -7.215 32.321 1.00 78.75 205 PRO A N 1
ATOM 1557 C CA . PRO A 1 205 ? -15.278 -6.707 32.977 1.00 78.75 205 PRO A CA 1
ATOM 1558 C C . PRO A 1 205 ? -16.193 -7.796 33.568 1.00 78.75 205 PRO A C 1
ATOM 1560 O O . PRO A 1 205 ? -17.074 -7.475 34.357 1.00 78.75 205 PRO A O 1
ATOM 1563 N N . ASN A 1 206 ? -16.012 -9.062 33.169 1.00 78.62 206 ASN A N 1
ATOM 1564 C CA . ASN A 1 206 ? -16.789 -10.222 33.623 1.00 78.62 206 ASN A CA 1
ATOM 1565 C C . ASN A 1 206 ? -15.924 -11.230 34.409 1.00 78.62 206 ASN A C 1
ATOM 1567 O O . ASN A 1 206 ? -16.143 -12.440 34.337 1.00 78.62 206 ASN A O 1
ATOM 1571 N N . GLU A 1 207 ? -14.894 -10.754 35.106 1.00 76.94 207 GLU A N 1
ATOM 1572 C CA . GLU A 1 207 ? -14.072 -11.589 35.985 1.00 76.94 207 GLU A CA 1
ATOM 1573 C C . GLU A 1 207 ? -14.919 -12.239 37.093 1.00 76.94 207 GLU A C 1
ATOM 1575 O O . GLU A 1 207 ? -15.711 -11.569 37.756 1.00 76.94 207 GLU A O 1
ATOM 1580 N N . GLY A 1 208 ? -14.806 -13.563 37.257 1.00 77.75 208 GLY A N 1
ATOM 1581 C CA . GLY A 1 208 ? -15.631 -14.337 38.194 1.00 77.75 208 GLY A CA 1
ATOM 1582 C C . GLY A 1 208 ? -17.111 -14.461 37.801 1.00 77.75 208 GLY A C 1
ATOM 1583 O O . GLY A 1 208 ? -17.900 -15.042 38.548 1.00 77.75 208 GLY A O 1
ATOM 1584 N N . GLY A 1 209 ? -17.501 -13.926 36.641 1.00 81.88 209 GLY A N 1
ATOM 1585 C CA . GLY A 1 209 ? -18.856 -14.008 36.111 1.00 81.88 209 GLY A CA 1
ATOM 1586 C C . GLY A 1 209 ? -19.163 -15.341 35.414 1.00 81.88 209 GLY A C 1
ATOM 1587 O O . GLY A 1 209 ? -18.284 -16.188 35.232 1.00 81.88 209 GLY A O 1
ATOM 1588 N N . PRO A 1 210 ? -20.423 -15.554 34.990 1.00 85.19 210 PRO A N 1
ATOM 1589 C CA . PRO A 1 210 ? -20.807 -16.768 34.285 1.00 85.19 210 PRO A CA 1
ATOM 1590 C C . PRO A 1 210 ? -20.150 -16.825 32.899 1.00 85.19 210 PRO A C 1
ATOM 1592 O O . PRO A 1 210 ? -20.067 -15.821 32.189 1.00 85.19 210 PRO A O 1
ATOM 1595 N N . LEU A 1 211 ? -19.723 -18.027 32.499 1.00 87.81 211 LEU A N 1
ATOM 1596 C CA . LEU A 1 211 ? -19.182 -18.290 31.162 1.00 87.81 211 LEU A CA 1
ATOM 1597 C C . LEU A 1 211 ? -20.239 -18.072 30.071 1.00 87.81 211 LEU A C 1
ATOM 1599 O O . LEU A 1 211 ? -19.925 -17.565 28.993 1.00 87.81 211 LEU A O 1
ATOM 1603 N N . PHE A 1 212 ? -21.485 -18.435 30.374 1.00 90.69 212 PHE A N 1
ATOM 1604 C CA . PHE A 1 212 ? -22.633 -18.249 29.500 1.00 90.69 212 PHE A CA 1
ATOM 1605 C C . PHE A 1 212 ? -23.432 -17.038 29.962 1.00 90.69 212 PHE A C 1
ATOM 1607 O O . PHE A 1 212 ? -23.949 -17.029 31.081 1.00 90.69 212 PHE A O 1
ATOM 1614 N N . ILE A 1 213 ? -23.534 -16.018 29.114 1.00 87.69 213 ILE A N 1
ATOM 1615 C CA . ILE A 1 213 ? -24.326 -14.824 29.408 1.00 87.69 213 ILE A CA 1
ATOM 1616 C C . ILE A 1 213 ? -25.473 -14.676 28.413 1.00 87.69 213 ILE A C 1
ATOM 1618 O O . ILE A 1 213 ? -25.388 -15.050 27.246 1.00 87.69 213 ILE A O 1
ATOM 1622 N N . GLU A 1 214 ? -26.561 -14.080 28.886 1.00 90.56 214 GLU A N 1
ATOM 1623 C CA . GLU A 1 214 ? -27.651 -13.629 28.037 1.00 90.56 214 GLU A CA 1
ATOM 1624 C C . GLU A 1 214 ? -27.142 -12.653 26.960 1.00 90.56 214 GLU A C 1
ATOM 1626 O O . GLU A 1 214 ? -26.527 -11.627 27.267 1.00 90.56 214 GLU A O 1
ATOM 1631 N N . HIS A 1 215 ? -27.463 -12.941 25.695 1.00 91.38 215 HIS A N 1
ATOM 1632 C CA . HIS A 1 215 ? -27.048 -12.158 24.525 1.00 91.38 215 HIS A CA 1
ATOM 1633 C C . HIS A 1 215 ? -27.299 -10.647 24.689 1.00 91.38 215 HIS A C 1
ATOM 1635 O O . HIS A 1 215 ? -26.446 -9.827 24.358 1.00 91.38 215 HIS A O 1
ATOM 1641 N N . LYS A 1 216 ? -28.437 -10.263 25.285 1.00 92.38 216 LYS A N 1
ATOM 1642 C CA . LYS A 1 216 ? -28.792 -8.858 25.538 1.00 92.38 216 LYS A CA 1
ATOM 1643 C C . LYS A 1 216 ? -27.793 -8.143 26.452 1.00 92.38 216 LYS A C 1
ATOM 1645 O O . LYS A 1 216 ? -27.448 -6.991 26.198 1.00 92.38 216 LYS A O 1
ATOM 1650 N N . LYS A 1 217 ? -27.316 -8.811 27.507 1.00 91.31 217 LYS A N 1
ATOM 1651 C CA . LYS A 1 217 ? -26.314 -8.234 28.412 1.00 91.31 217 LYS A CA 1
ATOM 1652 C C . LYS A 1 217 ? -24.969 -8.099 27.705 1.00 91.31 217 LYS A C 1
ATOM 1654 O O . LYS A 1 217 ? -24.351 -7.044 27.799 1.00 91.31 217 LYS A O 1
ATOM 1659 N N . TRP A 1 218 ? -24.556 -9.120 26.952 1.00 91.62 218 TRP A N 1
ATOM 1660 C CA . TRP A 1 218 ? -23.328 -9.073 26.152 1.00 91.62 218 TRP A CA 1
ATOM 1661 C C . TRP A 1 218 ? -23.337 -7.922 25.134 1.00 91.62 218 TRP A C 1
ATOM 1663 O O . TRP A 1 218 ? -22.367 -7.167 25.065 1.00 91.62 218 TRP A O 1
ATOM 1673 N N . LEU A 1 219 ? -24.455 -7.712 24.426 1.00 92.56 219 LEU A N 1
ATOM 1674 C CA . LEU A 1 219 ? -24.630 -6.563 23.531 1.00 92.56 219 LEU A CA 1
ATOM 1675 C C . LEU A 1 219 ? -24.468 -5.227 24.265 1.00 92.56 219 LEU A C 1
ATOM 1677 O O . LEU A 1 219 ? -23.805 -4.333 23.747 1.00 92.56 219 LEU A O 1
ATOM 1681 N N . GLY A 1 220 ? -25.017 -5.095 25.477 1.00 92.50 220 GLY A N 1
ATOM 1682 C CA . GLY A 1 220 ? -24.840 -3.897 26.303 1.00 92.50 220 GLY A CA 1
ATOM 1683 C C . GLY A 1 220 ? -23.372 -3.629 26.648 1.00 92.50 220 GLY A C 1
ATOM 1684 O O . GLY A 1 220 ? -22.892 -2.507 26.492 1.00 92.50 220 GLY A O 1
ATOM 1685 N N . TYR A 1 221 ? -22.623 -4.664 27.041 1.00 91.81 221 TYR A N 1
ATOM 1686 C CA . TYR A 1 221 ? -21.185 -4.539 27.296 1.00 91.81 221 TYR A CA 1
ATOM 1687 C C . TYR A 1 221 ? -20.398 -4.161 26.040 1.00 91.81 221 TYR A C 1
ATOM 1689 O O . TYR A 1 221 ? -19.546 -3.273 26.098 1.00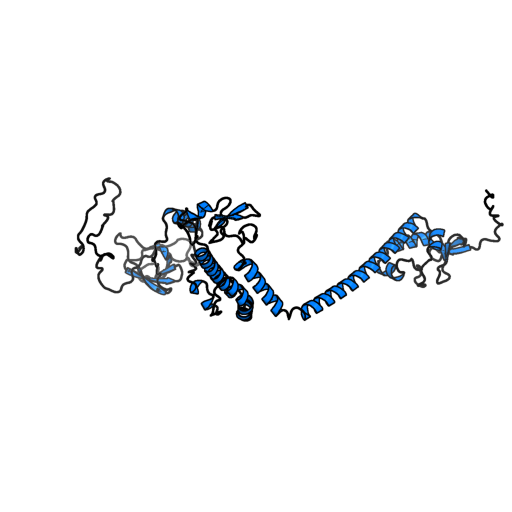 91.81 221 TYR A O 1
ATOM 1697 N N . GLN A 1 222 ? -20.681 -4.803 24.903 1.00 93.12 222 GLN A N 1
ATOM 1698 C CA . GLN A 1 222 ? -19.998 -4.489 23.650 1.00 93.12 222 GLN A CA 1
ATOM 1699 C C . GLN A 1 222 ? -20.338 -3.093 23.137 1.00 93.12 222 GLN A C 1
ATOM 1701 O O . GLN A 1 222 ? -19.443 -2.394 22.673 1.00 93.12 222 GLN A O 1
ATOM 1706 N N . SER A 1 223 ? -21.590 -2.656 23.271 1.00 93.88 223 SER A N 1
ATOM 1707 C CA . SER A 1 223 ? -21.996 -1.287 22.951 1.00 93.88 223 SER A CA 1
ATOM 1708 C C . SER A 1 223 ? -21.201 -0.268 23.772 1.00 93.88 223 SER A C 1
ATOM 1710 O O . SER A 1 223 ? -20.563 0.615 23.198 1.00 93.88 223 SER A O 1
ATOM 1712 N N . ASN A 1 224 ? -21.119 -0.456 25.094 1.00 92.00 224 ASN A N 1
ATOM 1713 C CA . ASN A 1 224 ? -20.348 0.425 25.975 1.00 92.00 224 ASN A CA 1
ATOM 1714 C C . ASN A 1 224 ? -18.854 0.439 25.621 1.00 92.00 224 ASN A C 1
ATOM 1716 O O . ASN A 1 224 ? -18.240 1.502 25.549 1.00 92.00 224 ASN A O 1
ATOM 1720 N N . ARG A 1 225 ? -18.266 -0.731 25.343 1.00 92.69 225 ARG A N 1
ATOM 1721 C CA . ARG A 1 225 ? -16.865 -0.845 24.913 1.00 92.69 225 ARG A CA 1
ATOM 1722 C C . ARG A 1 225 ? -16.618 -0.111 23.592 1.00 92.69 225 ARG A C 1
ATOM 1724 O O . ARG A 1 225 ? -15.631 0.610 23.471 1.00 92.69 225 ARG A O 1
ATOM 1731 N N . LYS A 1 226 ? -17.496 -0.290 22.600 1.00 94.81 226 LYS A N 1
ATOM 1732 C CA . LYS A 1 226 ? -17.410 0.397 21.301 1.00 94.81 226 LYS A CA 1
ATOM 1733 C C . LYS A 1 226 ? -17.540 1.908 21.468 1.00 94.81 226 LYS A C 1
ATOM 1735 O O . LYS A 1 226 ? -16.755 2.628 20.864 1.00 94.81 226 LYS A O 1
ATOM 1740 N N . ALA A 1 227 ? -18.455 2.375 22.318 1.00 93.88 227 ALA A N 1
ATOM 1741 C CA . ALA A 1 227 ? -18.618 3.795 22.621 1.00 93.88 227 ALA A CA 1
ATOM 1742 C C . ALA A 1 227 ? -17.340 4.391 23.239 1.00 93.88 227 ALA A C 1
ATOM 1744 O O . ALA A 1 227 ? -16.859 5.420 22.777 1.00 93.88 227 ALA A O 1
ATOM 1745 N N . GLN A 1 228 ? -16.724 3.706 24.209 1.00 90.88 228 GLN A N 1
ATOM 1746 C CA . GLN A 1 228 ? -15.460 4.145 24.815 1.00 90.88 228 GLN A CA 1
ATOM 1747 C C . GLN A 1 228 ? -14.315 4.228 23.796 1.00 90.88 228 GLN A C 1
ATOM 1749 O O . GLN A 1 228 ? -13.597 5.226 23.746 1.00 90.88 228 GLN A O 1
ATOM 1754 N N . LEU A 1 229 ? -14.152 3.194 22.964 1.00 93.38 229 LEU A N 1
ATOM 1755 C CA . LEU A 1 229 ? -13.127 3.176 21.916 1.00 93.38 229 LEU A CA 1
ATOM 1756 C C . LEU A 1 229 ? -13.371 4.247 20.851 1.00 93.38 229 LEU A C 1
ATOM 1758 O O . LEU A 1 229 ? -12.415 4.846 20.359 1.00 93.38 229 LEU A O 1
ATOM 1762 N N . LEU A 1 230 ? -14.636 4.503 20.514 1.00 95.44 230 LEU A N 1
ATOM 1763 C CA . LEU A 1 230 ? -15.022 5.564 19.597 1.00 95.44 230 LEU A CA 1
ATOM 1764 C C . LEU A 1 230 ? -14.644 6.936 20.161 1.00 95.44 230 LEU A C 1
ATOM 1766 O O . LEU A 1 230 ? -14.009 7.710 19.450 1.00 95.44 230 LEU A O 1
ATOM 1770 N N . CYS A 1 231 ? -14.955 7.221 21.429 1.00 93.25 231 CYS A N 1
ATOM 1771 C CA . CYS A 1 231 ? -14.558 8.474 22.074 1.00 93.25 231 CYS A CA 1
ATOM 1772 C C . CYS A 1 231 ? -13.034 8.642 22.094 1.00 93.25 231 CYS A C 1
ATOM 1774 O O . CYS A 1 231 ? -12.519 9.683 21.682 1.00 93.25 231 CYS A O 1
ATOM 1776 N N . GLU A 1 232 ? -12.297 7.591 22.478 1.00 92.88 232 GLU A N 1
ATOM 1777 C CA . GLU A 1 232 ? -10.834 7.626 22.463 1.00 92.88 232 GLU A CA 1
ATOM 1778 C C . GLU A 1 232 ? -10.296 7.899 21.051 1.00 92.88 232 GLU A C 1
ATOM 1780 O O . GLU A 1 232 ? -9.347 8.669 20.888 1.00 92.88 232 GLU A O 1
ATOM 1785 N N . TYR A 1 233 ? -10.869 7.275 20.022 1.00 96.38 233 TYR A N 1
ATOM 1786 C CA . TYR A 1 233 ? -10.442 7.498 18.646 1.00 96.38 233 TYR A CA 1
ATOM 1787 C C . TYR A 1 233 ? -10.758 8.918 18.174 1.00 96.38 233 TYR A C 1
ATOM 1789 O O . TYR A 1 233 ? -9.872 9.583 17.641 1.00 96.38 233 TYR A O 1
ATOM 1797 N N . LEU A 1 234 ? -11.974 9.411 18.425 1.00 95.81 234 LEU A N 1
ATOM 1798 C CA . LEU A 1 234 ? -12.389 10.765 18.056 1.00 95.81 234 LEU A CA 1
ATOM 1799 C C . LEU A 1 234 ? -11.528 11.834 18.741 1.00 95.81 234 LEU A C 1
ATOM 1801 O O . LEU A 1 234 ? -11.234 12.844 18.109 1.00 95.81 234 LEU A O 1
ATOM 1805 N N . SER A 1 235 ? -11.025 11.587 19.959 1.00 93.81 235 SER A N 1
ATOM 1806 C CA . SER A 1 235 ? -10.071 12.490 20.630 1.00 93.81 235 SER A CA 1
ATOM 1807 C C . SER A 1 235 ? -8.786 12.718 19.814 1.00 93.81 235 SER A C 1
ATOM 1809 O O . SER A 1 235 ? -8.183 13.788 19.866 1.00 93.81 235 SER A O 1
ATOM 1811 N N . LYS A 1 236 ? -8.384 11.733 18.997 1.00 95.25 236 LYS A N 1
ATOM 1812 C CA . LYS A 1 236 ? -7.181 11.776 18.148 1.00 95.25 236 LYS A CA 1
ATOM 1813 C C . LYS A 1 236 ? -7.447 12.389 16.771 1.00 95.25 236 LYS A C 1
ATOM 1815 O O . LYS A 1 236 ? -6.498 12.715 16.062 1.00 95.25 236 LYS A O 1
ATOM 1820 N N . VAL A 1 237 ? -8.712 12.518 16.372 1.00 94.88 237 VAL A N 1
ATOM 1821 C CA . VAL A 1 237 ? -9.114 13.142 15.104 1.00 94.88 237 VAL A CA 1
ATOM 1822 C C . VAL A 1 237 ? -9.033 14.668 15.256 1.00 94.88 237 VAL A C 1
ATOM 1824 O O . VAL A 1 237 ? -9.405 15.174 16.318 1.00 94.88 237 VAL A O 1
ATOM 1827 N N . PRO A 1 238 ? -8.572 15.425 14.240 1.00 95.12 238 PRO A N 1
ATOM 1828 C CA . PRO A 1 238 ? -8.580 16.887 14.284 1.00 95.12 238 PRO A CA 1
ATOM 1829 C C . PRO A 1 238 ? -9.980 17.442 14.561 1.00 95.12 238 PRO A C 1
ATOM 1831 O O . PRO A 1 238 ? -10.955 16.985 13.963 1.00 95.12 238 PRO A O 1
ATOM 1834 N N . GLU A 1 239 ? -10.079 18.454 15.426 1.00 93.56 239 GLU A N 1
ATOM 1835 C CA . GLU A 1 239 ? -11.355 19.036 15.875 1.00 93.56 239 GLU A CA 1
ATOM 1836 C C . GLU A 1 239 ? -12.275 19.427 14.707 1.00 93.56 239 GLU A C 1
ATOM 1838 O O . GLU A 1 239 ? -13.466 19.115 14.720 1.00 93.56 239 GLU A O 1
ATOM 1843 N N . ALA A 1 240 ? -11.700 19.997 13.642 1.00 93.50 240 ALA A N 1
ATOM 1844 C CA . ALA A 1 240 ? -12.420 20.389 12.431 1.00 93.50 240 ALA A CA 1
ATOM 1845 C C . ALA A 1 240 ? -13.160 19.226 11.735 1.00 93.50 240 ALA A C 1
ATOM 1847 O O . ALA A 1 240 ? -14.194 19.445 11.102 1.00 93.50 240 ALA A O 1
ATOM 1848 N N . LEU A 1 241 ? -12.656 17.991 11.860 1.00 95.25 241 LEU A N 1
ATOM 1849 C CA . LEU A 1 241 ? -13.214 16.802 11.208 1.00 95.25 241 LEU A CA 1
ATOM 1850 C C . LEU A 1 241 ? -14.112 15.971 12.132 1.00 95.25 241 LEU A C 1
ATOM 1852 O O . LEU A 1 241 ? -14.964 15.238 11.635 1.00 95.25 241 LEU A O 1
ATOM 1856 N N . ARG A 1 242 ? -13.974 16.083 13.462 1.00 95.88 242 ARG A N 1
ATOM 1857 C CA . ARG A 1 242 ? -14.676 15.214 14.433 1.00 95.88 242 ARG A CA 1
ATOM 1858 C C . ARG A 1 242 ? -16.177 15.164 14.226 1.00 95.88 242 ARG A C 1
ATOM 1860 O O . ARG A 1 242 ? -16.744 14.078 14.187 1.00 95.88 242 ARG A O 1
ATOM 1867 N N . LYS A 1 243 ? -16.809 16.330 14.070 1.00 96.12 243 LYS A N 1
ATOM 1868 C CA . LYS A 1 243 ? -18.259 16.420 13.869 1.00 96.12 243 LYS A CA 1
ATOM 1869 C C . LYS A 1 243 ? -18.689 15.721 12.582 1.00 96.12 243 LYS A C 1
ATOM 1871 O O . LYS A 1 243 ? -19.592 14.900 12.615 1.00 96.12 243 LYS A O 1
ATOM 1876 N N . LYS A 1 244 ? -17.980 15.971 11.478 1.00 96.19 244 LYS A N 1
ATOM 1877 C CA . LYS A 1 244 ? -18.264 15.341 10.181 1.00 96.19 244 LYS A CA 1
ATOM 1878 C C . LYS A 1 244 ? -18.095 13.820 10.246 1.00 96.19 244 LYS A C 1
ATOM 1880 O O . LYS A 1 244 ? -18.952 13.093 9.760 1.00 96.19 244 LYS A O 1
ATOM 1885 N N . VAL A 1 245 ? -17.026 13.334 10.883 1.00 96.94 245 VAL A N 1
ATOM 1886 C CA . VAL A 1 245 ? -16.791 11.893 11.085 1.00 96.94 245 VAL A CA 1
ATOM 1887 C C . VAL A 1 245 ? -17.882 11.276 11.964 1.00 96.94 245 VAL A C 1
ATOM 1889 O O . VAL A 1 245 ? -18.397 10.210 11.631 1.00 96.94 245 VAL A O 1
ATOM 1892 N N . ALA A 1 246 ? -18.256 11.939 13.061 1.00 96.31 246 ALA A N 1
ATOM 1893 C CA . ALA A 1 246 ? -19.312 11.479 13.957 1.00 96.31 246 ALA A CA 1
ATOM 1894 C C . ALA A 1 246 ? -20.668 11.401 13.238 1.00 96.31 246 ALA A C 1
ATOM 1896 O O . ALA A 1 246 ? -21.329 10.369 13.315 1.00 96.31 246 ALA A O 1
ATOM 1897 N N . ASP A 1 247 ? -21.036 12.434 12.478 1.00 96.25 247 ASP A N 1
ATOM 1898 C CA . ASP A 1 247 ? -22.273 12.474 11.692 1.00 96.25 247 ASP A CA 1
ATOM 1899 C C . ASP A 1 247 ? -22.302 11.358 10.630 1.00 96.25 247 ASP A C 1
ATOM 1901 O O . ASP A 1 247 ? -23.316 10.678 10.469 1.00 96.25 247 ASP A O 1
ATOM 1905 N N . LEU A 1 248 ? -21.173 11.104 9.954 1.00 95.94 248 LEU A N 1
ATOM 1906 C CA . LEU A 1 248 ? -21.036 10.025 8.966 1.00 95.94 248 LEU A CA 1
ATOM 1907 C C . LEU A 1 248 ? -21.143 8.618 9.574 1.00 95.94 248 LEU A C 1
ATOM 1909 O O . LEU A 1 248 ? -21.591 7.698 8.891 1.00 95.94 248 LEU A O 1
ATOM 1913 N N . CYS A 1 249 ? -20.724 8.435 10.828 1.00 96.88 249 CYS A N 1
ATOM 1914 C CA . CYS A 1 249 ? -20.774 7.142 11.521 1.00 96.88 249 CYS A CA 1
ATOM 1915 C C . CYS A 1 249 ? -22.059 6.943 12.342 1.00 96.88 249 CYS A C 1
ATOM 1917 O O . CYS A 1 249 ? -22.318 5.833 12.806 1.00 96.88 249 CYS A O 1
ATOM 1919 N N . ALA A 1 250 ? -22.865 7.991 12.548 1.00 96.56 250 ALA A N 1
ATOM 1920 C CA . ALA A 1 250 ? -24.058 7.941 13.391 1.00 96.56 250 ALA A CA 1
ATOM 1921 C C . ALA A 1 250 ? -25.109 6.898 12.947 1.00 96.56 250 ALA A C 1
ATOM 1923 O O . ALA A 1 250 ? -25.671 6.242 13.830 1.00 96.56 250 ALA A O 1
ATOM 1924 N N . PRO A 1 251 ? -25.380 6.684 11.640 1.00 97.25 251 PRO A N 1
ATOM 1925 C CA . PRO A 1 251 ? -26.285 5.620 11.200 1.00 97.25 251 PRO A CA 1
ATOM 1926 C C . PRO A 1 251 ? -25.775 4.228 11.593 1.00 97.25 251 PRO A C 1
ATOM 1928 O O . PRO A 1 251 ? -26.504 3.466 12.223 1.00 97.25 251 PRO A O 1
ATOM 1931 N N . ASP A 1 252 ? -24.496 3.942 11.323 1.00 96.31 252 ASP A N 1
ATOM 1932 C CA . ASP A 1 252 ? -23.862 2.661 11.654 1.00 96.31 252 ASP A CA 1
ATOM 1933 C C . ASP A 1 252 ? -23.841 2.425 13.179 1.00 96.31 252 ASP A C 1
ATOM 1935 O O . ASP A 1 252 ? -24.109 1.324 13.663 1.00 96.31 252 ASP A O 1
ATOM 1939 N N . ALA A 1 253 ? -23.571 3.477 13.962 1.00 96.12 253 ALA A N 1
ATOM 1940 C CA . ALA A 1 253 ? -23.602 3.422 15.421 1.00 96.12 253 ALA A CA 1
ATOM 1941 C C . ALA A 1 253 ? -25.006 3.098 15.951 1.00 96.12 253 ALA A C 1
ATOM 1943 O O . ALA A 1 253 ? -25.150 2.271 16.853 1.00 96.12 253 ALA A O 1
ATOM 1944 N N . LYS A 1 254 ? -26.045 3.708 15.367 1.00 96.56 254 LYS A N 1
ATOM 1945 C CA . LYS A 1 254 ? -27.446 3.471 15.731 1.00 96.56 254 LYS A CA 1
ATOM 1946 C C . LYS A 1 254 ? -27.860 2.026 15.462 1.00 96.56 254 LYS A C 1
ATOM 1948 O O . LYS A 1 254 ? -28.459 1.411 16.344 1.00 96.56 254 LYS A O 1
ATOM 1953 N N . ASP A 1 255 ? -27.509 1.482 14.300 1.00 95.44 255 ASP A N 1
ATOM 1954 C CA . ASP A 1 255 ? -27.837 0.100 13.924 1.00 95.44 255 ASP A CA 1
ATOM 1955 C C . ASP A 1 255 ? -27.161 -0.922 14.852 1.00 95.44 255 ASP A C 1
ATOM 1957 O O . ASP A 1 255 ? -27.732 -1.964 15.175 1.00 95.44 255 ASP A O 1
ATOM 1961 N N . LEU A 1 256 ? -25.970 -0.591 15.357 1.00 93.50 256 LEU A N 1
ATOM 1962 C CA . LEU A 1 256 ? -25.225 -1.403 16.321 1.00 93.50 256 LEU A CA 1
ATOM 1963 C C . LEU A 1 256 ? -25.597 -1.134 17.789 1.00 93.50 256 LEU A C 1
ATOM 1965 O O . LEU A 1 256 ? -25.035 -1.771 18.685 1.00 93.50 256 LEU A O 1
ATOM 1969 N N . GLY A 1 257 ? -26.505 -0.189 18.055 1.00 95.00 257 GLY A N 1
ATOM 1970 C CA . GLY A 1 257 ? -26.888 0.223 19.405 1.00 95.00 257 GLY A CA 1
ATOM 1971 C C . GLY A 1 257 ? -25.756 0.877 20.204 1.00 95.00 257 GLY A C 1
ATOM 1972 O O . GLY A 1 257 ? -25.766 0.797 21.431 1.00 95.00 257 GLY A O 1
ATOM 1973 N N . VAL A 1 258 ? -24.768 1.481 19.536 1.00 95.56 258 VAL A N 1
ATOM 1974 C CA . VAL A 1 258 ? -23.643 2.208 20.144 1.00 95.56 258 VAL A CA 1
ATOM 1975 C C . VAL A 1 258 ? -24.052 3.658 20.392 1.00 95.56 258 VAL A C 1
ATOM 1977 O O . VAL A 1 258 ? -24.498 4.355 19.481 1.00 95.56 258 VAL A O 1
ATOM 1980 N N . ALA A 1 259 ? -23.894 4.130 21.629 1.00 93.94 259 ALA A N 1
ATOM 1981 C CA . ALA A 1 259 ? -24.175 5.520 21.970 1.00 93.94 259 ALA A CA 1
ATOM 1982 C C . ALA A 1 259 ? -23.102 6.452 21.384 1.00 93.94 259 ALA A C 1
ATOM 1984 O O . ALA A 1 259 ? -21.911 6.281 21.647 1.00 93.94 259 ALA A O 1
ATOM 1985 N N . MET A 1 260 ? -23.533 7.451 20.613 1.00 93.81 260 MET A N 1
ATOM 1986 C CA . MET A 1 260 ? -22.653 8.499 20.094 1.00 93.81 260 MET A CA 1
ATOM 1987 C C . MET A 1 260 ? -22.384 9.566 21.169 1.00 93.81 260 MET A C 1
ATOM 1989 O O . MET A 1 260 ? -23.321 9.951 21.877 1.00 93.81 260 MET A O 1
ATOM 1993 N N . PRO A 1 261 ? -21.146 10.080 21.290 1.00 90.69 261 PRO A N 1
ATOM 1994 C CA . PRO A 1 261 ? -20.853 11.199 22.180 1.00 90.69 261 PRO A CA 1
ATOM 1995 C C . PRO A 1 261 ? -21.595 12.462 21.719 1.00 90.69 261 PRO A C 1
ATOM 1997 O O . PRO A 1 261 ? -21.560 12.816 20.542 1.00 90.69 261 PRO A O 1
ATOM 2000 N N . GLN A 1 262 ? -22.279 13.132 22.650 1.00 89.38 262 GLN A N 1
ATOM 2001 C CA . GLN A 1 262 ? -23.004 14.382 22.374 1.00 89.38 262 GLN A CA 1
ATOM 2002 C C . GLN A 1 262 ? -22.069 15.596 22.355 1.00 89.38 262 GLN A C 1
ATOM 2004 O O . GLN A 1 262 ? -22.272 16.524 21.576 1.00 89.38 262 GLN A O 1
ATOM 2009 N N . ASP A 1 263 ? -21.048 15.573 23.209 1.00 89.81 263 ASP A N 1
ATOM 2010 C CA . ASP A 1 263 ? -20.007 16.589 23.287 1.00 89.81 263 ASP A CA 1
ATOM 2011 C C . ASP A 1 263 ? -18.715 16.025 22.676 1.00 89.81 263 ASP A C 1
ATOM 2013 O O . ASP A 1 263 ? -18.216 14.980 23.096 1.00 89.81 263 ASP A O 1
ATOM 2017 N N . LEU A 1 264 ? -18.217 16.697 21.634 1.00 91.69 264 LEU A N 1
ATOM 2018 C CA . LEU A 1 264 ? -17.018 16.323 20.874 1.00 91.69 264 LEU A CA 1
ATOM 2019 C C . LEU A 1 264 ? -15.793 17.176 21.249 1.00 91.69 264 LEU A C 1
ATOM 2021 O O . LEU A 1 264 ? -14.770 17.135 20.553 1.00 91.69 264 LEU A O 1
ATOM 2025 N N . SER A 1 265 ? -15.898 17.970 22.318 1.00 87.00 265 SER A N 1
ATOM 2026 C CA . SER A 1 265 ? -14.770 18.706 22.880 1.00 87.00 265 SER A CA 1
ATOM 2027 C C . SER A 1 265 ? -13.701 17.748 23.409 1.00 87.00 265 SER A C 1
ATOM 2029 O O . SER A 1 265 ? -13.988 16.618 23.809 1.00 87.00 265 SER A O 1
ATOM 2031 N N . ASP A 1 266 ? -12.446 18.203 23.439 1.00 82.12 266 ASP A N 1
ATOM 2032 C CA . ASP A 1 266 ? -11.338 17.408 23.987 1.00 82.12 266 ASP A CA 1
ATOM 2033 C C . ASP A 1 266 ? -11.608 16.944 25.420 1.00 82.12 266 ASP A C 1
ATOM 2035 O O . ASP A 1 266 ? -11.302 15.807 25.764 1.00 82.12 266 ASP A O 1
ATOM 2039 N N . ALA A 1 267 ? -12.218 17.804 26.240 1.00 80.56 267 ALA A N 1
ATOM 2040 C CA . ALA A 1 267 ? -12.541 17.494 27.626 1.00 80.56 267 ALA A CA 1
ATOM 2041 C C . ALA A 1 267 ? -13.584 16.372 27.742 1.00 80.56 267 ALA A C 1
ATOM 2043 O O . ALA A 1 267 ? -13.441 15.503 28.598 1.00 80.56 267 ALA A O 1
ATOM 2044 N N . ALA A 1 268 ? -14.602 16.365 26.877 1.00 80.75 268 ALA A N 1
ATOM 2045 C CA . ALA A 1 268 ? -15.651 15.348 26.891 1.00 80.75 268 ALA A CA 1
ATOM 2046 C C . ALA A 1 268 ? -15.214 14.014 26.275 1.00 80.75 268 ALA A C 1
ATOM 2048 O O . ALA A 1 268 ? -15.686 12.967 26.707 1.00 80.75 268 ALA A O 1
ATOM 2049 N N . LEU A 1 269 ? -14.308 14.043 25.291 1.00 83.94 269 LEU A N 1
ATOM 2050 C CA . LEU A 1 269 ? -13.738 12.845 24.661 1.00 83.94 269 LEU A CA 1
ATOM 2051 C C . LEU A 1 269 ? -12.552 12.260 25.441 1.00 83.94 269 LEU A C 1
ATOM 2053 O O . LEU A 1 269 ? -12.066 11.172 25.110 1.00 83.94 269 LEU A O 1
ATOM 2057 N N . ALA A 1 270 ? -12.063 12.978 26.453 1.00 75.44 270 ALA A N 1
ATOM 2058 C CA . ALA A 1 270 ? -10.976 12.528 27.299 1.00 75.44 270 ALA A CA 1
ATOM 2059 C C . ALA A 1 270 ? -11.366 11.217 28.015 1.00 75.44 270 ALA A C 1
ATOM 2061 O O . ALA A 1 270 ? -12.488 11.097 28.518 1.00 75.44 270 ALA A O 1
ATOM 2062 N N . PRO A 1 271 ? -10.463 10.222 28.107 1.00 65.69 271 PRO A N 1
ATOM 2063 C CA . PRO A 1 271 ? -10.728 8.972 28.823 1.00 65.69 271 PRO A CA 1
ATOM 2064 C C . PRO A 1 271 ? -11.275 9.188 30.245 1.00 65.69 271 PRO A C 1
ATOM 2066 O O . PRO A 1 271 ? -12.121 8.425 30.716 1.00 65.69 271 PRO A O 1
ATOM 2069 N N . GLU A 1 272 ? -10.824 10.254 30.905 1.00 66.50 272 GLU A N 1
ATOM 2070 C CA . GLU A 1 272 ? -11.213 10.648 32.254 1.00 66.50 272 GLU A CA 1
ATOM 2071 C C . GLU A 1 272 ? -12.713 10.975 32.360 1.00 66.50 272 GLU A C 1
ATOM 2073 O O . GLU A 1 272 ? -13.347 10.599 33.347 1.00 66.50 272 GLU A O 1
ATOM 2078 N N . ALA A 1 273 ? -13.311 11.586 31.329 1.00 64.94 273 ALA A N 1
ATOM 2079 C CA . ALA A 1 273 ? -14.741 11.913 31.285 1.00 64.94 273 ALA A CA 1
ATOM 2080 C C . ALA A 1 273 ? -15.641 10.668 31.178 1.00 64.94 273 ALA A C 1
ATOM 2082 O O . ALA A 1 273 ? -16.822 10.711 31.523 1.00 64.94 273 ALA A O 1
ATOM 2083 N N . HIS A 1 274 ? -15.076 9.533 30.762 1.00 62.06 274 HIS A N 1
ATOM 2084 C CA . HIS A 1 274 ? -15.769 8.247 30.661 1.00 62.06 274 HIS A CA 1
ATOM 2085 C C . HIS A 1 274 ? -15.448 7.296 31.824 1.00 62.06 274 HIS A C 1
ATOM 2087 O O . HIS A 1 274 ? -15.679 6.089 31.725 1.00 62.06 274 HIS A O 1
ATOM 2093 N N . GLY A 1 275 ? -14.917 7.829 32.931 1.00 50.12 275 GLY A N 1
ATOM 2094 C CA . GLY A 1 275 ? -14.605 7.061 34.136 1.00 50.12 275 GLY A CA 1
ATOM 2095 C C . GLY A 1 275 ? -13.314 6.242 34.045 1.00 50.12 275 GLY A C 1
ATOM 2096 O O . GLY A 1 275 ? -13.085 5.374 34.888 1.00 50.12 275 GLY A O 1
ATOM 2097 N N . ILE A 1 276 ? -12.455 6.497 33.050 1.00 46.50 276 ILE A N 1
ATOM 2098 C CA . ILE A 1 276 ? -11.153 5.838 32.914 1.00 46.50 276 ILE A CA 1
ATOM 2099 C C . ILE A 1 276 ? -10.077 6.749 33.514 1.00 46.50 276 ILE A C 1
ATOM 2101 O O . ILE A 1 276 ? -9.556 7.646 32.856 1.00 46.50 276 ILE A O 1
ATOM 2105 N N . ALA A 1 277 ? -9.699 6.497 34.767 1.00 36.72 277 ALA A N 1
ATOM 2106 C CA . ALA A 1 277 ? -8.559 7.168 35.387 1.00 36.72 277 ALA A CA 1
ATOM 2107 C C . ALA A 1 277 ? -7.236 6.585 34.852 1.00 36.72 277 ALA A C 1
ATOM 2109 O O . ALA A 1 277 ? -6.868 5.447 35.160 1.00 36.72 277 ALA A O 1
ATOM 2110 N N . ARG A 1 278 ? -6.484 7.357 34.056 1.00 36.38 278 ARG A N 1
ATOM 2111 C CA . ARG A 1 278 ? -5.119 6.990 33.641 1.00 36.38 278 ARG A CA 1
ATOM 2112 C C . ARG A 1 278 ? -4.112 7.385 34.726 1.00 36.38 278 ARG A C 1
ATOM 2114 O O . ARG A 1 278 ? -3.635 8.512 34.782 1.00 36.38 278 ARG A O 1
ATOM 2121 N N . LEU A 1 279 ? -3.736 6.428 35.574 1.00 32.47 279 LEU A N 1
ATOM 2122 C CA . LEU A 1 279 ? -2.649 6.593 36.546 1.00 32.47 279 LEU A CA 1
ATOM 2123 C C . LEU A 1 279 ? -1.281 6.483 35.851 1.00 32.47 279 LEU A C 1
ATOM 2125 O O . LEU A 1 279 ? -0.809 5.389 35.537 1.00 32.47 279 LEU A O 1
ATOM 2129 N N . SER A 1 280 ? -0.619 7.619 35.622 1.00 33.03 280 SER A N 1
ATOM 2130 C CA . SER A 1 280 ? 0.770 7.651 35.150 1.00 33.03 280 SER A CA 1
ATOM 2131 C C . SER A 1 280 ? 1.734 7.513 36.331 1.00 33.03 280 SER A C 1
ATOM 2133 O O . SER A 1 280 ? 2.084 8.486 36.997 1.00 33.03 280 SER A O 1
ATOM 2135 N N . LEU A 1 281 ? 2.170 6.284 36.614 1.00 32.41 281 LEU A N 1
ATOM 2136 C CA . LEU A 1 281 ? 3.168 6.012 37.649 1.00 32.41 281 LEU A CA 1
ATOM 2137 C C . LEU A 1 281 ? 4.584 6.125 37.064 1.00 32.41 281 LEU A C 1
ATOM 2139 O O . LEU A 1 281 ? 5.041 5.252 36.318 1.00 32.41 281 LEU A O 1
ATOM 2143 N N . ARG A 1 282 ? 5.340 7.164 37.443 1.00 35.53 282 ARG A N 1
ATOM 2144 C CA . ARG A 1 282 ? 6.788 7.211 37.170 1.00 35.53 282 ARG A CA 1
ATOM 2145 C C . ARG A 1 282 ? 7.530 6.318 38.162 1.00 35.53 282 ARG A C 1
ATOM 2147 O O . ARG A 1 282 ? 7.936 6.754 39.231 1.00 35.53 282 ARG A O 1
ATOM 2154 N N . VAL A 1 283 ? 7.745 5.058 37.783 1.00 37.50 283 VAL A N 1
ATOM 2155 C CA . VAL A 1 283 ? 8.524 4.102 38.587 1.00 37.50 283 VAL A CA 1
ATOM 2156 C C . VAL A 1 283 ? 10.021 4.239 38.256 1.00 37.50 283 VAL A C 1
ATOM 2158 O O . VAL A 1 283 ? 10.414 3.963 37.107 1.00 37.50 283 VAL A O 1
ATOM 2161 N N . PRO A 1 284 ? 10.887 4.617 39.224 1.00 42.00 284 PRO A N 1
ATOM 2162 C CA . PRO A 1 284 ? 12.336 4.645 39.038 1.00 42.00 284 PRO A CA 1
ATOM 2163 C C . PRO A 1 284 ? 12.849 3.298 38.529 1.00 42.00 284 PRO A C 1
ATOM 2165 O O . PRO A 1 284 ? 12.427 2.247 39.007 1.00 42.00 284 PRO A O 1
ATOM 2168 N N . ARG A 1 285 ? 13.796 3.306 37.582 1.00 43.41 285 ARG A N 1
ATOM 2169 C CA . ARG A 1 285 ? 14.237 2.101 36.846 1.00 43.41 285 ARG A CA 1
ATOM 2170 C C . ARG A 1 285 ? 14.636 0.931 37.763 1.00 43.41 285 ARG A C 1
ATOM 2172 O O . ARG A 1 285 ? 14.321 -0.210 37.453 1.00 43.41 285 ARG A O 1
ATOM 2179 N N . ARG A 1 286 ? 15.239 1.227 38.923 1.00 43.94 286 ARG A N 1
ATOM 2180 C CA . ARG A 1 286 ? 15.641 0.245 39.952 1.00 43.94 286 ARG A CA 1
ATOM 2181 C C . ARG A 1 286 ? 14.483 -0.414 40.715 1.00 43.94 286 ARG A C 1
ATOM 2183 O O . ARG A 1 286 ? 14.673 -1.477 41.283 1.00 43.94 286 ARG A O 1
ATOM 2190 N N . LEU A 1 287 ? 13.308 0.218 40.750 1.00 41.69 287 LEU A N 1
ATOM 2191 C CA . LEU A 1 287 ? 12.119 -0.294 41.438 1.00 41.69 287 LEU A CA 1
ATOM 2192 C C . LEU A 1 287 ? 11.200 -1.081 40.501 1.00 41.69 287 LEU A C 1
ATOM 2194 O O . LEU A 1 287 ? 10.346 -1.805 40.988 1.00 41.69 287 LEU A O 1
ATOM 2198 N N . ARG A 1 288 ? 11.388 -1.011 39.176 1.00 52.53 288 ARG A N 1
ATOM 2199 C CA . ARG A 1 288 ? 10.526 -1.712 38.204 1.00 52.53 288 ARG A CA 1
ATOM 2200 C C . ARG A 1 288 ? 10.537 -3.233 38.376 1.00 52.53 288 ARG A C 1
ATOM 2202 O O . ARG A 1 288 ? 9.489 -3.854 38.260 1.00 52.53 288 ARG A O 1
ATOM 2209 N N . ALA A 1 289 ? 11.697 -3.814 38.692 1.00 49.09 289 ALA A N 1
ATOM 2210 C CA . ALA A 1 289 ? 11.828 -5.254 38.922 1.00 49.09 289 ALA A CA 1
ATOM 2211 C C . ALA A 1 289 ? 11.164 -5.703 40.238 1.00 49.09 289 ALA A C 1
ATOM 2213 O O . ALA A 1 289 ? 10.545 -6.761 40.283 1.00 49.09 289 ALA A O 1
ATOM 2214 N N . GLY A 1 290 ? 11.247 -4.878 41.289 1.00 48.62 290 GLY A N 1
ATOM 2215 C CA . GLY A 1 290 ? 10.610 -5.155 42.580 1.00 48.62 290 GLY A CA 1
ATOM 2216 C C . GLY A 1 290 ? 9.101 -4.917 42.560 1.00 48.62 290 GLY A C 1
ATOM 2217 O O . GLY A 1 290 ? 8.354 -5.736 43.072 1.00 48.62 290 GLY A O 1
ATOM 2218 N N . LEU A 1 291 ? 8.636 -3.849 41.904 1.00 42.22 291 LEU A N 1
ATOM 2219 C CA . LEU A 1 291 ? 7.220 -3.480 41.866 1.00 42.22 291 LEU A CA 1
ATOM 2220 C C . LEU A 1 291 ? 6.371 -4.543 41.161 1.00 42.22 291 LEU A C 1
ATOM 2222 O O . LEU A 1 291 ? 5.300 -4.878 41.647 1.00 42.22 291 LEU A O 1
ATOM 2226 N N . ALA A 1 292 ? 6.862 -5.120 40.060 1.00 46.94 292 ALA A N 1
ATOM 2227 C CA . ALA A 1 292 ? 6.168 -6.215 39.381 1.00 46.94 292 ALA A CA 1
ATOM 2228 C C . ALA A 1 292 ? 6.042 -7.460 40.281 1.00 46.94 292 ALA A C 1
ATOM 2230 O O . ALA A 1 292 ? 4.990 -8.093 40.315 1.00 46.94 292 ALA A O 1
ATOM 2231 N N . ALA A 1 293 ? 7.089 -7.769 41.055 1.00 48.19 293 ALA A N 1
ATOM 2232 C CA . ALA A 1 293 ? 7.088 -8.883 41.999 1.00 48.19 293 ALA A CA 1
ATOM 2233 C C . ALA A 1 293 ? 6.202 -8.620 43.233 1.00 48.19 293 ALA A C 1
ATOM 2235 O O . ALA A 1 293 ? 5.569 -9.544 43.731 1.00 48.19 293 ALA A O 1
ATOM 2236 N N . SER A 1 294 ? 6.123 -7.375 43.712 1.00 45.12 294 SER A N 1
ATOM 2237 C CA . SER A 1 294 ? 5.315 -6.983 44.877 1.00 45.12 294 SER A CA 1
ATOM 2238 C C . SER A 1 294 ? 3.829 -6.802 44.547 1.00 45.12 294 SER A C 1
ATOM 2240 O O . SER A 1 294 ? 2.978 -7.197 45.338 1.00 45.12 294 SER A O 1
ATOM 2242 N N . VAL A 1 295 ? 3.496 -6.274 43.362 1.00 46.31 295 VAL A N 1
ATOM 2243 C CA . VAL A 1 295 ? 2.105 -6.159 42.881 1.00 46.31 295 VAL A CA 1
ATOM 2244 C C . VAL A 1 295 ? 1.481 -7.541 42.681 1.00 46.31 295 VAL A C 1
ATOM 2246 O O . VAL A 1 295 ? 0.311 -7.728 42.996 1.00 46.31 295 VAL A O 1
ATOM 2249 N N . ALA A 1 296 ? 2.269 -8.524 42.235 1.00 43.97 296 ALA A N 1
ATOM 2250 C CA . ALA A 1 296 ? 1.817 -9.904 42.083 1.00 43.97 296 ALA A CA 1
ATOM 2251 C C . ALA A 1 296 ? 1.616 -10.648 43.418 1.00 43.97 296 ALA A C 1
ATOM 2253 O O . ALA A 1 296 ? 0.945 -11.677 43.428 1.00 43.97 296 ALA A O 1
ATOM 2254 N N . LYS A 1 297 ? 2.208 -10.167 44.522 1.00 42.78 297 LYS A N 1
ATOM 2255 C CA . LYS A 1 297 ? 2.256 -10.902 45.795 1.00 42.78 297 LYS A CA 1
ATOM 2256 C C . LYS A 1 297 ? 1.259 -10.400 46.842 1.00 42.78 297 LYS A C 1
ATOM 2258 O O . LYS A 1 297 ? 0.676 -11.235 47.517 1.00 42.78 297 LYS A O 1
ATOM 2263 N N . ASP A 1 298 ? 1.027 -9.085 46.935 1.00 41.97 298 ASP A N 1
ATOM 2264 C CA . ASP A 1 298 ? 0.263 -8.495 48.053 1.00 41.97 298 ASP A CA 1
ATOM 2265 C C . ASP A 1 298 ? -0.870 -7.528 47.648 1.00 41.97 298 ASP A C 1
ATOM 2267 O O . ASP A 1 298 ? -1.406 -6.826 48.502 1.00 41.97 298 ASP A O 1
ATOM 2271 N N . GLY A 1 299 ? -1.281 -7.479 46.372 1.00 44.94 299 GLY A N 1
ATOM 2272 C CA . GLY A 1 299 ? -2.506 -6.764 45.970 1.00 44.94 299 GLY A CA 1
ATOM 2273 C C . GLY A 1 299 ? -2.526 -5.291 46.400 1.00 44.94 299 GLY A C 1
ATOM 2274 O O . GLY A 1 299 ? -3.437 -4.849 47.097 1.00 44.94 299 GLY A O 1
ATOM 2275 N N . LEU A 1 300 ? -1.508 -4.528 45.989 1.00 37.75 300 LEU A N 1
ATOM 2276 C CA . LEU A 1 300 ? -1.223 -3.158 46.449 1.00 37.75 300 LEU A CA 1
ATOM 2277 C C . LEU A 1 300 ? -2.259 -2.084 46.038 1.00 37.75 300 LEU A C 1
ATOM 2279 O O . LEU A 1 300 ? -1.978 -0.892 46.109 1.00 37.75 300 LEU A O 1
ATOM 2283 N N . LEU A 1 301 ? -3.454 -2.485 45.611 1.00 40.62 301 LEU A N 1
ATOM 2284 C CA . LEU A 1 301 ? -4.579 -1.603 45.321 1.00 40.62 301 LEU A CA 1
ATOM 2285 C C . LEU A 1 301 ? -5.773 -2.013 46.190 1.00 40.62 301 LEU A C 1
ATOM 2287 O O . LEU A 1 301 ? -6.767 -2.542 45.703 1.00 40.62 301 LEU A O 1
ATOM 2291 N N . LYS A 1 302 ? -5.684 -1.744 47.496 1.00 38.25 302 LYS A N 1
ATOM 2292 C CA . LYS A 1 302 ? -6.893 -1.461 48.279 1.00 38.25 302 LYS A CA 1
ATOM 2293 C C . LYS A 1 302 ? -7.206 0.027 48.132 1.00 38.25 302 LYS A C 1
ATOM 2295 O O . LYS A 1 302 ? -6.312 0.864 48.221 1.00 38.25 302 LYS A O 1
ATOM 2300 N N . ALA A 1 303 ? -8.467 0.319 47.833 1.00 38.16 303 ALA A N 1
ATOM 2301 C CA . ALA A 1 303 ? -8.983 1.644 47.512 1.00 38.16 303 ALA A CA 1
ATOM 2302 C C . ALA A 1 303 ? -8.605 2.717 48.557 1.00 38.16 303 ALA A C 1
ATOM 2304 O O . ALA A 1 303 ? -8.741 2.481 49.754 1.00 38.16 303 ALA A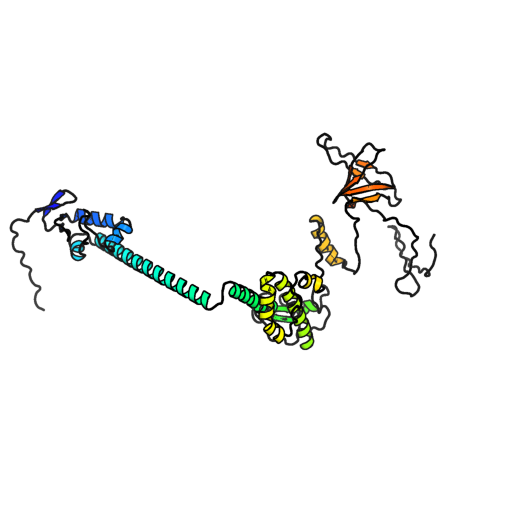 O 1
ATOM 2305 N N . GLY A 1 304 ? -8.201 3.907 48.090 1.00 35.00 304 GLY A N 1
ATOM 2306 C CA . GLY A 1 304 ? -8.307 5.149 48.870 1.00 35.00 304 GLY A CA 1
ATOM 2307 C C . GLY A 1 304 ? -7.044 5.753 49.499 1.00 35.00 304 GLY A C 1
ATOM 2308 O O . GLY A 1 304 ? -7.189 6.687 50.278 1.00 35.00 304 GLY A O 1
ATOM 2309 N N . VAL A 1 305 ? -5.821 5.298 49.193 1.00 27.88 305 VAL A N 1
ATOM 2310 C CA . VAL A 1 305 ? -4.607 5.951 49.734 1.00 27.88 305 VAL A CA 1
ATOM 2311 C C . VAL A 1 305 ? -4.117 7.059 48.799 1.00 27.88 305 VAL A C 1
ATOM 2313 O O . VAL A 1 305 ? -3.579 6.786 47.727 1.00 27.88 305 VAL A O 1
ATOM 2316 N N . GLU A 1 306 ? -4.277 8.309 49.231 1.00 30.05 306 GLU A N 1
ATOM 2317 C CA . GLU A 1 306 ? -3.701 9.493 48.592 1.00 30.05 306 GLU A CA 1
ATOM 2318 C C . GLU A 1 306 ? -2.420 9.894 49.344 1.00 30.05 306 GLU A C 1
ATOM 2320 O O . GLU A 1 306 ? -2.453 10.180 50.540 1.00 30.05 306 GLU A O 1
ATOM 2325 N N . LEU A 1 307 ? -1.269 9.885 48.664 1.00 28.08 307 LEU A N 1
ATOM 2326 C CA . LEU A 1 307 ? 0.009 10.294 49.251 1.00 28.08 307 LEU A CA 1
ATOM 2327 C C . LEU A 1 307 ? 0.269 11.748 48.853 1.00 28.08 307 LEU A C 1
ATOM 2329 O O . LEU A 1 307 ? 0.737 12.021 47.748 1.00 28.08 307 LEU A O 1
ATOM 2333 N N . LYS A 1 308 ? -0.093 12.683 49.738 1.00 30.44 308 LYS A N 1
ATOM 2334 C CA . LYS A 1 308 ? 0.139 14.115 49.526 1.00 30.44 308 LYS A CA 1
ATOM 2335 C C . LYS A 1 308 ? 1.579 14.453 49.884 1.00 30.44 308 LYS A C 1
ATOM 2337 O O . LYS A 1 308 ? 1.974 14.367 51.044 1.00 30.44 308 LYS A O 1
ATOM 2342 N N . LEU A 1 309 ? 2.359 14.826 48.878 1.00 34.38 309 LEU A N 1
ATOM 2343 C CA . LEU A 1 309 ? 3.611 15.539 49.100 1.00 34.38 309 LEU A CA 1
ATOM 2344 C C . LEU A 1 309 ? 3.294 17.033 49.235 1.00 34.38 309 LEU A C 1
ATOM 2346 O O . LEU A 1 309 ? 2.379 17.505 48.557 1.00 34.38 309 LEU A O 1
ATOM 2350 N N . PRO A 1 310 ? 4.003 17.767 50.108 1.00 36.47 310 PRO A N 1
ATOM 2351 C CA . PRO A 1 310 ? 3.830 19.208 50.197 1.00 36.47 310 PRO A CA 1
ATOM 2352 C C . PRO A 1 310 ? 4.293 19.875 48.893 1.00 36.47 310 PRO A C 1
ATOM 2354 O O . PRO A 1 310 ? 5.202 19.373 48.225 1.00 36.47 310 PRO A O 1
ATOM 2357 N N . ASP A 1 311 ? 3.660 20.993 48.535 1.00 41.31 311 ASP A N 1
ATOM 2358 C CA . ASP A 1 311 ? 3.977 21.731 47.311 1.00 41.31 311 ASP A CA 1
ATOM 2359 C C . ASP A 1 311 ? 5.452 22.186 47.283 1.00 41.31 311 ASP A C 1
ATOM 2361 O O . ASP A 1 311 ? 6.028 22.488 48.339 1.00 41.31 311 ASP A O 1
ATOM 2365 N N . PRO A 1 312 ? 6.084 22.273 46.096 1.00 37.91 312 PRO A N 1
ATOM 2366 C CA . PRO A 1 312 ? 7.427 22.832 45.954 1.00 37.91 312 PRO A CA 1
ATOM 2367 C C . PRO A 1 312 ? 7.512 24.220 46.607 1.00 37.91 312 PRO A C 1
ATOM 2369 O O . PRO A 1 312 ? 6.707 25.103 46.313 1.00 37.91 312 PRO A O 1
ATOM 2372 N N . GLY A 1 313 ? 8.474 24.412 47.513 1.00 42.19 313 GLY A N 1
ATOM 2373 C CA . GLY A 1 313 ? 8.640 25.641 48.297 1.00 42.19 313 GLY A CA 1
ATOM 2374 C C . GLY A 1 313 ? 7.954 25.652 49.670 1.00 42.19 313 GLY A C 1
ATOM 2375 O O . GLY A 1 313 ? 8.149 26.601 50.434 1.00 42.19 313 GLY A O 1
ATOM 2376 N N . ALA A 1 314 ? 7.198 24.612 50.038 1.00 42.12 314 ALA A N 1
ATOM 2377 C CA . ALA A 1 314 ? 6.637 24.495 51.380 1.00 42.12 314 ALA A CA 1
ATOM 2378 C C . ALA A 1 314 ? 7.746 24.381 52.441 1.00 42.12 314 ALA A C 1
ATOM 2380 O O . ALA A 1 314 ? 8.708 23.618 52.297 1.00 42.12 314 ALA A O 1
ATOM 2381 N N . LYS A 1 315 ? 7.598 25.138 53.533 1.00 44.94 315 LYS A N 1
ATOM 2382 C CA . LYS A 1 315 ? 8.449 25.002 54.717 1.00 44.94 315 LYS A CA 1
ATOM 2383 C C . LYS A 1 315 ? 8.009 23.781 55.507 1.00 44.94 315 LYS A C 1
ATOM 2385 O O . LYS A 1 315 ? 6.840 23.675 55.871 1.00 44.94 315 LYS A O 1
ATOM 2390 N N . VAL A 1 316 ? 8.943 22.885 55.794 1.00 43.03 316 VAL A N 1
ATOM 2391 C CA . VAL A 1 316 ? 8.679 21.657 56.547 1.00 43.03 316 VAL A CA 1
ATOM 2392 C C . VAL A 1 316 ? 9.542 21.644 57.797 1.00 43.03 316 VAL A C 1
ATOM 2394 O O . VAL A 1 316 ? 10.707 22.053 57.770 1.00 43.03 316 VAL A O 1
ATOM 2397 N N . LYS A 1 317 ? 8.958 21.176 58.898 1.00 44.16 317 LYS A N 1
ATOM 2398 C CA . LYS A 1 317 ? 9.659 20.991 60.162 1.00 44.16 317 LYS A CA 1
ATOM 2399 C C . LYS A 1 317 ? 10.169 19.559 60.227 1.00 44.16 317 LYS A C 1
ATOM 2401 O O . LYS A 1 317 ? 9.408 18.624 59.990 1.00 44.16 317 LYS A O 1
ATOM 2406 N N . VAL A 1 318 ? 11.459 19.395 60.496 1.00 44.88 318 VAL A N 1
ATOM 2407 C CA . VAL A 1 318 ? 12.061 18.068 60.638 1.00 44.88 318 VAL A CA 1
ATOM 2408 C C . VAL A 1 318 ? 11.939 17.642 62.091 1.00 44.88 318 VAL A C 1
ATOM 2410 O O . VAL A 1 318 ? 12.512 18.295 62.961 1.00 44.88 318 VAL A O 1
ATOM 2413 N N . THR A 1 319 ? 11.227 16.548 62.337 1.00 42.25 319 THR A N 1
ATOM 2414 C CA . THR A 1 319 ? 11.121 15.931 63.660 1.00 42.25 319 THR A CA 1
ATOM 2415 C C . THR A 1 319 ? 11.697 14.523 63.616 1.00 42.25 319 THR A C 1
ATOM 2417 O O . THR A 1 319 ? 11.530 13.785 62.641 1.00 42.25 319 THR A O 1
ATOM 2420 N N . THR A 1 320 ? 12.453 14.157 64.645 1.00 45.91 320 THR A N 1
ATOM 2421 C CA . THR A 1 320 ? 12.968 12.795 64.806 1.00 45.91 320 THR A CA 1
ATOM 2422 C C . THR A 1 320 ? 11.965 11.958 65.597 1.00 45.91 320 THR A C 1
ATOM 2424 O O . THR A 1 320 ? 11.290 12.460 66.490 1.00 45.91 320 THR A O 1
ATOM 2427 N N . ASP A 1 321 ? 11.844 10.669 65.284 1.00 37.44 321 ASP A N 1
ATOM 2428 C CA . ASP A 1 321 ? 10.861 9.734 65.861 1.00 37.44 321 ASP A CA 1
ATOM 2429 C C . ASP A 1 321 ? 11.154 9.328 67.323 1.00 37.44 321 ASP A C 1
ATOM 2431 O O . ASP A 1 321 ? 10.830 8.228 67.770 1.00 37.44 321 ASP A O 1
ATOM 2435 N N . GLY A 1 322 ? 11.806 10.205 68.089 1.00 45.09 322 GLY A N 1
ATOM 2436 C CA . GLY A 1 322 ? 12.162 9.980 69.487 1.00 45.09 322 GLY A CA 1
ATOM 2437 C C . GLY A 1 322 ? 13.301 8.978 69.709 1.00 45.09 322 GLY A C 1
ATOM 2438 O O . GLY A 1 322 ? 13.732 8.810 70.848 1.00 45.09 322 GLY A O 1
ATOM 2439 N N . GLN A 1 323 ? 13.854 8.348 68.663 1.00 41.94 323 GLN A N 1
ATOM 2440 C CA . GLN A 1 323 ? 14.986 7.412 68.786 1.00 41.94 323 GLN A CA 1
ATOM 2441 C C . GLN A 1 323 ? 16.366 8.067 68.596 1.00 41.94 323 GLN A C 1
ATOM 2443 O O . GLN A 1 323 ? 17.385 7.378 68.531 1.00 41.94 323 GLN A O 1
ATOM 2448 N N . GLY A 1 324 ? 16.433 9.402 68.527 1.00 39.59 324 GLY A N 1
ATOM 2449 C CA . GLY A 1 324 ? 17.698 10.137 68.411 1.00 39.59 324 GLY A CA 1
ATOM 2450 C C . GLY A 1 324 ? 18.418 9.935 67.072 1.00 39.59 324 GLY A C 1
ATOM 2451 O O . GLY A 1 324 ? 19.640 10.064 67.006 1.00 39.59 324 GLY A O 1
ATOM 2452 N N . LEU A 1 325 ? 17.690 9.604 66.004 1.00 43.06 325 LEU A N 1
ATOM 2453 C CA . LEU A 1 325 ? 18.249 9.428 64.665 1.00 43.06 325 LEU A CA 1
ATOM 2454 C C . LEU A 1 325 ? 18.446 10.779 63.965 1.00 43.06 325 LEU A C 1
ATOM 2456 O O . LEU A 1 325 ? 17.509 11.532 63.735 1.00 43.06 325 LEU A O 1
ATOM 2460 N N . PHE A 1 326 ? 19.692 11.087 63.606 1.00 44.53 326 PHE A N 1
ATOM 2461 C CA . PHE A 1 326 ? 20.066 12.362 62.988 1.00 44.53 326 PHE A CA 1
ATOM 2462 C C . PHE A 1 326 ? 19.740 12.421 61.502 1.00 44.53 326 PHE A C 1
ATOM 2464 O O . PHE A 1 326 ? 20.087 11.512 60.745 1.00 44.53 326 PHE A O 1
ATOM 2471 N N . VAL A 1 327 ? 19.195 13.553 61.057 1.00 45.06 327 VAL A N 1
ATOM 2472 C CA . VAL A 1 327 ? 19.085 13.859 59.629 1.00 45.06 327 VAL A C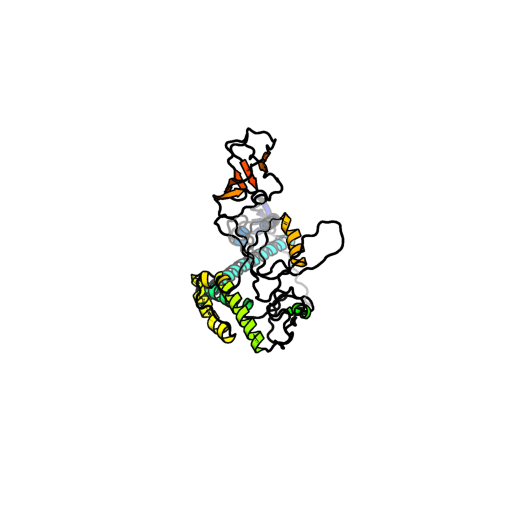A 1
ATOM 2473 C C . VAL A 1 327 ? 20.412 14.442 59.142 1.00 45.06 327 VAL A C 1
ATOM 2475 O O . VAL A 1 327 ? 20.876 15.481 59.618 1.00 45.06 327 VAL A O 1
ATOM 2478 N N . PHE A 1 328 ? 21.053 13.739 58.205 1.00 41.56 328 PHE A N 1
ATOM 2479 C CA . PHE A 1 328 ? 22.328 14.146 57.615 1.00 41.56 328 PHE A CA 1
ATOM 2480 C C . PHE A 1 328 ? 22.103 15.015 56.378 1.00 41.56 328 PHE A C 1
ATOM 2482 O O . PHE A 1 328 ? 21.648 14.524 55.342 1.00 41.56 328 PHE A O 1
ATOM 2489 N N . ALA A 1 329 ? 22.507 16.282 56.455 1.00 43.12 329 ALA A N 1
ATOM 2490 C CA . ALA A 1 329 ? 22.549 17.168 55.299 1.00 43.12 329 ALA A CA 1
ATOM 2491 C C . ALA A 1 329 ? 23.899 17.086 54.585 1.00 43.12 329 ALA A C 1
ATOM 2493 O O . ALA A 1 329 ? 24.952 17.069 55.230 1.00 43.12 329 ALA A O 1
ATOM 2494 N N . ARG A 1 330 ? 23.881 17.031 53.246 1.00 42.25 330 ARG A N 1
ATOM 2495 C CA . ARG A 1 330 ? 25.096 17.034 52.421 1.00 42.25 330 ARG A CA 1
ATOM 2496 C C . ARG A 1 330 ? 25.214 18.362 51.694 1.00 42.25 330 ARG A C 1
ATOM 2498 O O . ARG A 1 330 ? 24.263 18.837 51.086 1.00 42.25 330 ARG A O 1
ATOM 2505 N N . LYS A 1 331 ? 26.406 18.949 51.698 1.00 37.53 331 LYS A N 1
ATOM 2506 C CA . LYS A 1 331 ? 26.694 20.103 50.843 1.00 37.53 331 LYS A CA 1
ATOM 2507 C C . LYS A 1 331 ? 26.879 19.629 49.397 1.00 37.53 331 LYS A C 1
ATOM 2509 O O . LYS A 1 331 ? 27.591 18.648 49.163 1.00 37.53 331 LYS A O 1
ATOM 2514 N N . THR A 1 332 ? 26.254 20.301 48.433 1.00 41.44 332 THR A N 1
ATOM 2515 C CA . THR A 1 332 ? 26.568 20.099 47.011 1.00 41.44 332 THR A CA 1
ATOM 2516 C C . THR A 1 332 ? 28.019 20.537 46.790 1.00 41.44 332 THR A C 1
ATOM 2518 O O . THR A 1 332 ? 28.376 21.616 47.268 1.00 41.44 332 THR A O 1
ATOM 2521 N N . PRO A 1 333 ? 28.886 19.734 46.144 1.00 39.22 333 PRO A N 1
ATOM 2522 C CA . PRO A 1 333 ? 30.270 20.139 45.938 1.00 39.22 333 PRO A CA 1
ATOM 2523 C C . PRO A 1 333 ? 30.295 21.369 45.029 1.00 39.22 333 PRO A C 1
ATOM 2525 O O . PRO A 1 333 ? 29.867 21.291 43.879 1.00 39.22 333 PRO A O 1
ATOM 2528 N N . THR A 1 334 ? 30.774 22.501 45.535 1.00 46.50 334 THR A N 1
ATOM 2529 C CA . THR A 1 334 ? 31.187 23.623 44.686 1.00 46.50 334 THR A CA 1
ATOM 2530 C C . THR A 1 334 ? 32.635 23.406 44.249 1.00 46.50 334 THR A C 1
ATOM 2532 O O . THR A 1 334 ? 33.356 22.626 44.878 1.00 46.50 334 THR A O 1
ATOM 2535 N N . ALA A 1 335 ? 33.057 24.074 43.168 1.00 43.84 335 ALA A N 1
ATOM 2536 C CA . ALA A 1 335 ? 34.356 23.867 42.514 1.00 43.84 335 ALA A CA 1
ATOM 2537 C C . ALA A 1 335 ? 35.570 23.911 43.472 1.00 43.84 335 ALA A C 1
ATOM 2539 O O . ALA A 1 335 ? 36.536 23.186 43.253 1.00 43.84 335 ALA A O 1
ATOM 2540 N N . ASP A 1 336 ? 35.476 24.665 44.573 1.00 43.75 336 ASP A N 1
ATOM 2541 C CA . ASP A 1 336 ? 36.552 24.842 45.561 1.00 43.75 336 ASP A CA 1
ATOM 2542 C C . ASP A 1 336 ? 36.507 23.876 46.758 1.00 43.75 336 ASP A C 1
ATOM 2544 O O . ASP A 1 336 ? 37.390 23.885 47.615 1.00 43.75 336 ASP A O 1
ATOM 2548 N N . THR A 1 337 ? 35.501 23.004 46.843 1.00 42.44 337 THR A N 1
ATOM 2549 C CA . THR A 1 337 ? 35.431 21.975 47.889 1.00 42.44 337 THR A CA 1
ATOM 2550 C C . THR A 1 337 ? 35.777 20.618 47.290 1.00 42.44 337 THR A C 1
ATOM 2552 O O . THR A 1 337 ? 34.961 19.991 46.618 1.00 42.44 337 THR A O 1
ATOM 2555 N N . GLY A 1 338 ? 37.010 20.151 47.516 1.00 46.78 338 GLY A N 1
ATOM 2556 C CA . GLY A 1 338 ? 37.432 18.803 47.119 1.00 46.78 338 GLY A CA 1
ATOM 2557 C C . GLY A 1 338 ? 36.469 17.716 47.629 1.00 46.78 338 GLY A C 1
ATOM 2558 O O . GLY A 1 338 ? 35.710 17.950 48.564 1.00 46.78 338 GLY A O 1
ATOM 2559 N N . LYS A 1 339 ? 36.526 16.512 47.030 1.00 43.47 339 LYS A N 1
ATOM 2560 C CA . LYS A 1 339 ? 35.584 15.360 47.141 1.00 43.47 339 LYS A CA 1
ATOM 2561 C C . LYS A 1 339 ? 35.188 14.859 48.554 1.00 43.47 339 LYS A C 1
ATOM 2563 O O . LYS A 1 339 ? 34.546 13.817 48.673 1.00 43.47 339 LYS A O 1
ATOM 2568 N N . LYS A 1 340 ? 35.553 15.535 49.642 1.00 42.12 340 LYS A N 1
ATOM 2569 C CA . LYS A 1 340 ? 35.128 15.197 51.001 1.00 42.12 340 LYS A CA 1
ATOM 2570 C C . LYS A 1 340 ? 33.733 15.766 51.264 1.00 42.12 340 LYS A C 1
ATOM 2572 O O . LYS A 1 340 ? 33.561 16.949 51.535 1.00 42.12 340 LYS A O 1
ATOM 2577 N N . HIS A 1 341 ? 32.730 14.894 51.198 1.00 45.69 341 HIS A N 1
ATOM 2578 C CA . HIS A 1 341 ? 31.378 15.190 51.659 1.00 45.69 341 HIS A CA 1
ATOM 2579 C C . HIS A 1 341 ? 31.401 15.494 53.166 1.00 45.69 341 HIS A C 1
ATOM 2581 O O . HIS A 1 341 ? 31.578 14.579 53.967 1.00 45.69 341 HIS A O 1
ATOM 2587 N N . LEU A 1 342 ? 31.209 16.755 53.563 1.00 41.09 342 LEU A N 1
ATOM 2588 C CA . LEU A 1 342 ? 30.858 17.064 54.948 1.00 41.09 342 LEU A CA 1
ATOM 2589 C C . LEU A 1 342 ? 29.376 16.739 55.146 1.00 41.09 342 LEU A C 1
ATOM 2591 O O . LEU A 1 342 ? 28.513 17.318 54.483 1.00 41.09 342 LEU A O 1
ATOM 2595 N N . ALA A 1 343 ? 29.098 15.795 56.039 1.00 44.72 343 ALA A N 1
ATOM 2596 C CA . ALA A 1 343 ? 27.759 15.542 56.540 1.00 44.72 343 ALA A CA 1
ATOM 2597 C C . ALA A 1 343 ? 27.596 16.331 57.845 1.00 44.72 343 ALA A C 1
ATOM 2599 O O . ALA A 1 343 ? 28.385 16.137 58.770 1.00 44.72 343 ALA A O 1
ATOM 2600 N N . ALA A 1 344 ? 26.613 17.229 57.915 1.00 44.19 344 ALA A N 1
ATOM 2601 C CA . ALA A 1 344 ? 26.251 17.887 59.169 1.00 44.19 344 ALA A CA 1
ATOM 2602 C C . ALA A 1 344 ? 24.975 17.273 59.736 1.00 44.19 344 ALA A C 1
ATOM 2604 O O . ALA A 1 344 ? 24.067 16.886 58.998 1.00 44.19 344 ALA A O 1
ATOM 2605 N N . ARG A 1 345 ? 24.938 17.191 61.063 1.00 49.09 345 ARG A N 1
ATOM 2606 C CA . ARG A 1 345 ? 23.793 16.754 61.852 1.00 49.09 345 ARG A CA 1
ATOM 2607 C C . ARG A 1 345 ? 22.874 17.952 62.062 1.00 49.09 345 ARG A C 1
ATOM 2609 O O . ARG A 1 345 ? 23.306 18.947 62.642 1.00 49.09 345 ARG A O 1
ATOM 2616 N N . LEU A 1 346 ? 21.642 17.861 61.568 1.00 48.72 346 LEU A N 1
ATOM 2617 C CA . LEU A 1 346 ? 20.620 18.863 61.857 1.00 48.72 346 LEU A CA 1
ATOM 2618 C C . LEU A 1 346 ? 20.038 18.609 63.261 1.00 48.72 346 LEU A C 1
ATOM 2620 O O . LEU A 1 346 ? 19.826 17.444 63.615 1.00 48.72 346 LEU A O 1
ATOM 2624 N N . PRO A 1 347 ? 19.838 19.655 64.084 1.00 50.66 347 PRO A N 1
ATOM 2625 C CA . PRO A 1 347 ? 19.083 19.545 65.327 1.00 50.66 347 PRO A CA 1
ATOM 2626 C C . PRO A 1 347 ? 17.624 19.171 65.054 1.00 50.66 347 PRO A C 1
ATOM 2628 O O . PRO A 1 347 ? 17.111 19.426 63.964 1.00 50.66 347 PRO A O 1
ATOM 2631 N N . ASP A 1 348 ? 16.974 18.602 66.065 1.00 49.09 348 ASP A N 1
ATOM 2632 C CA . ASP A 1 348 ? 15.530 18.369 66.050 1.00 49.09 348 ASP A CA 1
ATOM 2633 C C . ASP A 1 348 ? 14.780 19.708 65.923 1.00 49.09 348 ASP A C 1
ATOM 2635 O O . ASP A 1 348 ? 15.258 20.727 66.431 1.00 49.09 348 ASP A O 1
ATOM 2639 N N . GLU A 1 349 ? 13.626 19.707 65.251 1.00 53.03 349 GLU A N 1
ATOM 2640 C CA . GLU A 1 349 ? 12.720 20.858 65.076 1.00 53.03 349 GLU A CA 1
ATOM 2641 C C . GLU A 1 349 ? 13.204 21.981 64.130 1.00 53.03 349 GLU A C 1
ATOM 2643 O O . GLU A 1 349 ? 12.687 23.102 64.168 1.00 53.03 349 GLU A O 1
ATOM 2648 N N . HIS A 1 350 ? 14.181 21.713 63.257 1.00 55.12 350 HIS A N 1
ATOM 2649 C CA . HIS A 1 350 ? 14.730 22.722 62.337 1.00 55.12 350 HIS A CA 1
ATOM 2650 C C . HIS A 1 350 ? 13.877 22.898 61.063 1.00 55.12 350 HIS A C 1
ATOM 2652 O O . HIS A 1 350 ? 13.388 21.918 60.495 1.00 55.12 350 HIS A O 1
ATOM 2658 N N . GLU A 1 351 ? 13.725 24.142 60.588 1.00 46.84 351 GLU A N 1
ATOM 2659 C CA . GLU A 1 351 ? 12.977 24.461 59.358 1.00 46.84 351 GLU A CA 1
ATOM 2660 C C . GLU A 1 351 ? 13.831 24.280 58.099 1.00 46.84 351 GLU A C 1
ATOM 2662 O O . GLU A 1 351 ? 14.976 24.742 58.022 1.00 46.84 351 GLU A O 1
ATOM 2667 N N . VAL A 1 352 ? 13.242 23.652 57.082 1.00 49.50 352 VAL A N 1
ATOM 2668 C CA . VAL A 1 352 ? 13.866 23.436 55.772 1.00 49.50 352 VAL A CA 1
ATOM 2669 C C . VAL A 1 352 ? 12.862 23.626 54.630 1.00 49.50 352 VAL A C 1
ATOM 2671 O O . VAL A 1 352 ? 11.663 23.415 54.813 1.00 49.50 352 VAL A O 1
ATOM 2674 N N . SER A 1 353 ? 13.343 24.045 53.455 1.00 45.19 353 SER A N 1
ATOM 2675 C CA . SER A 1 353 ? 12.523 24.313 52.262 1.00 45.19 353 SER A CA 1
ATOM 2676 C C . SER A 1 353 ? 12.779 23.276 51.168 1.00 45.19 353 SER A C 1
ATOM 2678 O O . SER A 1 353 ? 13.926 22.934 50.885 1.00 45.19 353 SER A O 1
ATOM 2680 N N . VAL A 1 354 ? 11.715 22.753 50.553 1.00 43.09 354 VAL A N 1
ATOM 2681 C CA . VAL A 1 354 ? 11.804 21.693 49.531 1.00 43.09 354 VAL A CA 1
ATOM 2682 C C . VAL A 1 354 ? 11.885 22.294 48.125 1.00 43.09 354 VAL A C 1
ATOM 2684 O O . VAL A 1 354 ? 10.962 22.998 47.722 1.00 43.09 354 VAL A O 1
ATOM 2687 N N . GLU A 1 355 ? 12.936 21.972 47.365 1.00 42.81 355 GLU A N 1
ATOM 2688 C CA . GLU A 1 355 ? 13.072 22.300 45.937 1.00 42.81 355 GLU A CA 1
ATOM 2689 C C . GLU A 1 355 ? 13.266 21.011 45.103 1.00 42.81 355 GLU A C 1
ATOM 2691 O O . GLU A 1 355 ? 14.272 20.302 45.202 1.00 42.81 355 GLU A O 1
ATOM 2696 N N . ASP A 1 356 ? 12.274 20.687 44.271 1.00 49.78 356 ASP A N 1
ATOM 2697 C CA . ASP A 1 356 ? 12.206 19.480 43.432 1.00 49.78 356 ASP A CA 1
ATOM 2698 C C . ASP A 1 356 ? 12.376 18.146 44.207 1.00 49.78 356 ASP A C 1
ATOM 2700 O O . ASP A 1 356 ? 11.460 17.693 44.891 1.00 49.78 356 ASP A O 1
ATOM 2704 N N . ASP A 1 357 ? 13.547 17.499 44.099 1.00 42.41 357 ASP A N 1
ATOM 2705 C CA . ASP A 1 357 ? 13.909 16.204 44.716 1.00 42.41 357 ASP A CA 1
ATOM 2706 C C . ASP A 1 357 ? 14.813 16.360 45.966 1.00 42.41 357 ASP A C 1
ATOM 2708 O O . ASP A 1 357 ? 15.227 15.367 46.596 1.00 42.41 357 ASP A O 1
ATOM 2712 N N . TRP A 1 358 ? 15.170 17.604 46.305 1.00 40.31 358 TRP A N 1
ATOM 2713 C CA . TRP A 1 358 ? 16.138 17.950 47.339 1.00 40.31 358 TRP A CA 1
ATOM 2714 C C . TRP A 1 358 ? 15.621 19.067 48.249 1.00 40.31 358 TRP A C 1
ATOM 2716 O O . TRP A 1 358 ? 14.911 19.973 47.852 1.00 40.31 358 TRP A O 1
ATOM 2726 N N . VAL A 1 359 ? 15.982 19.001 49.519 1.00 46.00 359 VAL A N 1
ATOM 2727 C CA . VAL A 1 359 ? 15.534 19.928 50.551 1.00 46.00 359 VAL A CA 1
ATOM 2728 C C . VAL A 1 359 ? 16.708 20.827 50.906 1.00 46.00 359 VAL A C 1
ATOM 2730 O O . VAL A 1 359 ? 17.704 20.320 51.430 1.00 46.00 359 VAL A O 1
ATOM 2733 N N . GLU A 1 360 ? 16.624 22.121 50.600 1.00 39.69 360 GLU A N 1
ATOM 2734 C CA . GLU A 1 360 ? 17.633 23.097 51.009 1.00 39.69 360 GLU A CA 1
ATOM 2735 C C . GLU A 1 360 ? 17.472 23.397 52.506 1.00 39.69 360 GLU A C 1
ATOM 2737 O O . GLU A 1 360 ? 16.390 23.711 53.006 1.00 39.69 360 GLU A O 1
ATOM 2742 N N . CYS A 1 361 ? 18.568 23.272 53.248 1.00 47.16 361 CYS A N 1
ATOM 2743 C CA . CYS A 1 361 ? 18.611 23.527 54.678 1.00 47.16 361 CYS A CA 1
ATOM 2744 C C . CYS A 1 361 ? 19.571 24.675 54.999 1.00 47.16 361 CYS A C 1
ATOM 2746 O O . CYS A 1 361 ? 20.731 24.679 54.569 1.00 47.16 361 CYS A O 1
ATOM 2748 N N . HIS A 1 362 ? 19.099 25.623 55.810 1.00 39.69 362 HIS A N 1
ATOM 2749 C CA . HIS A 1 362 ? 19.874 26.772 56.267 1.00 39.69 362 HIS A CA 1
ATOM 2750 C C . HIS A 1 362 ? 20.046 26.710 57.788 1.00 39.69 362 HIS A C 1
ATOM 2752 O O . HIS A 1 362 ? 19.077 26.860 58.530 1.00 39.69 362 HIS A O 1
ATOM 2758 N N . CYS A 1 363 ? 21.270 26.482 58.273 1.00 47.75 363 CYS A N 1
ATOM 2759 C CA . CYS A 1 363 ? 21.555 26.374 59.706 1.00 47.75 363 CYS A CA 1
ATOM 2760 C C . CYS A 1 363 ? 22.596 27.420 60.143 1.00 47.75 363 CYS A C 1
ATOM 2762 O O . CYS A 1 363 ? 23.797 27.189 59.986 1.00 47.75 363 CYS A O 1
ATOM 2764 N N . PRO A 1 364 ? 22.171 28.555 60.736 1.00 39.06 364 PRO A N 1
ATOM 2765 C CA . PRO A 1 364 ? 23.070 29.660 61.090 1.00 39.06 364 PRO A CA 1
ATOM 2766 C C . PRO A 1 364 ? 24.108 29.315 62.169 1.00 39.06 364 PRO A C 1
ATOM 2768 O O . PRO A 1 364 ? 25.105 30.016 62.304 1.00 39.06 364 PRO A O 1
ATOM 2771 N N . LYS A 1 365 ? 23.871 28.258 62.959 1.00 39.03 365 LYS A N 1
ATOM 2772 C CA . LYS A 1 365 ? 24.709 27.856 64.104 1.00 39.03 365 LYS A CA 1
ATOM 2773 C C . LYS A 1 365 ? 25.636 26.663 63.808 1.00 39.03 365 LYS A C 1
ATOM 2775 O O . LYS A 1 365 ? 26.284 26.167 64.723 1.00 39.03 365 LYS A O 1
ATOM 2780 N N . SER A 1 366 ? 25.702 26.187 62.560 1.00 48.09 366 SER A N 1
ATOM 2781 C CA . SER A 1 366 ? 26.549 25.053 62.150 1.00 48.09 366 SER A CA 1
ATOM 2782 C C . SER A 1 366 ? 27.602 25.460 61.109 1.00 48.09 366 SER A C 1
ATOM 2784 O O . SER A 1 366 ? 27.479 26.502 60.473 1.00 48.09 366 SER A O 1
ATOM 2786 N N . ILE A 1 367 ? 28.617 24.613 60.881 1.00 43.31 367 ILE A N 1
ATOM 2787 C CA . ILE A 1 367 ? 29.672 24.829 59.862 1.00 43.31 367 ILE A CA 1
ATOM 2788 C C . ILE A 1 367 ? 29.098 24.847 58.423 1.00 43.31 367 ILE A C 1
ATOM 2790 O O . ILE A 1 367 ? 29.746 25.333 57.494 1.00 43.31 367 ILE A O 1
ATOM 2794 N N . ILE A 1 368 ? 27.874 24.346 58.211 1.00 41.16 368 ILE A N 1
ATOM 2795 C CA . ILE A 1 368 ? 27.198 24.358 56.910 1.00 41.16 368 ILE A CA 1
ATOM 2796 C C . ILE A 1 368 ? 26.121 25.446 56.911 1.00 41.16 368 ILE A C 1
ATOM 2798 O O . ILE A 1 368 ? 25.019 25.253 57.414 1.00 41.16 368 ILE A O 1
ATOM 2802 N N . THR A 1 369 ? 26.437 26.585 56.298 1.00 42.16 369 THR A N 1
ATOM 2803 C CA . THR A 1 369 ? 25.504 27.707 56.124 1.00 42.16 369 THR A CA 1
ATOM 2804 C C . THR A 1 369 ? 24.402 27.418 55.097 1.00 42.16 369 THR A C 1
ATOM 2806 O O . THR A 1 369 ? 23.293 27.908 55.265 1.00 42.16 369 THR A O 1
ATOM 2809 N N . ARG A 1 370 ? 24.661 26.583 54.078 1.00 43.25 370 ARG A N 1
ATOM 2810 C CA . ARG A 1 370 ? 23.672 26.076 53.099 1.00 43.25 370 ARG A CA 1
ATOM 2811 C C . ARG A 1 370 ? 24.014 24.646 52.668 1.00 43.25 370 ARG A C 1
ATOM 2813 O O . ARG A 1 370 ? 25.183 24.369 52.380 1.00 43.25 370 ARG A O 1
ATOM 2820 N N . GLY A 1 371 ? 23.029 23.749 52.626 1.00 45.50 371 GLY A N 1
ATOM 2821 C CA . GLY A 1 371 ? 23.186 22.341 52.224 1.00 45.50 371 GLY A CA 1
ATOM 2822 C C . GLY A 1 371 ? 21.881 21.725 51.710 1.00 45.50 371 GLY A C 1
ATOM 2823 O O . GLY A 1 371 ? 20.839 22.356 51.822 1.00 45.50 371 GLY A O 1
ATOM 2824 N N . PHE A 1 372 ? 21.936 20.508 51.155 1.00 43.91 372 PHE A N 1
ATOM 2825 C CA . PHE A 1 372 ? 20.783 19.833 50.545 1.00 43.91 372 PHE A CA 1
ATOM 2826 C C . PHE A 1 372 ? 20.587 18.398 51.086 1.00 43.91 372 PHE A C 1
ATOM 2828 O O . PHE A 1 372 ? 21.553 17.656 51.307 1.00 43.91 372 PHE A O 1
ATOM 2835 N N . VAL A 1 373 ? 19.332 17.971 51.277 1.00 44.78 373 VAL A N 1
ATOM 2836 C CA . VAL A 1 373 ? 18.938 16.616 51.735 1.00 44.78 373 VAL A CA 1
ATOM 2837 C C . VAL A 1 373 ? 18.019 15.955 50.705 1.00 44.78 373 VAL A C 1
ATOM 2839 O O . VAL A 1 373 ? 17.157 16.618 50.155 1.00 44.78 373 VAL A O 1
ATOM 2842 N N . LYS A 1 374 ? 18.149 14.654 50.413 1.00 41.81 374 LYS A N 1
ATOM 2843 C CA . LYS A 1 374 ? 17.199 13.981 49.497 1.00 41.81 374 LYS A CA 1
ATOM 2844 C C . LYS A 1 374 ? 15.821 13.849 50.152 1.00 41.81 374 LYS A C 1
ATOM 2846 O O . LYS A 1 374 ? 15.754 13.285 51.242 1.00 41.81 374 LYS A O 1
ATOM 2851 N N . ALA A 1 375 ? 14.751 14.219 49.444 1.00 43.28 375 ALA A N 1
ATOM 2852 C CA . ALA A 1 375 ? 13.371 14.235 49.957 1.00 43.28 375 ALA A CA 1
ATOM 2853 C C . ALA A 1 375 ? 12.928 12.924 50.645 1.00 43.28 375 ALA A C 1
ATOM 2855 O O . ALA A 1 375 ? 12.302 12.942 51.696 1.00 43.28 375 ALA A O 1
ATOM 2856 N N . LYS A 1 376 ? 13.357 11.764 50.130 1.00 41.47 376 LYS A N 1
ATOM 2857 C CA . LYS A 1 376 ? 13.049 10.429 50.693 1.00 41.47 376 LYS A CA 1
ATOM 2858 C C . LYS A 1 376 ? 13.606 10.137 52.106 1.00 41.47 376 LYS A C 1
ATOM 2860 O O . LYS A 1 376 ? 13.415 9.028 52.592 1.00 41.47 376 LYS A O 1
ATOM 2865 N N . HIS A 1 377 ? 14.398 11.039 52.691 1.00 37.62 377 HIS A N 1
ATOM 2866 C CA . HIS A 1 377 ? 14.976 10.908 54.040 1.00 37.62 377 HIS A CA 1
ATOM 2867 C C . HIS A 1 377 ? 14.311 11.843 55.064 1.00 37.62 377 HIS A C 1
ATOM 2869 O O . HIS A 1 377 ? 14.800 11.939 56.186 1.00 37.62 377 HIS A O 1
ATOM 2875 N N . VAL A 1 378 ? 13.241 12.543 54.681 1.00 39.75 378 VAL A N 1
ATOM 2876 C CA . VAL A 1 378 ? 12.520 13.481 55.543 1.00 39.75 378 VAL A CA 1
ATOM 2877 C C . VAL A 1 378 ? 11.113 12.936 55.767 1.00 39.75 378 VAL A C 1
ATOM 2879 O O . VAL A 1 378 ? 10.415 12.614 54.807 1.00 39.75 378 VAL A O 1
ATOM 2882 N N . VAL A 1 379 ? 10.715 12.813 57.030 1.00 37.47 379 VAL A N 1
ATOM 2883 C CA . VAL A 1 379 ? 9.328 12.577 57.446 1.00 37.47 379 VAL A CA 1
ATOM 2884 C C . VAL A 1 379 ? 8.905 13.833 58.200 1.00 37.47 379 VAL A C 1
ATOM 2886 O O . VAL A 1 379 ? 9.684 14.344 59.000 1.00 37.47 379 VAL A O 1
ATOM 2889 N N . GLY A 1 380 ? 7.728 14.372 57.900 1.00 38.19 380 GLY A N 1
ATOM 2890 C CA . GLY A 1 380 ? 7.209 15.563 58.566 1.00 38.19 380 GLY A CA 1
ATOM 2891 C C . GLY A 1 380 ? 5.704 15.454 58.751 1.00 38.19 380 GLY A C 1
ATOM 2892 O O . GLY A 1 380 ? 5.008 14.936 57.878 1.00 38.19 380 GLY A O 1
ATOM 2893 N N . GLU A 1 381 ? 5.216 15.937 59.888 1.00 34.28 381 GLU A N 1
ATOM 2894 C CA . GLU A 1 381 ? 3.793 16.148 60.142 1.00 34.28 381 GLU A CA 1
ATOM 2895 C C . GLU A 1 381 ? 3.407 17.597 59.842 1.00 34.28 381 GLU A C 1
ATOM 2897 O O . GLU A 1 381 ? 4.176 18.535 60.069 1.00 34.28 381 GLU A O 1
ATOM 2902 N N . LEU A 1 382 ? 2.185 17.782 59.346 1.00 28.75 382 LEU A N 1
ATOM 2903 C CA . LEU A 1 382 ? 1.581 19.099 59.204 1.00 28.75 382 LEU A CA 1
ATOM 2904 C C . LEU A 1 382 ? 0.998 19.501 60.565 1.00 28.75 382 LEU A C 1
ATOM 2906 O O . LEU A 1 382 ? 0.081 18.843 61.051 1.00 28.75 382 LEU A O 1
ATOM 2910 N N . GLN A 1 383 ? 1.491 20.573 61.187 1.00 29.62 383 GLN A N 1
ATOM 2911 C CA . GLN A 1 383 ? 0.858 21.081 62.406 1.00 29.62 383 GLN A CA 1
ATOM 2912 C C . GLN A 1 383 ? -0.288 22.049 62.089 1.00 29.62 383 GLN A C 1
ATOM 2914 O O . GLN A 1 383 ? -0.063 23.165 61.627 1.00 29.62 383 GLN A O 1
ATOM 2919 N N . SER A 1 384 ? -1.508 21.657 62.465 1.00 29.23 384 SER A N 1
ATOM 2920 C CA . SER A 1 384 ? -2.532 22.578 62.979 1.00 29.23 384 SER A CA 1
ATOM 2921 C C . SER A 1 384 ? -3.464 21.820 63.932 1.00 29.23 384 SER A C 1
ATOM 2923 O O . SER A 1 384 ? -3.996 20.777 63.565 1.00 29.23 384 SER A O 1
ATOM 2925 N N . GLY A 1 385 ? -3.601 22.318 65.165 1.00 40.72 385 GLY A N 1
ATOM 2926 C CA . GLY A 1 385 ? -3.956 21.527 66.347 1.00 40.72 385 GLY A CA 1
ATOM 2927 C C . GLY A 1 385 ? -5.373 20.947 66.417 1.00 40.72 385 GLY A C 1
ATOM 2928 O O . GLY A 1 385 ? -6.352 21.638 66.144 1.00 40.72 385 GLY A O 1
ATOM 2929 N N . SER A 1 386 ? -5.477 19.688 66.860 1.00 30.42 386 SER A N 1
ATOM 2930 C CA . SER A 1 386 ? -6.207 19.208 68.060 1.00 30.42 386 SER A CA 1
ATOM 2931 C C . SER A 1 386 ? -6.143 17.665 68.155 1.00 30.42 386 SER A C 1
ATOM 2933 O O . SER A 1 386 ? -5.872 17.001 67.157 1.00 30.42 386 SER A O 1
ATOM 2935 N N . ASP A 1 387 ? -6.314 17.120 69.368 1.00 30.58 387 ASP A N 1
ATOM 2936 C CA . ASP A 1 387 ? -6.058 15.721 69.765 1.00 30.58 387 ASP A CA 1
ATOM 2937 C C . ASP A 1 387 ? -6.823 14.644 68.969 1.00 30.58 387 ASP A C 1
ATOM 2939 O O . ASP A 1 387 ? -7.979 14.820 68.577 1.00 30.58 387 ASP A O 1
ATOM 2943 N N . ALA A 1 388 ? -6.191 13.477 68.791 1.00 29.47 388 ALA A N 1
ATOM 2944 C CA . ALA A 1 388 ? -6.764 12.335 68.084 1.00 29.47 388 ALA A CA 1
ATOM 2945 C C . ALA A 1 388 ? -7.630 11.459 69.008 1.00 29.47 388 ALA A C 1
ATOM 2947 O O . ALA A 1 388 ? -7.140 10.849 69.956 1.00 29.47 388 ALA A O 1
ATOM 2948 N N . VAL A 1 389 ? -8.919 11.337 68.685 1.00 34.44 389 VAL A N 1
ATOM 2949 C CA . VAL A 1 389 ? -9.827 10.347 69.284 1.00 34.44 389 VAL A CA 1
ATOM 2950 C C . VAL A 1 389 ? -9.978 9.179 68.313 1.00 34.44 389 VAL A C 1
ATOM 2952 O O . VAL A 1 389 ? -10.407 9.367 67.174 1.00 34.44 389 VAL A O 1
ATOM 2955 N N . LEU A 1 390 ? -9.652 7.965 68.762 1.00 35.47 390 LEU A N 1
ATOM 2956 C CA . LEU A 1 390 ? -9.920 6.741 68.007 1.00 35.47 390 LEU A CA 1
ATOM 2957 C C . LEU A 1 390 ? -11.423 6.442 68.022 1.00 35.47 390 LEU A C 1
ATOM 2959 O O . LEU A 1 390 ? -12.040 6.385 69.083 1.00 35.47 390 LEU A O 1
ATOM 2963 N N . ARG A 1 391 ? -12.008 6.243 66.838 1.00 35.88 391 ARG A N 1
ATOM 2964 C CA . ARG A 1 391 ? -13.375 5.738 66.658 1.00 35.88 391 ARG A CA 1
ATOM 2965 C C . ARG A 1 391 ? -13.394 4.690 65.557 1.00 35.88 391 ARG A C 1
ATOM 2967 O O . ARG A 1 391 ? -12.697 4.830 64.553 1.00 35.88 391 ARG A O 1
ATOM 2974 N N . GLU A 1 392 ? -14.206 3.658 65.739 1.00 37.59 392 GLU A N 1
ATOM 2975 C CA . GLU A 1 392 ? -14.406 2.621 64.733 1.00 37.59 392 GLU A CA 1
ATOM 2976 C C . GLU A 1 392 ? -15.319 3.113 63.594 1.00 37.59 392 GLU A C 1
ATOM 2978 O O . GLU A 1 392 ? -16.282 3.845 63.813 1.00 37.59 392 GLU A O 1
ATOM 2983 N N . ALA A 1 393 ? -15.052 2.670 62.364 1.00 38.69 393 ALA A N 1
ATOM 2984 C CA . ALA A 1 393 ? -15.860 2.986 61.184 1.00 38.69 393 ALA A CA 1
ATOM 2985 C C . ALA A 1 393 ? -17.143 2.126 61.046 1.00 38.69 393 ALA A C 1
ATOM 2987 O O . ALA A 1 393 ? -17.805 2.208 60.013 1.00 38.69 393 ALA A O 1
ATOM 2988 N N . GLY A 1 394 ? -17.479 1.282 62.037 1.00 46.84 394 GLY A N 1
ATOM 2989 C CA . GLY A 1 394 ? -18.469 0.202 61.878 1.00 46.84 394 GLY A CA 1
ATOM 2990 C C . GLY A 1 394 ? -19.508 0.007 62.990 1.00 46.84 394 GLY A C 1
ATOM 2991 O O . GLY A 1 394 ? -20.558 -0.564 62.706 1.00 46.84 394 GLY A O 1
ATOM 2992 N N . GLY A 1 395 ? -19.286 0.493 64.214 1.00 38.50 395 GLY A N 1
ATOM 2993 C CA . GLY A 1 395 ? -20.323 0.530 65.251 1.00 38.50 395 GLY A CA 1
ATOM 2994 C C . GLY A 1 395 ? -20.722 -0.823 65.849 1.00 38.50 395 GLY A C 1
ATOM 2995 O O . GLY A 1 395 ? -21.889 -0.993 66.188 1.00 38.50 395 GLY A O 1
ATOM 2996 N N . ASN A 1 396 ? -19.791 -1.768 66.020 1.00 36.31 396 ASN A N 1
ATOM 2997 C CA . ASN A 1 396 ? -20.020 -2.940 66.873 1.00 36.31 396 ASN A CA 1
ATOM 2998 C C . ASN A 1 396 ? -18.778 -3.207 67.732 1.00 36.31 396 ASN A C 1
ATOM 3000 O O . ASN A 1 396 ? -17.739 -3.626 67.238 1.00 36.31 396 ASN A O 1
ATOM 3004 N N . GLY A 1 397 ? -18.920 -2.954 69.035 1.00 45.28 397 GLY A N 1
ATOM 3005 C CA . GLY A 1 397 ? -17.839 -2.878 70.013 1.00 45.28 397 GLY A CA 1
ATOM 3006 C C . GLY A 1 397 ? -16.903 -4.086 70.059 1.00 45.28 397 GLY A C 1
ATOM 3007 O O . GLY A 1 397 ? -17.244 -5.147 70.578 1.00 45.28 397 GLY A O 1
ATOM 3008 N N . SER A 1 398 ? -15.692 -3.900 69.542 1.00 40.88 398 SER A N 1
ATOM 3009 C CA . SER A 1 398 ? -14.407 -4.138 70.223 1.00 40.88 398 SER A CA 1
ATOM 3010 C C . SER A 1 398 ? -13.269 -3.928 69.217 1.00 40.88 398 SER A C 1
ATOM 3012 O O . SER A 1 398 ? -13.250 -4.521 68.140 1.00 40.88 398 SER A O 1
ATOM 3014 N N . VAL A 1 399 ? -12.299 -3.071 69.553 1.00 39.88 399 VAL A N 1
ATOM 3015 C CA . VAL A 1 399 ? -11.185 -2.743 68.648 1.00 39.88 399 VAL A CA 1
ATOM 3016 C C . VAL A 1 399 ? -10.081 -3.789 68.800 1.00 39.88 399 VAL A C 1
ATOM 3018 O O . VAL A 1 399 ? -9.533 -3.993 69.884 1.00 39.88 399 VAL A O 1
ATOM 3021 N N . LEU A 1 400 ? -9.725 -4.458 67.701 1.00 34.84 400 LEU A N 1
ATOM 3022 C CA . LEU A 1 400 ? -8.656 -5.455 67.689 1.00 34.84 400 LEU A CA 1
ATOM 3023 C C . LEU A 1 400 ? -7.282 -4.762 67.685 1.00 34.84 400 LEU A C 1
ATOM 3025 O O . LEU A 1 400 ? -6.776 -4.364 66.635 1.00 34.84 400 LEU A O 1
ATOM 3029 N N . VAL A 1 401 ? -6.652 -4.629 68.854 1.00 38.72 401 VAL A N 1
ATOM 3030 C CA . VAL A 1 401 ? -5.308 -4.041 68.972 1.00 38.72 401 VAL A CA 1
ATOM 3031 C C . VAL A 1 401 ? -4.250 -5.143 68.966 1.00 38.72 401 VAL A C 1
ATOM 3033 O O . VAL A 1 401 ? -4.262 -6.062 69.785 1.00 38.72 401 VAL A O 1
ATOM 3036 N N . ARG A 1 402 ? -3.294 -5.054 68.036 1.00 36.72 402 ARG A N 1
ATOM 3037 C CA . ARG A 1 402 ? -2.178 -6.002 67.920 1.00 36.72 402 ARG A CA 1
ATOM 3038 C C . ARG A 1 402 ? -0.944 -5.416 68.604 1.00 36.72 402 ARG A C 1
ATOM 3040 O O . ARG A 1 402 ? -0.406 -4.413 68.145 1.00 36.72 402 ARG A O 1
ATOM 3047 N N . LYS A 1 403 ? -0.462 -6.045 69.679 1.00 34.12 403 LYS A N 1
ATOM 3048 C CA . LYS A 1 403 ? 0.817 -5.665 70.298 1.00 34.12 403 LYS A CA 1
ATOM 3049 C C . LYS A 1 403 ? 1.960 -6.020 69.340 1.00 34.12 403 LYS A C 1
ATOM 3051 O O . LYS A 1 403 ? 2.031 -7.149 68.856 1.00 34.12 403 LYS A O 1
ATOM 3056 N N . GLN A 1 404 ? 2.832 -5.059 69.045 1.00 32.88 404 GLN A N 1
ATOM 3057 C CA . GLN A 1 404 ? 4.020 -5.273 68.219 1.00 32.88 404 GLN A CA 1
ATOM 3058 C C . GLN A 1 404 ? 4.929 -6.311 68.895 1.00 32.88 404 GLN A C 1
ATOM 3060 O O . GLN A 1 404 ? 5.324 -6.144 70.050 1.00 32.88 404 GLN A O 1
ATOM 3065 N N . ALA A 1 405 ? 5.224 -7.407 68.196 1.00 30.39 405 ALA A N 1
ATOM 3066 C CA . ALA A 1 405 ? 6.116 -8.444 68.695 1.00 30.39 405 ALA A CA 1
ATOM 3067 C C . ALA A 1 405 ? 7.557 -7.917 68.724 1.00 30.39 405 ALA A C 1
ATOM 3069 O O . ALA A 1 405 ? 8.072 -7.459 67.702 1.00 30.39 405 ALA A O 1
ATOM 3070 N N . LYS A 1 406 ? 8.219 -8.016 69.883 1.00 39.19 406 LYS A N 1
ATOM 3071 C CA . LYS A 1 406 ? 9.681 -8.082 69.911 1.00 39.19 406 LYS A CA 1
ATOM 3072 C C . LYS A 1 406 ? 10.079 -9.449 69.367 1.00 39.19 406 LYS A C 1
ATOM 3074 O O . LYS A 1 406 ? 9.464 -10.460 69.699 1.00 39.19 406 LYS A O 1
ATOM 3079 N N . GLN A 1 407 ? 11.062 -9.437 68.479 1.00 38.62 407 GLN A N 1
ATOM 3080 C CA . GLN A 1 407 ? 11.727 -10.631 67.988 1.00 38.62 407 GLN A CA 1
ATOM 3081 C C . GLN A 1 407 ? 12.270 -11.370 69.221 1.00 38.62 407 GLN A C 1
ATOM 3083 O O . GLN A 1 407 ? 12.939 -10.745 70.038 1.00 38.62 407 GLN A O 1
ATOM 3088 N N . ASP A 1 408 ? 11.904 -12.642 69.361 1.00 43.03 408 ASP A N 1
ATOM 3089 C CA . ASP A 1 408 ? 12.287 -13.566 70.440 1.00 43.03 408 ASP A CA 1
ATOM 3090 C C . ASP A 1 408 ? 11.361 -13.585 71.669 1.00 43.03 408 ASP A C 1
ATOM 3092 O O . ASP A 1 408 ? 11.706 -13.117 72.743 1.00 43.03 408 ASP A O 1
ATOM 3096 N N . GLU A 1 409 ? 10.165 -14.160 71.499 1.00 40.59 409 GLU A N 1
ATOM 3097 C CA . GLU A 1 409 ? 9.562 -15.155 72.408 1.00 40.59 409 GLU A CA 1
ATOM 3098 C C . GLU A 1 409 ? 8.210 -15.602 71.821 1.00 40.59 409 GLU A C 1
ATOM 3100 O O . GLU A 1 409 ? 7.246 -14.844 71.706 1.00 40.59 409 GLU A O 1
ATOM 3105 N N . GLY A 1 410 ? 8.146 -16.851 71.356 1.00 46.47 410 GLY A N 1
ATOM 3106 C CA . GLY A 1 410 ? 6.972 -17.393 70.681 1.00 46.47 410 GLY A CA 1
ATOM 3107 C C . GLY A 1 410 ? 5.809 -17.633 71.641 1.00 46.47 410 GLY A C 1
ATOM 3108 O O . GLY A 1 410 ? 5.819 -18.633 72.353 1.00 46.47 410 GLY A O 1
ATOM 3109 N N . LYS A 1 411 ? 4.804 -16.748 71.610 1.00 44.72 411 LYS A N 1
ATOM 3110 C CA . LYS A 1 411 ? 3.367 -17.001 71.865 1.00 44.72 411 LYS A CA 1
ATOM 3111 C C . LYS A 1 411 ? 2.575 -15.704 71.641 1.00 44.72 411 LYS A C 1
ATOM 3113 O O . LYS A 1 411 ? 2.729 -14.739 72.379 1.00 44.72 411 LYS A O 1
ATOM 3118 N N . ASN A 1 412 ? 1.702 -15.692 70.633 1.00 43.53 412 ASN A N 1
ATOM 3119 C CA . ASN A 1 412 ? 0.753 -14.597 70.423 1.00 43.53 412 ASN A CA 1
ATOM 3120 C C . ASN A 1 412 ? -0.418 -14.751 71.402 1.00 43.53 412 ASN A C 1
ATOM 3122 O O . ASN A 1 412 ? -1.105 -15.769 71.360 1.00 43.53 412 ASN A O 1
ATOM 3126 N N . ALA A 1 413 ? -0.680 -13.742 72.232 1.00 43.03 413 ALA A N 1
ATOM 3127 C CA . ALA A 1 413 ? -1.950 -13.612 72.943 1.00 43.03 413 ALA A CA 1
ATOM 3128 C C . ALA A 1 413 ? -2.762 -12.475 72.308 1.00 43.03 413 ALA A C 1
ATOM 3130 O O . ALA A 1 413 ? -2.250 -11.371 72.119 1.00 43.03 413 ALA A O 1
ATOM 3131 N N . LEU A 1 414 ? -4.013 -12.768 71.952 1.00 40.69 414 LEU A N 1
ATOM 3132 C CA . LEU A 1 414 ? -5.010 -11.784 71.534 1.00 40.69 414 LEU A CA 1
ATOM 3133 C C . LEU A 1 414 ? -5.770 -11.315 72.779 1.00 40.69 414 LEU A C 1
ATOM 3135 O O . LEU A 1 414 ? -6.137 -12.139 73.614 1.00 40.69 414 LEU A O 1
ATOM 3139 N N . GLY A 1 415 ? -6.009 -10.011 72.893 1.00 44.97 415 GLY A N 1
ATOM 3140 C CA . GLY A 1 415 ? -6.861 -9.428 73.927 1.00 44.97 415 GLY A CA 1
ATOM 3141 C C . GLY A 1 415 ? -7.774 -8.370 73.317 1.00 44.97 415 GLY A C 1
ATOM 3142 O O . GLY A 1 415 ? -7.388 -7.714 72.351 1.00 44.97 415 GLY A O 1
ATOM 3143 N N . TYR A 1 416 ? -8.974 -8.232 73.872 1.00 43.28 416 TYR A N 1
ATOM 3144 C CA . TYR A 1 416 ? -9.969 -7.241 73.463 1.00 43.28 416 TYR A CA 1
ATOM 3145 C C . TYR A 1 416 ? -9.939 -6.058 74.430 1.00 43.28 416 TYR A C 1
ATOM 3147 O O . TYR A 1 416 ? -9.690 -6.249 75.621 1.00 43.28 416 TYR A O 1
ATOM 3155 N N . TRP A 1 417 ? -10.157 -4.854 73.907 1.00 46.41 417 TRP A N 1
ATOM 3156 C CA . TRP A 1 417 ? -10.357 -3.635 74.691 1.00 46.41 417 TRP A CA 1
ATOM 3157 C C . TRP A 1 417 ? -11.706 -3.023 74.316 1.00 46.41 417 TRP A C 1
ATOM 3159 O O . TRP A 1 417 ? -12.111 -3.083 73.149 1.00 46.41 417 TRP A O 1
ATOM 3169 N N . ASP A 1 418 ? -12.380 -2.444 75.307 1.00 41.28 418 ASP A N 1
ATOM 3170 C CA . ASP A 1 418 ? -13.685 -1.820 75.115 1.00 41.28 418 ASP A CA 1
ATOM 3171 C C . ASP A 1 418 ? -13.551 -0.463 74.416 1.00 41.28 418 ASP A C 1
ATOM 3173 O O . ASP A 1 418 ? -12.637 0.329 74.688 1.00 41.28 418 ASP A O 1
ATOM 3177 N N . ASP A 1 419 ? -14.484 -0.214 73.499 1.00 40.47 419 ASP A N 1
ATOM 3178 C CA . ASP A 1 419 ? -14.568 1.018 72.723 1.00 40.47 419 ASP A CA 1
ATOM 3179 C C . ASP A 1 419 ? -14.795 2.231 73.645 1.00 40.47 419 ASP A C 1
ATOM 3181 O O . ASP A 1 419 ? -15.595 2.180 74.581 1.00 40.47 419 ASP A O 1
ATOM 3185 N N . GLY A 1 420 ? -14.061 3.319 73.402 1.00 46.78 420 GLY A N 1
ATOM 3186 C CA . GLY A 1 420 ? -14.091 4.532 74.232 1.00 46.78 420 GLY A CA 1
ATOM 3187 C C . GLY A 1 420 ? -13.117 4.573 75.419 1.00 46.78 420 GLY A C 1
ATOM 3188 O O . GLY A 1 420 ? -13.157 5.523 76.201 1.00 46.78 420 GLY A O 1
ATOM 3189 N N . SER A 1 421 ? -12.218 3.598 75.561 1.00 41.69 421 SER A N 1
ATOM 3190 C CA . SER A 1 421 ? -11.180 3.633 76.602 1.00 41.69 421 SER A CA 1
ATOM 3191 C C . SER A 1 421 ? -10.131 4.723 76.324 1.00 41.69 421 SER A C 1
ATOM 3193 O O . SER A 1 421 ? -9.536 4.755 75.247 1.00 41.69 421 SER A O 1
ATOM 3195 N N . ALA A 1 422 ? -9.862 5.599 77.300 1.00 40.75 422 ALA A N 1
ATOM 3196 C CA . ALA A 1 422 ? -8.754 6.553 77.225 1.00 40.75 422 ALA A CA 1
ATOM 3197 C C . ALA A 1 422 ? -7.416 5.830 77.452 1.00 40.75 422 ALA A C 1
ATOM 3199 O O . ALA A 1 422 ? -7.260 5.093 78.428 1.00 40.75 422 ALA A O 1
ATOM 3200 N N . VAL A 1 423 ? -6.450 6.050 76.561 1.00 38.41 423 VAL A N 1
ATOM 3201 C CA . VAL A 1 423 ? -5.081 5.534 76.685 1.00 38.41 423 VAL A CA 1
ATOM 3202 C C . VAL A 1 423 ? -4.181 6.725 77.009 1.00 38.41 423 VAL A C 1
ATOM 3204 O O . VAL A 1 423 ? -4.111 7.652 76.207 1.00 38.41 423 VAL A O 1
ATOM 3207 N N . ASN A 1 424 ? -3.552 6.717 78.188 1.00 38.34 424 ASN A N 1
ATOM 3208 C CA . ASN A 1 424 ? -2.467 7.649 78.524 1.00 38.34 424 ASN A CA 1
ATOM 3209 C C . ASN A 1 424 ? -1.139 7.167 77.946 1.00 38.34 424 ASN A C 1
ATOM 3211 O O . ASN A 1 424 ? -0.896 5.936 78.007 1.00 38.34 424 ASN A O 1
#

Secondary structure (DSSP, 8-state):
-PPPP----PPPS---EEE-TTT--EEEGGGEEE-SSSS-EEEHHHHHHHHHHHHHS-HHHHHHTTTSPPPTTS---PPPPHHHHHHHS-HHHHHHHHHHHHHHHHHHHHHHHHHHHHHHHHHHHHHHHHHTTHHHHHHHHHHHHHIIIIIIS-B-TTT--B-----SBSEEEPTTT--EEETTT--B-TT-SHHHHH-TT---TTTTS-SB--HHHHHHHHHHHHHHHHHHHHHHS-HHHHHHHHHHHHHHHHHTTPPPPS--SHHHHSGGGGT---------GGGHHHHHHHHHHH----TT----PPPTT-EEEE---SS-PPPEEEPPPPTTS-S--PEEEPPTTEEEEEETTEEEE--TTSS-SSEEEEGGG---------PPPP--SS-SS-EE--PPPPSS-------EE-TT----

Organism: Polarella glacialis (NCBI:txid89957)

Sequence (424 aa):
GPPPPVLQVAAAEGEASRNCDCCFDSVPTTAGVFCPGKAHFFCAGCLANFLVAFKTAEYADQKQGKGRALCPMKDSDTPFGDAALVAFVPQDVFDDYLHIRIKVAEKGIQEQFEKENAAKIEELKEKLAKATGGSEQMELDKHRLFIMDDIFTLKCPRCKLAFLDYDACSAITCAGCKCGFCSYCLEDCGKDAHKHFFNNNSKCPNEGGPLFIEHKKWLGYQSNRKAQLLCEYLSKVPEALRKKVADLCAPDAKDLGVAMPQDLSDAALAPEAHGIARLSLRVPRRLRAGLAASVAKDGLLKAGVELKLPDPGAKVKVTTDGQGLFVFARKTPTADTGKKHLAARLPDEHEVSVEDDWVECHCPKSIITRGFVKAKHVVGELQSGSDAVLREAGGNGSVLVRKQAKQDEGKNALGYWDDGSAVN

Radius of gyration: 47.34 Å; chains: 1; bounding box: 71×61×148 Å

InterPro domains:
  IPR013083 Zinc finger, RING/FYVE/PHD-type [G3DSA:3.30.40.10] (15-108)